Protein AF-A0A9W8G4F3-F1 (afdb_monomer)

Sequence (373 aa):
MLRSAVTRVALGRTVASKQLGASAVMTRALAVNTRTITSLSRPAIARNQRAHPLLSMLRASRTRSYSDTVFDRSKPHINVGQMPQTREHLLLAKQVGIKKLVVFINKADAIDDPEMLELVDMEMRELLNDYDFDGDNTPIVSGSALCALESRSPELGVEAIHKLMAAVDEWIPTPERDLDKPFLMPVEDIFSIAGRGTVVTGRVERGQITKGQELEVVGFGSPFKTTLIGVEMFHKQLEKGQAGDNMGALLRGVKREALTRGQVLAAPGTIKAHKKFIASLYVLTKEEGGRHTPFSDNYRPQLFVRTCDVTAVLTHKRGPNGEDPENMMVMPGDNVTMQCELLAEIAVEKGMRFTIREGGRTVGTGVITEIVE

Secondary structure (DSSP, 8-state):
------------------------------------------------------SSS---S--PPP------TTS-----S--HHHHHHHHHHHHTT-----EEE--GGG---HHHHHHHHHHHHHHHHHTTS-TTTS-EEE--HHHHHHT--TTTTHHHHHHHHHHHHHHSPPP---TTSPPEEE--EEEEETTTEEEEEEE--BSEEETT-EEEEESSSS-EEEEEEEEEETTEEESEEETT-EEEEEESS--GGG--TT-EEESTTS--EEEEEEEEEEEPPTTTT--SS-B-TTB--EEEETTEEEEEEEE-SS-TTS--GGG--BPTT-EEEEEEEEEEEEE--TT-EEEEEETTEEEEEEEEEEE--

InterPro domains:
  IPR000795 Translational (tr)-type GTP-binding domain [PF00009] (79-173)
  IPR004160 Translation elongation factor EFTu/EF1A, C-terminal [PF03143] (270-371)
  IPR004161 Translation elongation factor EFTu-like, domain 2 [PF03144] (197-266)
  IPR009000 Translation protein, beta-barrel domain superfamily [SSF50447] (177-271)
  IPR009001 Translation elongation factor EF1A/initiation factor IF2gamma, C-terminal [SSF50465] (274-373)
  IPR027417 P-loop containing nucleoside triphosphate hydrolase [G3DSA:3.40.50.300] (74-175)
  IPR027417 P-loop containing nucleoside triphosphate hydrolase [SSF52540] (79-191)
  IPR033720 Elongation factor Tu, domain 2 [cd03697] (183-269)
  IPR050055 Elongation factor Tu GTPase [PTHR43721] (79-373)

Solvent-accessible surface area (backbone atoms only — not comparable to full-atom values): 22394 Å² total; per-residue (Å²): 133,88,80,89,86,87,82,88,88,86,86,80,90,82,89,88,88,82,86,87,79,92,84,83,88,81,91,81,89,83,90,83,86,90,85,81,92,81,87,86,80,88,85,89,82,82,90,82,91,80,88,82,93,86,82,86,83,80,88,75,91,86,81,82,80,76,81,87,69,84,83,76,88,86,64,88,83,73,87,79,65,88,48,79,64,55,55,52,52,51,51,52,40,46,73,76,63,58,81,75,72,74,47,72,50,67,54,45,83,79,53,92,52,71,68,59,56,54,51,41,50,52,55,49,26,54,53,30,44,76,65,77,38,65,27,88,76,43,51,73,37,67,17,14,69,62,30,33,73,70,75,37,65,53,70,41,5,51,50,27,50,50,52,43,52,50,45,45,68,69,68,48,72,78,75,82,60,46,51,88,44,72,28,33,26,45,26,60,47,78,45,76,44,90,98,77,41,20,31,39,28,30,48,24,72,24,2,50,51,46,59,71,40,67,30,22,43,31,28,77,62,84,67,49,76,40,33,34,70,37,33,32,42,94,96,36,80,44,72,59,47,43,33,74,42,65,33,32,42,29,37,50,94,49,56,63,87,81,54,60,68,32,22,30,44,26,34,67,90,73,73,51,56,35,36,31,31,34,27,46,31,41,30,28,28,53,90,74,59,24,38,90,62,61,49,51,52,70,38,70,41,33,37,42,43,95,64,22,76,43,51,28,38,38,34,57,90,60,38,100,84,72,45,62,43,85,78,45,66,49,49,53,62,39,78,46,71,34,37,38,39,40,80,59,35,32,63,64,55,70,70,41,65,36,34,32,29,54,96,91,38,59,34,27,40,34,33,29,70,41,80,75,69

Structure (mmCIF, N/CA/C/O backbone):
data_AF-A0A9W8G4F3-F1
#
_entry.id   AF-A0A9W8G4F3-F1
#
loop_
_atom_site.group_PDB
_atom_site.id
_atom_site.type_symbol
_atom_site.label_atom_id
_atom_site.label_alt_id
_atom_site.label_comp_id
_atom_site.label_asym_id
_atom_site.label_entity_id
_atom_site.label_seq_id
_atom_site.pdbx_PDB_ins_code
_atom_site.Cartn_x
_atom_site.Cartn_y
_atom_site.Cartn_z
_atom_site.occupancy
_atom_site.B_iso_or_equiv
_atom_site.auth_seq_id
_atom_site.auth_comp_id
_atom_site.auth_asym_id
_atom_site.auth_atom_id
_atom_site.pdbx_PDB_model_num
ATOM 1 N N . MET A 1 1 ? -6.812 38.551 -54.529 1.00 30.28 1 MET A N 1
ATOM 2 C CA . MET A 1 1 ? -7.372 39.856 -54.108 1.00 30.28 1 MET A CA 1
ATOM 3 C C . MET A 1 1 ? -7.243 39.937 -52.590 1.00 30.28 1 MET A C 1
ATOM 5 O O . MET A 1 1 ? -7.764 39.047 -51.945 1.00 30.28 1 MET A O 1
ATOM 9 N N . LEU A 1 2 ? -6.266 40.713 -52.082 1.00 27.00 2 LEU A N 1
ATOM 10 C CA . LEU A 1 2 ? -6.442 41.922 -51.229 1.00 27.00 2 LEU A CA 1
ATOM 11 C C . LEU A 1 2 ? -7.052 41.586 -49.839 1.00 27.00 2 LEU A C 1
ATOM 13 O O . LEU A 1 2 ? -8.090 40.956 -49.800 1.00 27.00 2 LEU A O 1
ATOM 17 N N . ARG A 1 3 ? -6.554 41.996 -48.663 1.00 25.73 3 ARG A N 1
ATOM 18 C CA . ARG A 1 3 ? -5.573 43.017 -48.258 1.00 25.73 3 ARG A CA 1
ATOM 19 C C . ARG A 1 3 ? -5.282 42.877 -46.745 1.00 25.73 3 ARG A C 1
ATOM 21 O O . ARG A 1 3 ? -6.160 42.499 -45.987 1.00 25.73 3 ARG A O 1
ATOM 28 N N . SER A 1 4 ? -4.055 43.243 -46.371 1.00 26.64 4 SER A N 1
ATOM 29 C CA . SER A 1 4 ? -3.574 43.896 -45.134 1.00 26.64 4 SER A CA 1
ATOM 30 C C . SER A 1 4 ? -4.476 44.061 -43.894 1.00 26.64 4 SER A C 1
ATOM 32 O O . SER A 1 4 ? -5.552 44.641 -44.000 1.00 26.64 4 SER A O 1
ATOM 34 N N . ALA A 1 5 ? -3.879 43.882 -42.707 1.00 28.47 5 ALA A N 1
ATOM 35 C CA . ALA A 1 5 ? -3.765 44.972 -41.724 1.00 28.47 5 ALA A CA 1
ATOM 36 C C . ALA A 1 5 ? -2.627 44.710 -40.718 1.00 28.47 5 ALA A C 1
ATOM 38 O O . ALA A 1 5 ? -2.668 43.794 -39.904 1.00 28.47 5 ALA A O 1
ATOM 39 N N . VAL A 1 6 ? -1.605 45.556 -40.816 1.00 25.92 6 VAL A N 1
ATOM 40 C CA . VAL A 1 6 ? -0.540 45.791 -39.841 1.00 25.92 6 VAL A CA 1
ATOM 41 C C . VAL A 1 6 ? -1.023 46.907 -38.919 1.00 25.92 6 VAL A C 1
ATOM 43 O O . VAL A 1 6 ? -1.411 47.949 -39.440 1.00 25.92 6 VAL A O 1
ATOM 46 N N . THR A 1 7 ? -0.884 46.760 -37.599 1.00 25.81 7 THR A N 1
ATOM 47 C CA . THR A 1 7 ? -0.779 47.921 -36.698 1.00 25.81 7 THR A CA 1
ATOM 48 C C . THR A 1 7 ? 0.233 47.640 -35.588 1.00 25.81 7 THR A C 1
ATOM 50 O O . THR A 1 7 ? -0.013 46.865 -34.669 1.00 25.81 7 THR A O 1
ATOM 53 N N . ARG A 1 8 ? 1.392 48.299 -35.694 1.00 24.03 8 ARG A N 1
ATOM 54 C CA . ARG A 1 8 ? 2.322 48.581 -34.593 1.00 24.03 8 ARG A CA 1
ATOM 55 C C . ARG A 1 8 ? 1.786 49.776 -33.805 1.00 24.03 8 ARG A C 1
ATOM 57 O O . ARG A 1 8 ? 1.467 50.786 -34.422 1.00 24.03 8 ARG A O 1
ATOM 64 N N . VAL A 1 9 ? 1.874 49.729 -32.479 1.00 27.22 9 VAL A N 1
ATOM 65 C CA . VAL A 1 9 ? 2.225 50.911 -31.679 1.00 27.22 9 VAL A CA 1
ATOM 66 C C . VAL A 1 9 ? 3.314 50.490 -30.699 1.00 27.22 9 VAL A C 1
ATOM 68 O O . VAL A 1 9 ? 3.137 49.578 -29.898 1.00 27.22 9 VAL A O 1
ATOM 71 N N . ALA A 1 10 ? 4.463 51.142 -30.826 1.00 25.77 10 ALA A N 1
ATOM 72 C CA . ALA A 1 10 ? 5.586 51.100 -29.907 1.00 25.77 10 ALA A CA 1
ATOM 73 C C . ALA A 1 10 ? 5.773 52.510 -29.341 1.00 25.77 10 ALA A C 1
ATOM 75 O O . ALA A 1 10 ? 5.615 53.462 -30.100 1.00 25.77 10 ALA A O 1
ATOM 76 N N . LEU A 1 11 ? 6.117 52.602 -28.052 1.00 27.22 11 LEU A N 1
ATOM 77 C CA . LEU A 1 11 ? 6.846 53.663 -27.324 1.00 27.22 11 LEU A CA 1
ATOM 78 C C . LEU A 1 11 ? 6.451 53.512 -25.841 1.00 27.22 11 LEU A C 1
ATOM 80 O O . LEU A 1 11 ? 5.273 53.564 -25.528 1.00 27.22 11 LEU A O 1
ATOM 84 N N . GLY A 1 12 ? 7.324 53.314 -24.860 1.00 24.50 12 GLY A N 1
ATOM 85 C CA . GLY A 1 12 ? 8.775 53.217 -24.823 1.00 24.50 12 GLY A CA 1
ATOM 86 C C . GLY A 1 12 ? 9.249 53.439 -23.378 1.00 24.50 12 GLY A C 1
ATOM 87 O O . GLY A 1 12 ? 8.585 54.152 -22.635 1.00 24.50 12 GLY A O 1
ATOM 88 N N . ARG A 1 13 ? 10.451 52.912 -23.074 1.00 27.67 13 ARG A N 1
ATOM 89 C CA . ARG A 1 13 ? 11.425 53.399 -22.065 1.00 27.67 13 ARG A CA 1
ATOM 90 C C . ARG A 1 13 ? 11.092 53.172 -20.566 1.00 27.67 13 ARG A C 1
ATOM 92 O O . ARG A 1 13 ? 10.010 53.499 -20.127 1.00 27.67 13 ARG A O 1
ATOM 99 N N . THR A 1 14 ? 11.979 52.696 -19.674 1.00 26.14 14 TH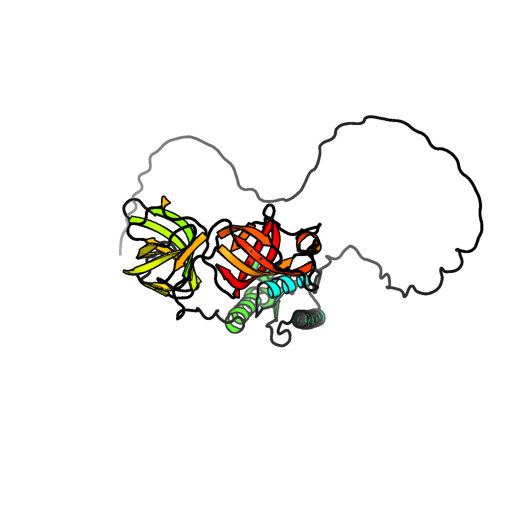R A N 1
ATOM 100 C CA . THR 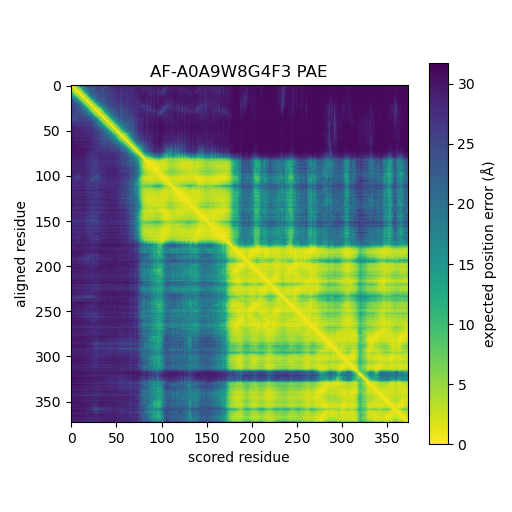A 1 14 ? 13.383 52.223 -19.742 1.00 26.14 14 THR A CA 1
ATOM 101 C C . THR A 1 14 ? 13.795 51.567 -18.397 1.00 26.14 14 THR A C 1
ATOM 103 O O . THR A 1 14 ? 13.257 51.940 -17.365 1.00 26.14 14 THR A O 1
ATOM 106 N N . VAL A 1 15 ? 14.843 50.726 -18.446 1.00 26.31 15 VAL A N 1
ATOM 107 C CA . VAL A 1 15 ? 15.850 50.366 -17.407 1.00 26.31 15 VAL A CA 1
ATOM 108 C C . VAL A 1 15 ? 15.406 49.581 -16.156 1.00 26.31 15 VAL A C 1
ATOM 110 O O . VAL A 1 15 ? 14.877 50.154 -15.216 1.00 26.31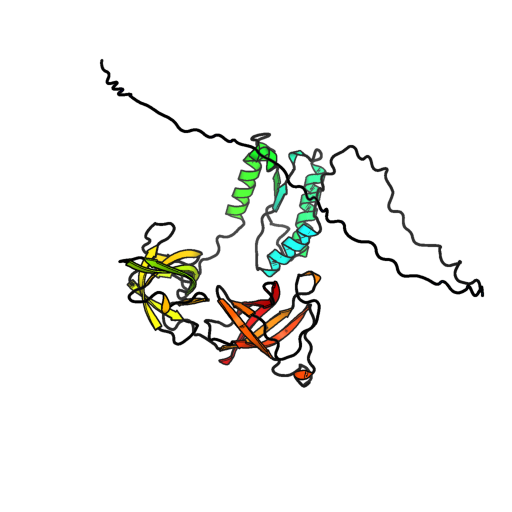 15 VAL A O 1
ATOM 113 N N . ALA A 1 16 ? 15.828 48.311 -16.054 1.00 27.78 16 ALA A N 1
ATOM 114 C CA . ALA A 1 16 ? 16.920 47.908 -15.148 1.00 27.78 16 ALA A CA 1
ATOM 115 C C . ALA A 1 16 ? 17.367 46.450 -15.377 1.00 27.78 16 ALA A C 1
ATOM 117 O O . ALA A 1 16 ? 16.581 45.532 -15.566 1.00 27.78 16 ALA A O 1
ATOM 118 N N . SER A 1 17 ? 18.683 46.302 -15.388 1.00 25.81 17 SER A N 1
ATOM 119 C CA . SER A 1 17 ? 19.540 45.163 -15.711 1.00 25.81 17 SER A CA 1
ATOM 120 C C . SER A 1 17 ? 19.636 44.064 -14.643 1.00 25.81 17 SER A C 1
ATOM 122 O O . SER A 1 17 ? 19.722 44.400 -13.464 1.00 25.81 17 SER 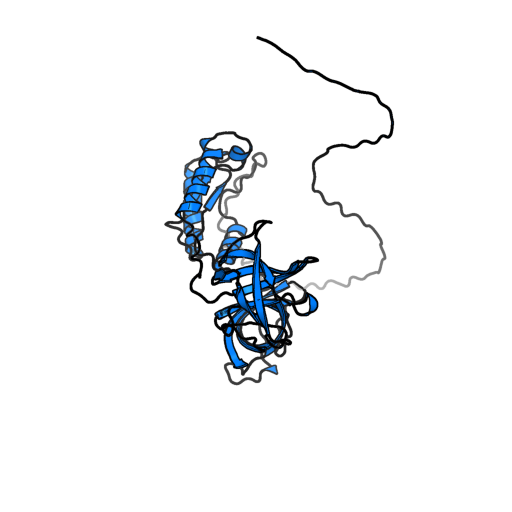A O 1
ATOM 124 N N . LYS A 1 18 ? 19.831 42.807 -15.076 1.00 27.09 18 LYS A N 1
ATOM 125 C CA . LYS A 1 18 ? 20.938 41.864 -14.733 1.00 27.09 18 LYS A CA 1
ATOM 126 C C . LYS A 1 18 ? 20.458 40.428 -15.037 1.00 27.09 18 LYS A C 1
ATOM 128 O O . LYS A 1 18 ? 19.456 40.010 -14.485 1.00 27.09 18 LYS A O 1
ATOM 133 N N . GLN A 1 19 ? 20.944 39.743 -16.075 1.00 26.12 19 GLN A N 1
ATOM 134 C CA . GLN A 1 19 ? 22.258 39.092 -16.237 1.00 26.12 19 GLN A CA 1
ATOM 135 C C . GLN A 1 19 ? 22.348 37.744 -15.491 1.00 26.12 19 GLN A C 1
ATOM 137 O O . GLN A 1 19 ? 22.046 37.688 -14.306 1.00 26.12 19 GLN A O 1
ATOM 142 N N . LEU A 1 20 ? 22.858 36.736 -16.224 1.00 28.36 20 LEU A N 1
ATOM 143 C CA . LEU A 1 20 ? 23.167 35.327 -15.890 1.00 28.36 20 LEU A CA 1
ATOM 144 C C . LEU A 1 20 ? 22.027 34.344 -16.228 1.00 28.36 20 LEU A C 1
ATOM 146 O O . LEU A 1 20 ? 20.926 34.474 -15.721 1.00 28.36 20 LEU A O 1
ATOM 150 N N . GLY A 1 21 ? 22.183 33.344 -17.097 1.00 24.91 21 GLY A N 1
ATOM 151 C CA . GLY A 1 21 ? 23.391 32.736 -17.658 1.00 24.91 21 GLY A CA 1
ATOM 152 C C . GLY A 1 21 ? 23.307 31.226 -17.448 1.00 24.91 21 GLY A C 1
ATOM 153 O O . GLY A 1 21 ? 23.323 30.764 -16.314 1.00 24.91 21 GLY A O 1
ATOM 154 N N . ALA A 1 22 ? 23.181 30.476 -18.539 1.00 25.59 22 ALA A N 1
ATOM 155 C CA . ALA A 1 22 ? 23.283 29.024 -18.552 1.00 25.59 22 ALA A CA 1
ATOM 156 C C . ALA A 1 22 ? 24.659 28.560 -18.042 1.00 25.59 22 ALA A C 1
ATOM 158 O O . ALA A 1 22 ? 25.663 29.179 -18.384 1.00 25.59 22 ALA A O 1
ATOM 159 N N . SER A 1 23 ? 24.717 27.444 -17.311 1.00 23.89 23 SER A N 1
ATOM 160 C CA . SER A 1 23 ? 25.841 26.506 -17.405 1.00 23.89 23 SER A CA 1
ATOM 161 C C . SER A 1 23 ? 25.501 25.160 -16.772 1.00 23.89 23 SER A C 1
ATOM 163 O O . SER A 1 23 ? 24.737 25.058 -15.816 1.00 23.89 23 SER A O 1
ATOM 165 N N . ALA A 1 24 ? 26.105 24.140 -17.358 1.00 23.36 24 ALA A N 1
ATOM 166 C CA . ALA A 1 24 ? 26.012 22.735 -17.043 1.00 23.36 24 ALA A CA 1
ATOM 167 C C . ALA A 1 24 ? 27.080 22.284 -16.016 1.00 23.36 24 ALA A C 1
ATOM 169 O O . ALA A 1 24 ? 27.992 23.041 -15.689 1.00 23.36 24 ALA A O 1
ATOM 170 N N . VAL A 1 25 ? 27.000 20.992 -15.657 1.00 22.02 25 VAL A N 1
ATOM 171 C CA . VAL A 1 25 ? 28.108 20.076 -15.296 1.00 22.02 25 VAL A CA 1
ATOM 172 C C . VAL A 1 25 ? 28.626 20.046 -13.838 1.00 22.02 25 VAL A C 1
ATOM 174 O O . VAL A 1 25 ? 28.949 21.051 -13.221 1.00 22.02 25 VAL A O 1
ATOM 177 N N . MET A 1 26 ? 28.823 18.792 -13.396 1.00 22.20 26 MET A N 1
ATOM 178 C CA . MET A 1 26 ? 29.848 18.246 -12.485 1.00 22.20 26 MET A CA 1
ATOM 179 C C . MET A 1 26 ? 29.536 17.959 -11.009 1.00 22.20 26 MET A C 1
ATOM 181 O O . MET A 1 26 ? 29.540 18.811 -10.129 1.00 22.20 26 MET A O 1
ATOM 185 N N . THR A 1 27 ? 29.486 16.654 -10.745 1.00 20.47 27 THR A N 1
ATOM 186 C CA . THR A 1 27 ? 29.928 15.970 -9.528 1.00 20.47 27 THR A CA 1
ATOM 187 C C . THR A 1 27 ? 31.440 16.148 -9.302 1.00 20.47 27 THR A C 1
ATOM 189 O O . THR A 1 27 ? 32.224 15.785 -10.178 1.00 20.47 27 THR A O 1
ATOM 192 N N . ARG A 1 28 ? 31.870 16.578 -8.104 1.00 21.47 28 ARG A N 1
ATOM 193 C CA . ARG A 1 28 ? 32.982 15.952 -7.351 1.00 21.47 28 ARG A CA 1
ATOM 194 C C . ARG A 1 28 ? 33.114 16.497 -5.926 1.00 21.47 28 ARG A C 1
ATOM 196 O O . ARG A 1 28 ? 32.971 17.686 -5.674 1.00 21.47 28 ARG A O 1
ATOM 203 N N . ALA A 1 29 ? 33.425 15.573 -5.021 1.00 20.91 29 ALA A N 1
ATOM 204 C CA . ALA A 1 29 ? 33.763 15.789 -3.624 1.00 20.91 29 ALA A CA 1
ATOM 205 C C . ALA A 1 29 ? 35.088 16.549 -3.440 1.00 20.91 29 ALA A C 1
ATOM 207 O O . ALA A 1 29 ? 36.037 16.350 -4.200 1.00 20.91 29 ALA A O 1
ATOM 208 N N . LEU A 1 30 ? 35.171 17.328 -2.360 1.00 21.39 30 LEU A N 1
ATOM 209 C CA . LEU A 1 30 ? 36.426 17.784 -1.768 1.00 21.39 30 LEU A CA 1
ATOM 210 C C . LEU A 1 30 ? 36.250 17.860 -0.248 1.00 21.39 30 LEU A C 1
ATOM 212 O O . LEU A 1 30 ? 35.540 18.712 0.279 1.00 21.39 30 LEU A O 1
ATOM 216 N N . ALA A 1 31 ? 36.882 16.911 0.439 1.00 22.45 31 ALA A N 1
ATOM 217 C CA . ALA A 1 31 ? 37.095 16.931 1.873 1.00 22.45 31 ALA A CA 1
ATOM 218 C C . ALA A 1 31 ? 38.355 17.750 2.166 1.00 22.45 31 ALA A C 1
ATOM 220 O O . ALA A 1 31 ? 39.434 17.390 1.702 1.00 22.45 31 ALA A O 1
ATOM 221 N N . VAL A 1 32 ? 38.225 18.810 2.962 1.00 23.23 32 VAL A N 1
ATOM 222 C CA . VAL A 1 32 ? 39.327 19.402 3.729 1.00 23.23 32 VAL A CA 1
ATOM 223 C C . VAL A 1 32 ? 38.737 19.943 5.026 1.00 23.23 32 VAL A C 1
ATOM 225 O O . VAL A 1 32 ? 38.001 20.925 5.009 1.00 23.23 32 VAL A O 1
ATOM 228 N N . ASN A 1 33 ? 39.089 19.341 6.161 1.00 23.72 33 ASN A N 1
ATOM 229 C CA . ASN A 1 33 ? 39.322 20.143 7.354 1.00 23.72 33 ASN A CA 1
ATOM 230 C C . ASN A 1 33 ? 40.399 19.498 8.233 1.00 23.72 33 ASN A C 1
ATOM 232 O O . ASN A 1 33 ? 40.224 18.433 8.819 1.00 23.72 33 ASN A O 1
ATOM 236 N N . THR A 1 34 ? 41.547 20.162 8.252 1.00 23.38 34 THR A N 1
ATOM 237 C CA . THR A 1 34 ? 42.728 19.938 9.088 1.00 23.38 34 THR A CA 1
ATOM 238 C C . THR A 1 34 ? 42.567 20.606 10.450 1.00 23.38 34 THR A C 1
ATOM 240 O O . THR A 1 34 ? 42.218 21.785 10.475 1.00 23.38 34 THR A O 1
ATOM 243 N N . ARG A 1 35 ? 42.913 19.893 11.536 1.00 24.83 35 ARG A N 1
ATOM 244 C CA . ARG A 1 35 ? 43.372 20.349 12.881 1.00 24.83 35 ARG A CA 1
ATOM 245 C C . ARG A 1 35 ? 43.205 19.150 13.843 1.00 24.83 35 ARG A C 1
ATOM 247 O O . ARG A 1 35 ? 42.184 18.490 13.764 1.00 24.83 35 ARG A O 1
ATOM 254 N N . THR A 1 36 ? 44.107 18.729 14.728 1.00 24.91 36 THR A N 1
ATOM 255 C CA . THR A 1 36 ? 45.330 19.295 15.311 1.00 24.91 36 THR A CA 1
ATOM 256 C C . THR A 1 36 ? 46.141 18.128 15.900 1.00 24.91 36 THR A C 1
ATOM 258 O O . THR A 1 36 ? 45.570 17.157 16.389 1.00 24.91 36 THR A O 1
ATOM 261 N N . ILE A 1 37 ? 47.467 18.236 15.870 1.00 25.00 37 ILE A N 1
ATOM 262 C CA . ILE A 1 37 ? 48.425 17.344 16.535 1.00 25.00 37 ILE A CA 1
ATOM 263 C C . ILE A 1 37 ? 48.356 17.555 18.055 1.00 25.00 37 ILE A C 1
ATOM 265 O O . ILE A 1 37 ? 48.392 18.694 18.517 1.00 25.00 37 ILE A O 1
ATOM 269 N N . THR A 1 38 ? 48.355 16.482 18.847 1.00 26.61 38 THR A N 1
ATOM 270 C CA . THR A 1 38 ? 48.973 16.510 20.183 1.00 26.61 38 THR A CA 1
ATOM 271 C C . THR A 1 38 ? 49.488 15.127 20.570 1.00 26.61 38 THR A C 1
ATOM 273 O O . THR A 1 38 ? 48.805 14.114 20.471 1.00 26.61 38 THR A O 1
ATOM 276 N N . SER A 1 39 ? 50.759 15.136 20.942 1.00 25.12 39 SER A N 1
ATOM 277 C CA . SER A 1 39 ? 51.622 14.062 21.417 1.00 25.12 39 SER A CA 1
ATOM 278 C C . SER A 1 39 ? 51.117 13.366 22.677 1.00 25.12 39 SER A C 1
ATOM 280 O O . SER A 1 39 ? 50.646 14.057 23.574 1.00 25.12 39 SER A O 1
ATOM 282 N N . LEU A 1 40 ? 51.397 12.067 22.817 1.00 28.39 40 LEU A N 1
ATOM 283 C CA . LEU A 1 40 ? 51.819 11.455 24.084 1.00 28.39 40 LEU A CA 1
ATOM 284 C C . LEU A 1 40 ? 52.575 10.139 23.817 1.00 28.39 40 LEU A C 1
ATOM 286 O O . LEU A 1 40 ? 52.420 9.478 22.795 1.00 28.39 40 LEU A O 1
ATOM 290 N N . SER A 1 41 ? 53.499 9.862 24.719 1.00 25.31 41 SER A N 1
ATOM 291 C CA . SER A 1 41 ? 54.752 9.119 24.591 1.00 25.31 41 SER A CA 1
ATOM 292 C C . SER A 1 41 ? 54.695 7.654 25.059 1.00 25.31 41 SER A C 1
ATOM 294 O O . SER A 1 41 ? 54.064 7.411 26.075 1.00 25.31 41 SER A O 1
ATOM 296 N N . ARG A 1 42 ? 55.436 6.766 24.349 1.00 26.11 42 ARG A N 1
ATOM 297 C CA . ARG A 1 42 ? 56.309 5.601 24.738 1.00 26.11 42 ARG A CA 1
ATOM 298 C C . ARG A 1 42 ? 55.988 4.747 26.005 1.00 26.11 42 ARG A C 1
ATOM 300 O O . ARG A 1 42 ? 55.478 5.308 26.960 1.00 26.11 42 ARG A O 1
ATOM 307 N N . PRO A 1 43 ? 56.430 3.459 26.129 1.00 34.34 43 PRO A N 1
ATOM 308 C CA . PRO A 1 43 ? 57.577 2.826 25.449 1.00 34.34 43 PRO A CA 1
ATOM 309 C C . PRO A 1 43 ? 57.402 1.365 24.959 1.00 34.34 43 PRO A C 1
ATOM 311 O O . PRO A 1 43 ? 56.465 0.648 25.286 1.00 34.34 43 PRO A O 1
ATOM 314 N N . ALA A 1 44 ? 58.406 0.929 24.193 1.00 27.03 44 ALA A N 1
ATOM 315 C CA . ALA A 1 44 ? 58.705 -0.456 23.852 1.00 27.03 44 ALA A CA 1
ATOM 316 C C . ALA A 1 44 ? 59.395 -1.192 25.017 1.00 27.03 44 ALA A C 1
ATOM 318 O O . ALA A 1 44 ? 60.299 -0.624 25.630 1.00 27.03 44 ALA A O 1
ATOM 319 N N . ILE A 1 45 ? 59.055 -2.469 25.245 1.00 29.62 45 ILE A N 1
ATOM 320 C CA . ILE A 1 45 ? 59.869 -3.412 26.030 1.00 29.62 45 ILE A CA 1
ATOM 321 C C . ILE A 1 45 ? 59.943 -4.780 25.325 1.00 29.62 45 ILE A C 1
ATOM 323 O O . ILE A 1 45 ? 58.944 -5.449 25.099 1.00 29.62 45 ILE A O 1
ATOM 327 N N . ALA A 1 46 ? 61.192 -5.115 24.995 1.00 28.84 46 ALA A N 1
ATOM 328 C CA . ALA A 1 46 ? 61.892 -6.401 24.971 1.00 28.84 46 ALA A CA 1
ATOM 329 C C . ALA A 1 46 ? 61.303 -7.656 24.289 1.00 28.84 46 ALA A C 1
ATOM 331 O O . ALA A 1 46 ? 60.373 -8.313 24.743 1.00 28.84 46 ALA A O 1
ATOM 332 N N . ARG A 1 47 ? 62.068 -8.064 23.267 1.00 28.47 47 ARG A N 1
ATOM 333 C CA . ARG A 1 47 ? 62.296 -9.423 22.760 1.00 28.47 47 ARG A CA 1
ATOM 334 C C . ARG A 1 47 ? 62.359 -10.480 23.871 1.00 28.47 47 ARG A C 1
ATOM 336 O O . ARG A 1 47 ? 63.119 -10.316 24.820 1.00 28.47 47 ARG A O 1
ATOM 343 N N . ASN A 1 48 ? 61.755 -11.640 23.620 1.00 28.61 48 ASN A N 1
ATOM 344 C CA . ASN A 1 48 ? 62.338 -12.900 24.068 1.00 28.61 48 ASN A CA 1
ATOM 345 C C . ASN A 1 48 ? 62.261 -13.949 22.950 1.00 28.61 48 ASN A C 1
ATOM 347 O O . ASN A 1 48 ? 61.197 -14.238 22.408 1.00 28.61 48 ASN A O 1
ATOM 351 N N . GLN A 1 49 ? 63.433 -14.452 22.570 1.00 30.22 49 GLN A N 1
ATOM 352 C CA . GLN A 1 49 ? 63.642 -15.514 21.594 1.00 30.22 49 GLN A CA 1
ATOM 353 C C . GLN A 1 49 ? 63.385 -16.865 22.264 1.00 30.22 49 GLN A C 1
ATOM 355 O O . GLN A 1 49 ? 64.066 -17.176 23.235 1.00 30.22 49 GLN A O 1
ATOM 360 N N . ARG A 1 50 ? 62.515 -17.707 21.697 1.00 28.72 50 ARG A N 1
ATOM 361 C CA . ARG A 1 50 ? 62.722 -19.166 21.646 1.00 28.72 50 ARG A CA 1
ATOM 362 C C . ARG A 1 50 ? 62.123 -19.708 20.354 1.00 28.72 50 ARG A C 1
ATOM 364 O O . ARG A 1 50 ? 60.922 -19.627 20.127 1.00 28.72 50 ARG A O 1
ATOM 371 N N . ALA A 1 51 ? 63.002 -20.214 19.500 1.00 28.14 51 ALA A N 1
ATOM 372 C CA . ALA A 1 51 ? 62.667 -20.955 18.299 1.00 28.14 51 ALA A CA 1
ATOM 373 C C . ALA A 1 51 ? 62.304 -22.405 18.657 1.00 28.14 51 ALA A C 1
ATOM 375 O O . ALA A 1 51 ? 62.963 -23.011 19.499 1.00 28.14 51 ALA A O 1
ATOM 376 N N . HIS A 1 52 ? 61.323 -22.978 17.958 1.00 29.67 52 HIS A N 1
ATOM 377 C CA . HIS A 1 52 ? 61.355 -24.390 17.575 1.00 29.67 52 HIS A CA 1
ATOM 378 C C . HIS A 1 52 ? 60.703 -24.548 16.186 1.00 29.67 52 HIS A C 1
ATOM 380 O O . HIS A 1 52 ? 59.688 -23.896 15.928 1.00 29.67 52 HIS A O 1
ATOM 386 N N . PRO A 1 53 ? 61.275 -25.345 15.262 1.00 31.31 53 PRO A N 1
ATOM 387 C CA . PRO A 1 53 ? 60.960 -25.273 13.840 1.00 31.31 53 PRO A CA 1
ATOM 388 C C . PRO A 1 53 ?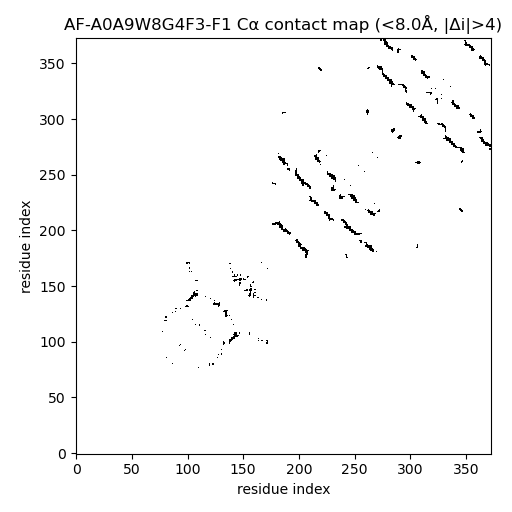 60.092 -26.462 13.419 1.00 31.31 53 PRO A C 1
ATOM 390 O O . PRO A 1 53 ? 60.618 -27.548 13.238 1.00 31.31 53 PRO A O 1
ATOM 393 N N . LEU A 1 54 ? 58.777 -26.287 13.266 1.00 28.16 54 LEU A N 1
ATOM 394 C CA . LEU A 1 54 ? 57.897 -27.351 12.743 1.00 28.16 54 LEU A CA 1
ATOM 395 C C . LEU A 1 54 ? 56.629 -26.820 12.040 1.00 28.16 54 LEU A C 1
ATOM 397 O O . LEU A 1 54 ? 55.594 -27.472 12.021 1.00 28.16 54 LEU A O 1
ATOM 401 N N . LEU A 1 55 ? 56.695 -25.628 11.436 1.00 29.11 55 LEU A N 1
ATOM 402 C CA . LEU A 1 55 ? 55.558 -25.036 10.707 1.00 29.11 55 LEU A CA 1
ATOM 403 C C . LEU A 1 55 ? 55.954 -24.368 9.378 1.00 29.11 55 LEU A C 1
ATOM 405 O O . LEU A 1 55 ? 55.245 -23.512 8.861 1.00 29.11 55 LEU A O 1
ATOM 409 N N . SER A 1 56 ? 57.078 -24.793 8.792 1.00 28.95 56 SER A N 1
ATOM 410 C CA . SER A 1 56 ? 57.534 -24.390 7.451 1.00 28.95 56 SER A CA 1
ATOM 411 C C . SER A 1 56 ? 57.360 -25.479 6.378 1.00 28.95 56 SER A C 1
ATOM 413 O O . SER A 1 56 ? 57.878 -25.333 5.276 1.00 28.95 56 SER A O 1
ATOM 415 N N . MET A 1 57 ? 56.607 -26.552 6.654 1.00 29.94 57 MET A N 1
ATOM 416 C CA . MET A 1 57 ? 56.468 -27.712 5.752 1.00 29.94 57 MET A CA 1
ATOM 417 C C . MET A 1 57 ? 55.018 -28.092 5.400 1.00 29.94 57 MET A C 1
ATOM 419 O O . MET A 1 57 ? 54.714 -29.254 5.176 1.00 29.94 57 MET A O 1
ATOM 423 N N . LEU A 1 58 ? 54.113 -27.115 5.288 1.00 28.72 58 LEU A N 1
ATOM 424 C CA . LEU A 1 58 ? 52.804 -27.321 4.638 1.00 28.72 58 LEU A CA 1
ATOM 425 C C . LEU A 1 58 ? 52.368 -26.109 3.793 1.00 28.72 58 LEU A C 1
ATOM 427 O O . LEU A 1 58 ? 51.205 -25.729 3.732 1.00 28.72 58 LEU A O 1
ATOM 431 N N . ARG A 1 59 ? 53.335 -25.511 3.085 1.00 28.55 59 ARG A N 1
ATOM 432 C CA . ARG A 1 59 ? 53.095 -24.760 1.843 1.00 28.55 59 ARG A CA 1
ATOM 433 C C . ARG A 1 59 ? 53.572 -25.607 0.667 1.00 28.55 59 ARG A C 1
ATOM 435 O O . ARG A 1 59 ? 54.653 -25.390 0.136 1.00 28.55 59 ARG A O 1
ATOM 442 N N . ALA A 1 60 ? 52.766 -26.584 0.281 1.00 30.08 60 ALA A N 1
ATOM 443 C CA . ALA A 1 60 ? 52.804 -27.171 -1.052 1.00 30.08 60 ALA A CA 1
ATOM 444 C C . ALA A 1 60 ? 51.463 -27.866 -1.308 1.00 30.08 60 ALA A C 1
ATOM 446 O O . ALA A 1 60 ? 50.985 -28.612 -0.461 1.00 30.08 60 ALA A O 1
ATOM 447 N N . SER A 1 61 ? 50.899 -27.638 -2.494 1.00 28.30 61 SER A N 1
ATOM 448 C CA . SER A 1 61 ? 49.691 -28.261 -3.059 1.00 28.30 61 SER A CA 1
ATOM 449 C C . SER A 1 61 ? 48.325 -27.674 -2.655 1.00 28.30 61 SER A C 1
ATOM 451 O O . SER A 1 61 ? 47.588 -28.223 -1.848 1.00 28.30 61 SER A O 1
ATOM 453 N N . ARG A 1 62 ? 47.956 -26.563 -3.309 1.00 30.61 62 ARG A N 1
ATOM 454 C CA . ARG A 1 62 ? 46.716 -26.395 -4.111 1.00 30.61 62 ARG A CA 1
ATOM 455 C C . ARG A 1 62 ? 46.479 -24.907 -4.392 1.00 30.61 62 ARG A C 1
ATOM 457 O O . ARG A 1 62 ? 45.606 -24.272 -3.820 1.00 30.61 62 ARG A O 1
ATOM 464 N N . THR A 1 63 ? 47.246 -24.363 -5.327 1.00 26.09 63 THR A N 1
ATOM 465 C CA . THR A 1 63 ? 46.845 -23.185 -6.104 1.00 26.09 63 THR A CA 1
ATOM 466 C C . THR A 1 63 ? 46.738 -23.651 -7.545 1.00 26.09 63 THR A C 1
ATOM 468 O O . THR A 1 63 ? 47.749 -23.851 -8.216 1.00 26.09 63 THR A O 1
ATOM 471 N N . ARG A 1 64 ? 45.508 -23.925 -7.992 1.00 26.48 64 ARG A N 1
ATOM 472 C CA . ARG A 1 64 ? 45.216 -24.070 -9.418 1.00 26.48 64 ARG A CA 1
ATOM 473 C C . ARG A 1 64 ? 45.169 -22.654 -9.987 1.00 26.48 64 ARG A C 1
ATOM 475 O O . ARG A 1 64 ? 44.459 -21.800 -9.470 1.00 26.48 64 ARG A O 1
ATOM 482 N N . SER A 1 65 ? 46.019 -22.438 -10.974 1.00 24.98 65 SER A N 1
ATOM 483 C CA . SER A 1 65 ? 46.275 -21.203 -11.702 1.00 24.98 65 SER A CA 1
ATOM 484 C C . SER A 1 65 ? 44.998 -20.580 -12.270 1.00 24.98 65 SER A C 1
ATOM 486 O O . SER A 1 65 ? 44.365 -21.177 -13.139 1.00 24.98 65 SER A O 1
ATOM 488 N N . TYR A 1 66 ? 44.672 -19.367 -11.828 1.00 27.97 66 TYR A N 1
ATOM 489 C CA . TYR A 1 66 ? 43.976 -18.400 -12.671 1.00 27.97 66 TYR A CA 1
ATOM 490 C C . TYR A 1 66 ? 45.060 -17.773 -13.550 1.00 27.97 66 TYR A C 1
ATOM 492 O O . TYR A 1 66 ? 46.063 -17.277 -13.038 1.00 27.97 66 TYR A O 1
ATOM 500 N N . SER A 1 67 ? 44.941 -17.929 -14.861 1.00 31.11 67 SER A N 1
ATOM 501 C CA . SER A 1 67 ? 45.887 -17.381 -15.824 1.00 31.11 67 SER A CA 1
ATOM 502 C C . SER A 1 67 ? 45.833 -15.855 -15.785 1.00 31.11 67 SER A C 1
ATOM 504 O O . SER A 1 67 ? 44.856 -15.255 -16.228 1.00 31.11 67 SER A O 1
ATOM 506 N N . ASP A 1 68 ? 46.898 -15.242 -15.272 1.00 30.62 68 ASP A N 1
ATOM 507 C CA . ASP A 1 68 ? 47.225 -13.834 -15.479 1.00 30.62 68 ASP A CA 1
ATOM 508 C C . ASP A 1 68 ? 47.516 -13.605 -16.970 1.00 30.62 68 ASP A C 1
ATOM 510 O O . ASP A 1 68 ? 48.653 -13.704 -17.436 1.00 30.62 68 ASP A O 1
ATOM 514 N N . THR A 1 69 ? 46.474 -13.316 -17.746 1.00 29.86 69 THR A N 1
ATOM 515 C CA . THR A 1 69 ? 46.625 -12.678 -19.054 1.00 29.86 69 THR A CA 1
ATOM 516 C C . THR A 1 69 ? 46.799 -11.177 -18.853 1.00 29.86 69 THR A C 1
ATOM 518 O O . THR A 1 69 ? 45.993 -10.508 -18.212 1.00 29.86 69 THR A O 1
ATOM 521 N N . VAL A 1 70 ? 47.909 -10.679 -19.389 1.00 31.41 70 VAL A N 1
ATOM 522 C CA . VAL A 1 70 ? 48.397 -9.298 -19.377 1.00 31.41 70 VAL A CA 1
ATOM 523 C C . VAL A 1 70 ? 47.268 -8.281 -19.605 1.00 31.41 70 VAL A C 1
ATOM 525 O O . VAL A 1 70 ? 46.648 -8.248 -20.664 1.00 31.41 70 VAL A O 1
ATOM 528 N N . PHE A 1 71 ? 47.024 -7.436 -18.600 1.00 35.97 71 PHE A N 1
ATOM 529 C CA . PHE A 1 71 ? 46.024 -6.367 -18.628 1.00 35.97 71 PHE A CA 1
ATOM 530 C C . PHE A 1 71 ? 46.509 -5.171 -19.459 1.00 35.97 71 PHE A C 1
ATOM 532 O O . PHE A 1 71 ? 47.347 -4.387 -19.008 1.00 35.97 71 PHE A O 1
ATOM 539 N N . ASP A 1 72 ? 45.932 -4.995 -20.645 1.00 31.23 72 ASP A N 1
ATOM 540 C CA . ASP A 1 72 ? 46.013 -3.750 -21.410 1.00 31.23 72 ASP A CA 1
ATOM 541 C C . ASP A 1 72 ? 44.969 -2.743 -20.882 1.00 31.23 72 ASP A C 1
ATOM 543 O O . ASP A 1 72 ? 43.768 -3.009 -20.878 1.00 31.23 72 ASP A O 1
ATOM 547 N N . ARG A 1 73 ? 45.434 -1.581 -20.401 1.00 33.31 73 ARG A N 1
ATOM 548 C CA . ARG A 1 73 ? 44.619 -0.509 -19.791 1.00 33.31 73 ARG A CA 1
ATOM 549 C C . ARG A 1 73 ? 44.053 0.497 -20.808 1.00 33.31 73 ARG A C 1
ATOM 551 O O . ARG A 1 73 ? 43.566 1.550 -20.400 1.00 33.31 73 ARG A O 1
ATOM 558 N N . SER A 1 74 ? 44.158 0.230 -22.110 1.00 29.97 74 SER A N 1
ATOM 559 C CA . SER A 1 74 ? 43.813 1.199 -23.163 1.00 29.97 74 SER A CA 1
ATOM 560 C C . SER A 1 74 ? 42.401 1.065 -23.757 1.00 29.97 74 SER A C 1
ATOM 562 O O . SER A 1 74 ? 41.985 1.951 -24.504 1.00 29.97 74 SER A O 1
ATOM 564 N N . LYS A 1 75 ? 41.626 0.026 -23.407 1.00 32.31 75 LYS A N 1
ATOM 565 C CA . LYS A 1 75 ? 40.246 -0.164 -23.896 1.00 32.31 75 LYS A CA 1
ATOM 566 C C . LYS A 1 75 ? 39.206 0.090 -22.794 1.00 32.31 75 LYS A C 1
ATOM 568 O O . LYS A 1 75 ? 39.413 -0.359 -21.667 1.00 32.31 75 LYS A O 1
ATOM 573 N N . PRO A 1 76 ? 38.086 0.787 -23.075 1.00 35.06 76 PRO A N 1
ATOM 574 C CA . PRO A 1 76 ? 37.005 0.942 -22.107 1.00 35.06 76 PRO A CA 1
ATOM 575 C C . PRO A 1 76 ? 36.444 -0.440 -21.752 1.00 35.06 76 PRO A C 1
ATOM 577 O O . PRO A 1 76 ? 35.918 -1.144 -22.609 1.00 35.06 76 PRO A O 1
ATOM 580 N N . HIS A 1 77 ? 36.581 -0.840 -20.488 1.00 43.19 77 HIS A N 1
ATOM 581 C CA . HIS A 1 77 ? 35.997 -2.075 -19.976 1.00 43.19 77 HIS A CA 1
ATOM 582 C C . HIS A 1 77 ? 34.473 -1.937 -19.972 1.00 43.19 77 HIS A C 1
ATOM 584 O O . HIS A 1 77 ? 33.893 -1.268 -19.113 1.00 43.19 77 HIS A O 1
ATOM 590 N N . ILE A 1 78 ? 33.815 -2.536 -20.956 1.00 47.31 78 ILE A N 1
ATOM 591 C CA . ILE A 1 78 ? 32.372 -2.719 -20.920 1.00 47.31 78 ILE A CA 1
ATOM 592 C C . ILE A 1 78 ? 32.149 -3.904 -19.979 1.00 47.31 78 ILE A C 1
ATOM 594 O O . ILE A 1 78 ? 32.564 -5.018 -20.277 1.00 47.31 78 ILE A O 1
ATOM 598 N N . ASN A 1 79 ? 31.555 -3.660 -18.809 1.00 55.75 79 ASN A N 1
ATOM 599 C CA . ASN A 1 79 ? 31.032 -4.743 -17.977 1.00 55.75 79 ASN A CA 1
ATOM 600 C C . ASN A 1 79 ? 29.819 -5.318 -18.714 1.00 55.75 79 ASN A C 1
ATOM 602 O O . ASN A 1 79 ? 28.720 -4.768 -18.615 1.00 55.75 79 ASN A O 1
ATOM 606 N N . VAL A 1 80 ? 30.060 -6.339 -19.530 1.00 55.25 80 VAL A N 1
ATOM 607 C CA . VAL A 1 80 ? 29.041 -7.074 -20.279 1.00 55.25 80 VAL A CA 1
ATOM 608 C C . VAL A 1 80 ? 28.604 -8.251 -19.405 1.00 55.25 80 VAL A C 1
ATOM 610 O O . VAL A 1 80 ? 29.460 -9.002 -18.945 1.00 55.25 80 VAL A O 1
ATOM 613 N N . GLY A 1 81 ? 27.303 -8.380 -19.133 1.00 68.56 81 GLY A N 1
ATOM 614 C CA . GLY A 1 81 ? 26.732 -9.499 -18.370 1.00 68.56 81 GLY A CA 1
ATOM 615 C C . GLY A 1 81 ? 26.126 -9.128 -17.012 1.00 68.56 81 GLY A C 1
ATOM 616 O O . GLY A 1 81 ? 26.008 -7.954 -16.639 1.00 68.56 81 GLY A O 1
ATOM 617 N N . GLN A 1 82 ? 25.692 -10.153 -16.275 1.00 74.25 82 GLN A N 1
ATOM 618 C CA . GLN A 1 82 ? 25.071 -9.988 -14.960 1.00 74.25 82 GLN A CA 1
ATOM 619 C C . GLN A 1 82 ? 26.073 -9.490 -13.905 1.00 74.25 82 GLN A C 1
ATOM 621 O O . GLN A 1 82 ? 27.185 -9.998 -13.771 1.00 74.25 82 GLN A O 1
ATOM 626 N N . MET A 1 83 ? 25.657 -8.513 -13.098 1.00 83.06 83 MET A N 1
ATOM 627 C CA . MET A 1 83 ? 26.443 -7.984 -11.979 1.00 83.06 83 MET A CA 1
ATOM 628 C C . MET A 1 83 ? 25.826 -8.430 -10.645 1.00 83.06 83 MET A C 1
ATOM 630 O O . MET A 1 83 ? 24.636 -8.748 -10.602 1.00 83.06 83 MET A O 1
ATOM 634 N N . PRO A 1 84 ? 26.563 -8.379 -9.516 1.00 76.94 84 PRO A N 1
ATOM 635 C CA . PRO A 1 84 ? 25.988 -8.665 -8.196 1.00 76.94 84 PRO A CA 1
ATOM 636 C C . PRO A 1 84 ? 24.717 -7.852 -7.890 1.00 76.94 84 PRO A C 1
ATOM 638 O O . PRO A 1 84 ? 23.786 -8.360 -7.278 1.00 76.94 84 PRO A O 1
ATOM 641 N N . GLN A 1 85 ? 24.640 -6.620 -8.400 1.00 76.19 85 GLN A N 1
ATOM 642 C CA . GLN A 1 85 ? 23.465 -5.749 -8.282 1.00 76.19 85 GLN A CA 1
ATOM 643 C C . GLN A 1 85 ? 22.241 -6.283 -9.043 1.00 76.19 85 GLN A C 1
ATOM 645 O O . GLN A 1 85 ? 21.115 -6.109 -8.590 1.00 76.19 85 GLN A O 1
ATOM 650 N N . THR A 1 86 ? 22.435 -6.964 -10.179 1.00 82.81 86 THR A N 1
ATOM 651 C CA . THR A 1 86 ? 21.341 -7.590 -10.942 1.00 82.81 86 THR A CA 1
ATOM 652 C C . THR A 1 86 ? 20.627 -8.637 -10.090 1.00 82.81 86 THR A C 1
ATOM 654 O O . THR A 1 86 ? 19.400 -8.681 -10.059 1.00 82.81 86 THR A O 1
ATOM 657 N N . ARG A 1 87 ? 21.398 -9.425 -9.334 1.00 81.06 87 ARG A N 1
ATOM 658 C CA . ARG A 1 87 ? 20.885 -10.448 -8.415 1.00 81.06 87 ARG A CA 1
ATOM 659 C C . ARG A 1 87 ? 20.084 -9.842 -7.268 1.00 81.06 87 ARG A C 1
ATOM 661 O O . ARG A 1 87 ? 18.991 -10.306 -6.963 1.00 81.06 87 ARG A O 1
ATOM 668 N N . GLU A 1 88 ? 20.605 -8.772 -6.671 1.00 77.94 88 GLU A N 1
ATOM 669 C CA . GLU A 1 88 ? 19.917 -8.039 -5.605 1.00 77.94 88 GLU A CA 1
ATOM 670 C C . GLU A 1 88 ? 18.582 -7.458 -6.095 1.00 77.94 88 GLU A C 1
ATOM 672 O O . GLU A 1 88 ? 17.558 -7.614 -5.434 1.00 77.94 88 GLU A O 1
ATOM 677 N N . HIS A 1 89 ? 18.549 -6.867 -7.293 1.00 78.69 89 HIS A N 1
ATOM 678 C CA . HIS A 1 89 ? 17.308 -6.347 -7.869 1.00 78.69 89 HIS A CA 1
ATOM 679 C C . HIS A 1 89 ? 16.266 -7.442 -8.134 1.00 78.69 89 HIS A C 1
ATOM 681 O O . HIS A 1 89 ? 15.087 -7.219 -7.860 1.00 78.69 89 HIS A O 1
ATOM 687 N N . LEU A 1 90 ? 16.674 -8.617 -8.630 1.00 82.25 90 LEU A N 1
ATOM 688 C CA . LEU A 1 90 ? 15.761 -9.750 -8.833 1.00 82.25 90 LEU A CA 1
ATOM 689 C C . LEU A 1 90 ? 15.215 -10.287 -7.506 1.00 82.25 90 LEU A C 1
ATOM 691 O O . LEU A 1 90 ? 14.010 -10.522 -7.389 1.00 82.25 90 LEU A O 1
ATOM 695 N N . LEU A 1 91 ? 16.069 -10.398 -6.486 1.00 75.88 91 LEU A N 1
ATOM 696 C CA . LEU A 1 91 ? 15.660 -10.796 -5.140 1.00 75.88 91 LEU A CA 1
ATOM 697 C C . LEU A 1 91 ? 14.619 -9.826 -4.561 1.00 75.88 91 LEU A C 1
ATOM 699 O O . LEU A 1 91 ? 13.558 -10.251 -4.100 1.00 75.88 91 LEU A O 1
ATOM 703 N N . LEU A 1 92 ? 14.887 -8.521 -4.633 1.00 77.06 92 LEU A N 1
ATOM 704 C CA . LEU A 1 92 ? 13.960 -7.492 -4.160 1.00 77.06 92 LEU A CA 1
ATOM 705 C C . LEU A 1 92 ? 12.646 -7.515 -4.949 1.00 77.06 92 LEU A C 1
ATOM 707 O O . LEU A 1 92 ? 11.572 -7.444 -4.350 1.00 77.06 92 LEU A O 1
ATOM 711 N N . ALA A 1 93 ? 12.711 -7.668 -6.277 1.00 77.88 93 ALA A N 1
ATOM 712 C CA . ALA A 1 93 ? 11.534 -7.769 -7.139 1.00 77.88 93 ALA A CA 1
ATOM 713 C C . ALA A 1 93 ? 10.631 -8.944 -6.731 1.00 77.88 93 ALA A C 1
ATOM 715 O O . ALA A 1 93 ? 9.405 -8.798 -6.649 1.00 77.88 93 ALA A O 1
ATOM 716 N N . LYS A 1 94 ? 11.234 -10.089 -6.400 1.00 78.50 94 LYS A N 1
ATOM 717 C CA . LYS A 1 94 ? 10.511 -11.258 -5.897 1.00 78.50 94 LYS A CA 1
ATOM 718 C C . LYS A 1 94 ? 9.851 -10.979 -4.547 1.00 78.50 94 LYS A C 1
ATOM 720 O O . LYS A 1 94 ? 8.674 -11.294 -4.367 1.00 78.50 94 LYS A O 1
ATOM 725 N N . GLN A 1 95 ? 10.571 -10.343 -3.622 1.00 68.25 95 GLN A N 1
ATOM 726 C CA . GLN A 1 95 ? 10.061 -10.016 -2.285 1.00 68.25 95 GLN A CA 1
ATOM 727 C C . GLN A 1 95 ? 8.851 -9.069 -2.325 1.00 68.25 95 GLN A C 1
ATOM 729 O O . GLN A 1 95 ? 7.915 -9.236 -1.540 1.00 68.25 95 GLN A O 1
ATOM 734 N N . VAL A 1 96 ? 8.822 -8.116 -3.263 1.00 70.75 96 VAL A N 1
ATOM 735 C CA . VAL A 1 96 ? 7.667 -7.215 -3.452 1.00 70.75 96 VAL A CA 1
ATOM 736 C C . VAL A 1 96 ? 6.516 -7.852 -4.247 1.00 70.75 96 VAL A C 1
ATOM 738 O O . VAL A 1 96 ? 5.462 -7.237 -4.401 1.00 70.75 96 VAL A O 1
ATOM 741 N N . GLY A 1 97 ? 6.682 -9.091 -4.719 1.00 76.25 97 GLY A N 1
ATOM 742 C CA . GLY A 1 97 ? 5.640 -9.860 -5.398 1.00 76.25 97 GLY A CA 1
ATOM 743 C C . GLY A 1 97 ? 5.498 -9.570 -6.893 1.00 76.25 97 GLY A C 1
ATOM 744 O O . GLY A 1 97 ? 4.430 -9.833 -7.453 1.00 76.25 97 GLY A O 1
ATOM 745 N N . ILE A 1 98 ? 6.537 -9.044 -7.554 1.00 81.88 98 ILE A N 1
ATOM 746 C CA . ILE A 1 98 ? 6.550 -8.934 -9.019 1.00 81.88 98 ILE A CA 1
ATOM 747 C C . ILE A 1 98 ? 6.538 -10.349 -9.607 1.00 81.88 98 ILE A C 1
ATOM 749 O O . ILE A 1 98 ? 7.338 -11.198 -9.226 1.00 81.88 98 ILE A O 1
ATOM 753 N N . LYS A 1 99 ? 5.597 -10.607 -10.522 1.00 84.69 99 LYS A N 1
ATOM 754 C CA . LYS A 1 99 ? 5.395 -11.933 -11.134 1.00 84.69 99 LYS A CA 1
ATOM 755 C C . LYS A 1 99 ? 6.014 -12.066 -12.522 1.00 84.69 99 LYS A C 1
ATOM 757 O O . LYS A 1 99 ? 6.353 -13.170 -12.923 1.00 84.69 99 LYS A O 1
ATOM 762 N N . LYS A 1 100 ? 6.113 -10.961 -13.261 1.00 90.75 100 LYS A N 1
ATOM 763 C CA . LYS A 1 100 ? 6.622 -10.923 -14.633 1.00 90.75 100 LYS A CA 1
ATOM 764 C C . LYS A 1 100 ? 7.584 -9.759 -14.809 1.00 90.75 100 LYS A C 1
ATOM 766 O O . LYS A 1 100 ? 7.371 -8.692 -14.237 1.00 90.75 100 LYS A O 1
ATOM 771 N N . LEU A 1 101 ? 8.612 -9.984 -15.614 1.00 93.06 101 LEU A N 1
ATOM 772 C CA . LEU A 1 101 ? 9.669 -9.033 -15.937 1.00 93.06 101 LEU A CA 1
ATOM 773 C C . LEU A 1 101 ? 9.850 -8.989 -17.457 1.00 93.06 101 LEU A C 1
ATOM 775 O O . LEU A 1 101 ? 9.498 -9.941 -18.145 1.00 93.06 101 LEU A O 1
ATOM 779 N N . VAL A 1 102 ? 10.413 -7.895 -17.957 1.00 95.25 102 VAL A N 1
ATOM 780 C CA . VAL A 1 102 ? 10.955 -7.786 -19.317 1.00 95.25 102 VAL A CA 1
ATOM 781 C C . VAL A 1 102 ? 12.393 -7.307 -19.170 1.00 95.25 102 VAL A C 1
ATOM 783 O O . VAL A 1 102 ? 12.656 -6.392 -18.384 1.00 95.25 102 VAL A O 1
ATOM 786 N N . VAL A 1 103 ? 13.326 -7.934 -19.884 1.00 95.12 103 VAL A N 1
ATOM 787 C CA . VAL A 1 103 ? 14.757 -7.617 -19.787 1.00 95.12 103 VAL A CA 1
ATOM 788 C C . VAL A 1 103 ? 15.190 -6.820 -21.012 1.00 95.12 103 VAL A C 1
ATOM 790 O O . VAL A 1 103 ? 14.846 -7.156 -22.142 1.00 95.12 103 VAL A O 1
ATOM 793 N N . PHE A 1 104 ? 15.978 -5.769 -20.788 1.00 96.06 104 PHE A N 1
ATOM 794 C CA . PHE A 1 104 ? 16.624 -5.013 -21.856 1.00 96.06 104 PHE A CA 1
ATOM 795 C C . PHE A 1 104 ? 18.147 -5.119 -21.735 1.00 96.06 104 PHE A C 1
ATOM 797 O O . PHE A 1 104 ? 18.733 -4.573 -20.793 1.00 96.06 104 PHE A O 1
ATOM 804 N N . ILE A 1 105 ? 18.792 -5.805 -22.681 1.00 93.06 105 ILE A N 1
ATOM 805 C CA . ILE A 1 105 ? 20.255 -5.883 -22.769 1.00 93.06 105 ILE A CA 1
ATOM 806 C C . ILE A 1 105 ? 20.742 -4.600 -23.443 1.00 93.06 105 ILE A C 1
ATOM 808 O O . ILE A 1 105 ? 20.686 -4.439 -24.663 1.00 93.06 105 ILE A O 1
ATOM 812 N N . ASN A 1 106 ? 21.169 -3.648 -22.617 1.00 92.06 106 ASN A N 1
ATOM 813 C CA . ASN A 1 106 ? 21.612 -2.334 -23.067 1.00 92.06 106 ASN A CA 1
ATOM 814 C C . ASN A 1 106 ? 23.080 -2.347 -23.533 1.00 92.06 106 ASN A C 1
ATOM 816 O O . ASN A 1 106 ? 23.873 -3.176 -23.091 1.00 92.06 106 ASN A O 1
ATOM 820 N N . LYS A 1 107 ? 23.460 -1.331 -24.319 1.00 91.06 107 LYS A N 1
ATOM 821 C CA . LYS A 1 107 ? 24.801 -1.118 -24.899 1.00 91.06 107 LYS A CA 1
ATOM 822 C C . LYS A 1 107 ? 25.197 -2.130 -25.981 1.00 91.06 107 LYS A C 1
ATOM 824 O O . LYS A 1 107 ? 26.383 -2.398 -26.160 1.00 91.06 107 LYS A O 1
ATOM 829 N N . ALA A 1 108 ? 24.225 -2.652 -26.730 1.00 88.81 108 ALA A N 1
ATOM 830 C CA . ALA A 1 108 ? 24.500 -3.516 -27.881 1.00 88.81 108 ALA A CA 1
ATOM 831 C C . ALA A 1 108 ? 25.333 -2.815 -28.978 1.00 88.81 108 ALA A C 1
ATOM 833 O O . ALA A 1 108 ? 25.994 -3.482 -29.757 1.00 88.81 108 ALA A O 1
ATOM 834 N N . ASP A 1 109 ? 25.360 -1.476 -29.012 1.00 88.69 109 ASP A N 1
ATOM 835 C CA . ASP A 1 109 ? 26.205 -0.687 -29.922 1.00 88.69 109 ASP A CA 1
ATOM 836 C C . ASP A 1 109 ? 27.706 -0.785 -29.628 1.00 88.69 109 ASP A C 1
ATOM 838 O O . ASP A 1 109 ? 28.523 -0.424 -30.471 1.00 88.69 109 ASP A O 1
ATOM 842 N N . ALA A 1 110 ? 28.062 -1.236 -28.426 1.00 87.19 110 ALA A N 1
ATOM 843 C CA . ALA A 1 110 ? 29.438 -1.356 -27.973 1.00 87.19 110 ALA A CA 1
ATOM 844 C C . ALA A 1 110 ? 29.933 -2.817 -27.982 1.00 87.19 110 ALA A C 1
ATOM 846 O O . ALA A 1 110 ? 31.033 -3.094 -27.502 1.00 87.19 110 ALA A O 1
ATOM 847 N N . ILE A 1 111 ? 29.115 -3.746 -28.489 1.00 83.81 111 ILE A N 1
ATOM 848 C CA . ILE A 1 111 ? 29.431 -5.170 -28.604 1.00 83.81 111 ILE A CA 1
ATOM 849 C C . ILE A 1 111 ? 29.571 -5.499 -30.091 1.00 83.81 111 ILE A C 1
ATOM 851 O O . ILE A 1 111 ? 28.599 -5.459 -30.836 1.00 83.81 111 ILE A O 1
ATOM 855 N N . ASP A 1 112 ? 30.795 -5.823 -30.505 1.00 79.31 112 ASP A N 1
ATOM 856 C CA . ASP A 1 112 ? 31.119 -6.119 -31.907 1.00 79.31 112 ASP A CA 1
ATOM 857 C C . ASP A 1 112 ? 30.833 -7.585 -32.291 1.00 79.31 112 ASP A C 1
ATOM 859 O O . ASP A 1 112 ? 30.761 -7.910 -33.474 1.00 79.31 112 ASP A O 1
ATOM 863 N N . ASP A 1 113 ? 30.690 -8.470 -31.298 1.00 84.25 113 ASP A N 1
ATOM 864 C CA . ASP A 1 113 ? 30.522 -9.914 -31.476 1.00 84.25 113 ASP A CA 1
ATOM 865 C C . ASP A 1 113 ? 29.083 -10.362 -31.148 1.00 84.25 113 ASP A C 1
ATOM 867 O O . ASP A 1 113 ? 28.669 -10.279 -29.986 1.00 84.25 113 ASP A O 1
ATOM 871 N N . PRO A 1 114 ? 28.310 -10.852 -32.135 1.00 81.69 114 PRO A N 1
ATOM 872 C CA . PRO A 1 114 ? 26.975 -11.398 -31.906 1.00 81.69 114 PRO A CA 1
ATOM 873 C C . PRO A 1 114 ? 26.937 -12.580 -30.925 1.00 81.69 114 PRO A C 1
ATOM 875 O O . PRO A 1 114 ? 25.971 -12.688 -30.170 1.00 81.69 114 PRO A O 1
ATOM 878 N N . GLU A 1 115 ? 27.980 -13.420 -30.866 1.00 84.88 115 GLU A N 1
ATOM 879 C CA . GLU A 1 115 ? 28.015 -14.594 -29.972 1.00 84.88 115 GLU A CA 1
ATOM 880 C C . GLU A 1 115 ? 28.026 -14.177 -28.491 1.00 84.88 115 GLU A C 1
ATOM 882 O O . GLU A 1 115 ? 27.448 -14.842 -27.630 1.00 84.88 115 GLU A O 1
ATOM 887 N N . MET A 1 116 ? 28.610 -13.013 -28.184 1.00 85.50 116 MET A N 1
ATOM 888 C CA . MET A 1 116 ? 28.592 -12.441 -26.835 1.00 85.50 116 MET A CA 1
ATOM 889 C C . MET A 1 116 ? 27.184 -12.022 -26.398 1.00 85.50 116 MET A C 1
ATOM 891 O O . MET A 1 116 ? 26.855 -12.140 -25.219 1.00 85.50 116 MET A O 1
ATOM 895 N N . LEU A 1 117 ? 26.347 -11.525 -27.317 1.00 85.44 117 LEU A N 1
ATOM 896 C CA . LEU A 1 117 ? 24.962 -11.158 -26.997 1.00 85.44 117 LEU A CA 1
ATOM 897 C C . LEU A 1 117 ? 24.113 -12.395 -26.704 1.00 85.44 117 LEU A C 1
ATOM 899 O O . LEU A 1 117 ? 23.309 -12.364 -25.773 1.00 85.44 117 LEU A O 1
ATOM 903 N N . GLU A 1 118 ? 24.319 -13.473 -27.459 1.00 86.38 118 GLU A N 1
ATOM 904 C CA . GLU A 1 118 ? 23.649 -14.755 -27.223 1.00 86.38 118 GLU A CA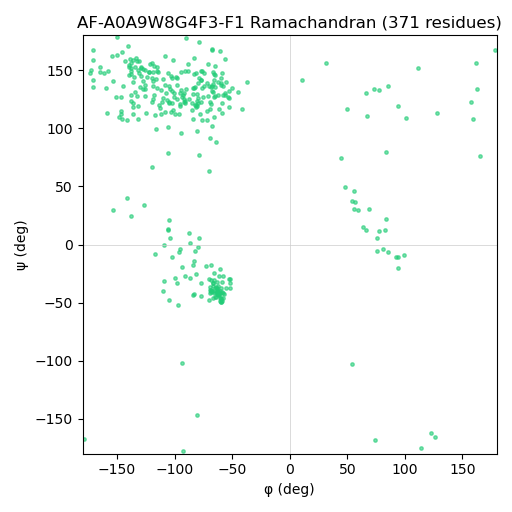 1
ATOM 905 C C . GLU A 1 118 ? 24.054 -15.358 -25.872 1.00 86.38 118 GLU A C 1
ATOM 907 O O . GLU A 1 118 ? 23.192 -15.808 -25.117 1.00 86.38 118 GLU A O 1
ATOM 912 N N . LEU A 1 119 ? 25.339 -15.286 -25.508 1.00 89.00 119 LEU A N 1
ATOM 913 C CA . LEU A 1 119 ? 25.806 -15.750 -24.200 1.00 89.00 119 LEU A CA 1
ATOM 914 C C . LEU A 1 119 ? 25.167 -14.962 -23.046 1.00 89.00 119 LEU A C 1
ATOM 916 O O . LEU A 1 119 ? 24.721 -15.555 -22.066 1.00 89.00 119 LEU A O 1
ATOM 920 N N . VAL A 1 120 ? 25.082 -13.633 -23.167 1.00 89.19 120 VAL A N 1
ATOM 921 C CA . VAL A 1 120 ? 24.431 -12.789 -22.150 1.00 89.19 120 VAL A CA 1
ATOM 922 C C . VAL A 1 120 ? 22.936 -13.094 -22.052 1.00 89.19 120 VAL A C 1
ATOM 924 O O . VAL A 1 120 ? 22.399 -13.093 -20.945 1.00 89.19 120 VAL A O 1
ATOM 927 N N . ASP A 1 121 ? 22.261 -13.366 -23.172 1.00 89.50 121 ASP A N 1
ATOM 928 C CA . ASP A 1 121 ? 20.856 -13.794 -23.166 1.00 89.50 121 ASP A CA 1
ATOM 929 C C . ASP A 1 121 ? 20.692 -15.092 -22.365 1.00 89.50 121 ASP A C 1
ATOM 931 O O . ASP A 1 121 ? 19.894 -15.131 -21.427 1.00 89.50 121 ASP A O 1
ATOM 935 N N . MET A 1 122 ? 21.516 -16.107 -22.643 1.00 90.31 122 MET A N 1
ATOM 936 C CA . MET A 1 122 ? 21.500 -17.381 -21.914 1.00 90.31 122 MET A CA 1
ATOM 937 C C . MET A 1 122 ? 21.766 -17.201 -20.4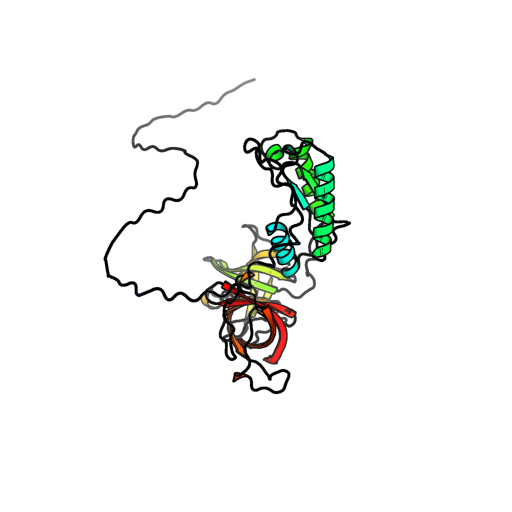13 1.00 90.31 122 MET A C 1
ATOM 939 O O . MET A 1 122 ? 20.986 -17.686 -19.592 1.00 90.31 122 MET A O 1
ATOM 943 N N . GLU A 1 123 ? 22.809 -16.449 -20.042 1.00 90.75 123 GLU A N 1
ATOM 944 C CA . GLU A 1 123 ? 23.124 -16.164 -18.635 1.00 90.75 123 GLU A CA 1
ATOM 945 C C . GLU A 1 123 ? 21.972 -15.445 -17.918 1.00 90.75 123 GLU A C 1
ATOM 947 O O . GLU A 1 123 ? 21.705 -15.702 -16.741 1.00 90.75 123 GLU A O 1
ATOM 952 N N . MET A 1 124 ? 21.277 -14.539 -18.612 1.00 91.31 124 MET A N 1
ATOM 953 C CA . MET A 1 124 ? 20.126 -13.838 -18.048 1.00 91.31 124 MET A CA 1
ATOM 954 C C . MET A 1 124 ? 18.927 -14.764 -17.847 1.00 91.31 124 MET A C 1
ATOM 956 O O . MET A 1 124 ? 18.221 -14.609 -16.849 1.00 91.31 124 MET A O 1
ATOM 960 N N . ARG A 1 125 ? 18.696 -15.731 -18.741 1.00 94.06 125 ARG A N 1
ATOM 961 C CA . ARG A 1 125 ? 17.619 -16.723 -18.581 1.00 94.06 125 ARG A CA 1
ATOM 962 C C . ARG A 1 125 ? 17.870 -17.648 -17.401 1.00 94.06 125 ARG A C 1
ATOM 964 O O . ARG A 1 125 ? 16.973 -17.831 -16.581 1.00 94.06 125 ARG A O 1
ATOM 971 N N . GLU A 1 126 ? 19.090 -18.165 -17.278 1.00 91.38 126 GLU A N 1
ATOM 972 C CA . GLU A 1 126 ? 19.495 -18.978 -16.126 1.00 91.38 126 GLU A CA 1
ATOM 973 C C . GLU A 1 126 ? 19.317 -18.199 -14.822 1.00 91.38 126 GLU A C 1
ATOM 975 O O . GLU A 1 126 ? 18.692 -18.687 -13.881 1.00 91.38 126 GLU A O 1
ATOM 980 N N . LEU A 1 127 ? 19.764 -16.940 -14.800 1.00 89.75 127 LEU A N 1
ATOM 981 C CA . LEU A 1 127 ? 19.610 -16.084 -13.633 1.00 89.75 127 LEU A CA 1
ATOM 982 C C . LEU A 1 127 ? 18.137 -15.833 -13.274 1.00 89.75 127 LEU A C 1
ATOM 984 O O . LEU A 1 127 ? 17.790 -15.803 -12.099 1.00 89.75 127 LEU A O 1
ATOM 988 N N . LEU A 1 128 ? 17.253 -15.622 -14.250 1.00 92.88 128 LEU A N 1
ATOM 989 C CA . LEU A 1 128 ? 15.823 -15.462 -13.972 1.00 92.88 128 LEU A CA 1
ATOM 990 C C . LEU A 1 128 ? 15.232 -16.732 -13.345 1.00 92.88 128 LEU A C 1
ATOM 992 O O . LEU A 1 128 ? 14.496 -16.631 -12.360 1.00 92.88 128 LEU A O 1
ATOM 996 N N . ASN A 1 129 ? 15.604 -17.902 -13.868 1.00 92.25 129 ASN A N 1
ATOM 997 C CA . ASN A 1 129 ? 15.169 -19.196 -13.346 1.00 92.25 129 ASN A CA 1
ATOM 998 C C . ASN A 1 129 ? 15.663 -19.429 -11.902 1.00 92.25 129 ASN A C 1
ATOM 1000 O O . ASN A 1 129 ? 14.878 -19.875 -11.066 1.00 92.25 129 ASN A O 1
ATOM 1004 N N . ASP A 1 130 ? 16.900 -19.036 -11.567 1.00 88.44 130 ASP A N 1
ATOM 1005 C CA . ASP A 1 130 ? 17.454 -19.121 -10.200 1.00 88.44 130 ASP A CA 1
ATOM 1006 C C . ASP A 1 130 ? 16.632 -18.342 -9.153 1.00 88.44 130 ASP A C 1
ATOM 1008 O O . ASP A 1 130 ? 16.638 -18.681 -7.968 1.00 88.44 130 ASP A O 1
ATOM 1012 N N . TYR A 1 131 ? 15.927 -17.289 -9.578 1.00 83.75 131 TYR A N 1
ATOM 1013 C CA . TYR A 1 131 ? 15.096 -16.437 -8.717 1.00 83.75 131 TYR A CA 1
ATOM 1014 C C . TYR A 1 131 ? 13.588 -16.703 -8.876 1.00 83.75 131 TYR A C 1
ATOM 1016 O O . TYR A 1 131 ? 12.760 -15.853 -8.520 1.00 83.75 131 TYR A O 1
ATOM 1024 N N . ASP A 1 132 ? 13.214 -17.884 -9.381 1.00 86.44 132 ASP A N 1
ATOM 1025 C CA . ASP A 1 132 ? 11.828 -18.313 -9.608 1.00 86.44 132 ASP A CA 1
ATOM 1026 C C . ASP A 1 132 ? 11.037 -17.349 -10.520 1.00 86.44 132 ASP A C 1
ATOM 1028 O O . ASP A 1 132 ? 9.850 -17.069 -10.275 1.00 86.44 132 ASP A O 1
ATOM 1032 N N . PHE A 1 133 ? 11.693 -16.784 -11.533 1.00 91.81 133 PHE A N 1
ATOM 1033 C CA . PHE A 1 133 ? 11.044 -16.123 -12.665 1.00 91.81 133 PHE A CA 1
ATOM 1034 C C . PHE A 1 133 ? 11.041 -17.055 -13.882 1.00 91.81 133 PHE A C 1
ATOM 1036 O O . PHE A 1 133 ? 11.828 -17.988 -13.964 1.00 91.81 133 PHE A O 1
ATOM 1043 N N . ASP A 1 134 ? 10.142 -16.802 -14.832 1.00 91.62 134 ASP A N 1
ATOM 1044 C CA . ASP A 1 134 ? 10.027 -17.581 -16.070 1.00 91.62 134 ASP A CA 1
ATOM 1045 C C . ASP A 1 134 ? 11.116 -17.159 -17.071 1.00 91.62 134 ASP A C 1
ATOM 1047 O O . ASP A 1 134 ? 10.858 -16.361 -17.974 1.00 91.62 134 ASP A O 1
ATOM 1051 N N . GLY A 1 135 ? 12.357 -17.606 -16.866 1.00 91.12 135 GLY A N 1
ATOM 1052 C CA . GLY A 1 135 ? 13.499 -17.247 -17.714 1.00 91.12 135 GLY A CA 1
ATOM 1053 C C . GLY A 1 135 ? 13.353 -17.732 -19.156 1.00 91.12 135 GLY A C 1
ATOM 1054 O O . GLY A 1 135 ? 13.770 -17.041 -20.088 1.00 91.12 135 GLY A O 1
ATOM 1055 N N . ASP A 1 136 ? 12.690 -18.868 -19.358 1.00 89.81 136 ASP A N 1
ATOM 1056 C CA . ASP A 1 136 ? 12.524 -19.477 -20.678 1.00 89.81 136 ASP A CA 1
ATOM 1057 C C . ASP A 1 136 ? 11.606 -18.638 -21.578 1.00 89.81 136 ASP A C 1
ATOM 1059 O O . ASP A 1 136 ? 11.921 -18.427 -22.750 1.00 89.81 136 ASP A O 1
ATOM 1063 N N . ASN A 1 137 ? 10.512 -18.093 -21.032 1.00 93.19 137 ASN A N 1
ATOM 1064 C CA . ASN A 1 137 ? 9.549 -17.308 -21.814 1.00 93.19 137 ASN A CA 1
ATOM 1065 C C . ASN A 1 137 ? 9.681 -15.788 -21.637 1.00 93.19 137 ASN A C 1
ATOM 1067 O O . ASN A 1 137 ? 9.048 -15.036 -22.380 1.00 93.19 137 ASN A O 1
ATOM 1071 N N . THR A 1 138 ? 10.469 -15.305 -20.668 1.00 94.88 138 THR A N 1
ATOM 1072 C CA . THR A 1 138 ? 10.643 -13.860 -20.452 1.00 94.88 138 THR A CA 1
ATOM 1073 C C . THR A 1 138 ? 11.175 -13.185 -21.724 1.00 94.88 138 THR A C 1
ATOM 1075 O O . THR A 1 138 ? 12.201 -13.617 -22.263 1.00 94.88 138 THR A O 1
ATOM 1078 N N . PRO A 1 139 ? 10.526 -12.104 -22.204 1.00 95.94 139 PRO A N 1
ATOM 1079 C CA . PRO A 1 139 ? 11.036 -11.333 -23.323 1.00 95.94 139 PRO A CA 1
ATOM 1080 C C . PRO A 1 139 ? 12.342 -10.637 -22.948 1.00 95.94 139 PRO A C 1
ATOM 1082 O O . PRO A 1 139 ? 12.412 -9.888 -21.965 1.00 95.94 139 PRO A O 1
ATOM 1085 N N . ILE A 1 140 ? 13.361 -10.862 -23.772 1.00 95.19 140 ILE A N 1
ATOM 1086 C CA . ILE A 1 140 ? 14.662 -10.210 -23.681 1.00 95.19 140 ILE A CA 1
ATOM 1087 C C . ILE A 1 140 ? 14.880 -9.446 -24.986 1.00 95.19 140 ILE A C 1
ATOM 1089 O O . ILE A 1 140 ? 14.786 -10.014 -26.073 1.00 95.19 140 ILE A O 1
ATOM 1093 N N . VAL A 1 141 ? 15.110 -8.138 -24.881 1.00 95.19 141 VAL A N 1
ATOM 1094 C CA . VAL A 1 141 ? 15.327 -7.255 -26.033 1.00 95.19 141 VAL A CA 1
ATOM 1095 C C . VAL A 1 141 ? 16.716 -6.641 -25.937 1.00 95.19 141 VAL A C 1
ATOM 1097 O O . VAL A 1 141 ? 17.047 -5.999 -24.942 1.00 95.19 141 VAL A O 1
ATOM 1100 N N . SER A 1 142 ? 17.519 -6.802 -26.983 1.00 93.81 142 SER A N 1
ATOM 1101 C CA . SER A 1 142 ? 18.864 -6.226 -27.069 1.00 93.81 142 SER A CA 1
ATOM 1102 C C . SER A 1 142 ? 18.850 -4.927 -27.867 1.00 93.81 142 SER A C 1
ATOM 1104 O O . SER A 1 142 ? 18.200 -4.833 -28.909 1.00 93.81 142 SER A O 1
ATOM 1106 N N . GLY A 1 143 ? 19.574 -3.916 -27.389 1.00 94.00 143 GLY A N 1
ATOM 1107 C CA . GLY A 1 143 ? 19.668 -2.631 -28.073 1.00 94.00 143 GLY A CA 1
ATOM 1108 C C . GLY A 1 143 ? 20.571 -1.624 -27.368 1.00 94.00 143 GLY A C 1
ATOM 1109 O O . GLY A 1 143 ? 21.339 -1.939 -26.458 1.00 94.00 143 GLY A O 1
ATOM 1110 N N . SER A 1 144 ? 20.475 -0.374 -27.799 1.00 95.25 144 SER A N 1
ATOM 1111 C CA . SER A 1 144 ? 21.212 0.750 -27.244 1.00 95.25 144 SER A CA 1
ATOM 1112 C C . SER A 1 144 ? 20.281 1.920 -26.972 1.00 95.25 144 SER A C 1
ATOM 1114 O O . SER A 1 144 ? 19.838 2.639 -27.872 1.00 95.25 144 SER A O 1
ATOM 1116 N N . ALA A 1 145 ? 20.035 2.160 -25.684 1.00 93.06 145 ALA A N 1
ATOM 1117 C CA . ALA A 1 145 ? 19.292 3.333 -25.242 1.00 93.06 145 ALA A CA 1
ATOM 1118 C C . ALA A 1 145 ? 20.007 4.645 -25.628 1.00 93.06 145 ALA A C 1
ATOM 1120 O O . ALA A 1 145 ? 19.349 5.665 -25.827 1.00 93.06 145 ALA A O 1
ATOM 1121 N N . LEU A 1 146 ? 21.341 4.621 -25.772 1.00 93.25 146 LEU A N 1
ATOM 1122 C CA . LEU A 1 146 ? 22.123 5.780 -26.209 1.00 93.25 146 LEU A CA 1
ATOM 1123 C C . LEU A 1 146 ? 21.869 6.093 -27.687 1.00 93.25 146 LEU A C 1
ATOM 1125 O O . LEU A 1 146 ? 21.566 7.236 -28.020 1.00 93.25 146 LEU A O 1
ATOM 1129 N N . CYS A 1 147 ? 21.920 5.079 -28.555 1.00 92.75 147 CYS A N 1
ATOM 1130 C CA . CYS A 1 147 ? 21.572 5.218 -29.970 1.00 92.75 147 CYS A CA 1
ATOM 1131 C C . CYS A 1 147 ? 20.144 5.746 -30.154 1.00 92.75 147 CYS A C 1
ATOM 1133 O O . CYS A 1 147 ? 19.927 6.659 -30.951 1.00 92.75 147 CYS A O 1
ATOM 1135 N N . ALA A 1 148 ? 19.188 5.239 -29.367 1.00 93.69 148 ALA A N 1
ATOM 1136 C CA . ALA A 1 148 ? 17.809 5.727 -29.380 1.00 93.69 148 ALA A CA 1
ATOM 1137 C C . ALA A 1 148 ? 17.724 7.218 -29.014 1.00 93.69 148 ALA A C 1
ATOM 1139 O O . ALA A 1 148 ? 17.063 7.991 -29.705 1.00 93.69 148 ALA A O 1
ATOM 1140 N N . LEU A 1 149 ? 18.424 7.631 -27.953 1.00 94.06 149 LEU A N 1
ATOM 1141 C CA . LEU A 1 149 ? 18.410 9.009 -27.464 1.00 94.06 149 LEU A CA 1
ATOM 1142 C C . LEU A 1 149 ? 19.084 9.987 -28.436 1.00 94.06 149 LEU A C 1
ATOM 1144 O O . LEU A 1 149 ? 18.597 11.096 -28.645 1.00 94.06 149 LEU A O 1
ATOM 1148 N N . GLU A 1 150 ? 20.197 9.579 -29.040 1.00 93.69 150 GLU A N 1
ATOM 1149 C CA . GLU A 1 150 ? 20.975 10.405 -29.969 1.00 93.69 150 GLU A CA 1
ATOM 1150 C C . GLU A 1 150 ? 20.482 10.308 -31.419 1.00 93.69 150 GLU A C 1
ATOM 1152 O O . GLU A 1 150 ? 21.065 10.931 -32.307 1.00 93.69 150 GLU A O 1
ATOM 1157 N N . SER A 1 151 ? 19.415 9.540 -31.674 1.00 91.25 151 SER A N 1
ATOM 1158 C CA . SER A 1 151 ? 18.890 9.272 -33.021 1.00 91.25 151 SER A CA 1
ATOM 1159 C C . SER A 1 151 ? 19.956 8.717 -33.979 1.00 91.25 151 SER A C 1
ATOM 1161 O O . SER A 1 151 ? 19.988 9.047 -35.166 1.00 91.25 151 SER A O 1
ATOM 1163 N N . ARG A 1 152 ? 20.848 7.870 -33.455 1.00 88.88 152 ARG A N 1
ATOM 1164 C CA . ARG A 1 152 ? 21.874 7.147 -34.218 1.00 88.88 152 ARG A CA 1
ATOM 1165 C C . ARG A 1 152 ? 21.460 5.686 -34.346 1.00 88.88 152 ARG A C 1
ATOM 1167 O O . ARG A 1 152 ? 20.840 5.161 -33.434 1.00 88.88 152 ARG A O 1
ATOM 1174 N N . SER A 1 153 ? 21.809 5.039 -35.459 1.00 86.75 153 SER A N 1
ATOM 1175 C CA . SER A 1 153 ? 21.573 3.602 -35.701 1.00 86.75 153 SER A CA 1
ATOM 1176 C C . SER A 1 153 ? 20.162 3.129 -35.293 1.00 86.75 153 SER A C 1
ATOM 1178 O O . SER A 1 153 ? 20.016 2.476 -34.257 1.00 86.75 153 SER A O 1
ATOM 1180 N N . PRO A 1 154 ? 19.114 3.462 -36.076 1.00 89.00 154 PRO A N 1
ATOM 1181 C CA . PRO A 1 154 ? 17.711 3.242 -35.707 1.00 89.00 154 PRO A CA 1
ATOM 1182 C C . PRO A 1 154 ? 17.371 1.817 -35.253 1.00 89.00 154 PRO A C 1
ATOM 1184 O O . PRO A 1 154 ? 16.622 1.668 -34.291 1.00 89.00 154 PRO A O 1
ATOM 1187 N N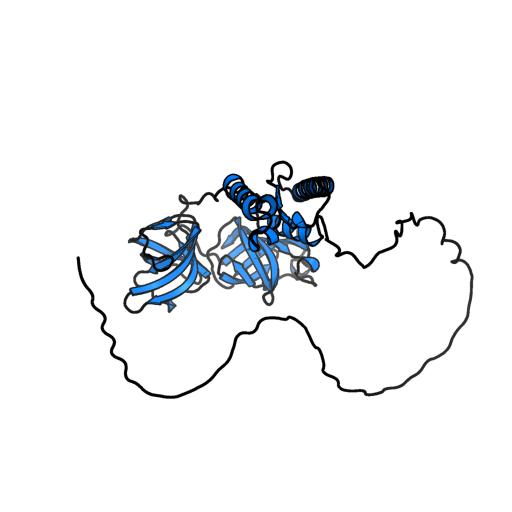 . GLU A 1 155 ? 17.976 0.804 -35.880 1.00 89.94 155 GLU A N 1
ATOM 1188 C CA . GLU A 1 155 ? 17.772 -0.620 -35.576 1.00 89.94 155 GLU A CA 1
ATOM 1189 C C . GLU A 1 155 ? 18.154 -0.979 -34.130 1.00 89.94 155 GLU A C 1
ATOM 1191 O O . GLU A 1 155 ? 17.393 -1.634 -33.419 1.00 89.94 155 GLU A O 1
ATOM 1196 N N . LEU A 1 156 ? 19.315 -0.500 -33.669 1.00 88.94 156 LEU A N 1
ATOM 1197 C CA . LEU A 1 156 ? 19.787 -0.695 -32.294 1.00 88.94 156 LEU A CA 1
ATOM 1198 C C . LEU A 1 156 ? 19.151 0.305 -31.324 1.00 88.94 156 LEU A C 1
ATOM 1200 O O . LEU A 1 156 ? 19.081 0.041 -30.128 1.00 88.94 156 LEU A O 1
ATOM 1204 N N . GLY A 1 157 ? 18.725 1.464 -31.823 1.00 92.19 157 GLY A N 1
ATOM 1205 C CA . GLY A 1 157 ? 18.149 2.543 -31.035 1.00 92.19 157 GLY A CA 1
ATOM 1206 C C . GLY A 1 157 ? 16.626 2.485 -30.961 1.00 92.19 157 GLY A C 1
ATOM 1207 O O . GLY A 1 157 ? 16.044 1.756 -30.159 1.00 92.19 157 GLY A O 1
ATOM 1208 N N . VAL A 1 158 ? 15.977 3.330 -31.762 1.00 93.25 158 VAL A N 1
ATOM 1209 C CA . VAL A 1 158 ? 14.530 3.594 -31.700 1.00 93.25 158 VAL A CA 1
ATOM 1210 C C . VAL A 1 158 ? 13.706 2.321 -31.913 1.00 93.25 158 VAL A C 1
ATOM 1212 O O . VAL A 1 158 ? 12.741 2.089 -31.186 1.00 93.25 158 VAL A O 1
ATOM 1215 N N . GLU A 1 159 ? 14.098 1.461 -32.851 1.00 94.38 159 GLU A N 1
ATOM 1216 C CA . GLU A 1 159 ? 13.375 0.217 -33.129 1.00 94.38 159 GLU A CA 1
ATOM 1217 C C . GLU A 1 159 ? 13.488 -0.791 -31.982 1.00 94.38 159 GLU A C 1
ATOM 1219 O O . GLU A 1 159 ? 12.496 -1.431 -31.632 1.00 94.38 159 GLU A O 1
ATOM 1224 N N . ALA A 1 160 ? 14.656 -0.899 -31.343 1.00 94.38 160 ALA A N 1
ATOM 1225 C CA . ALA A 1 160 ? 14.833 -1.742 -30.163 1.00 94.38 160 ALA A CA 1
ATOM 1226 C C . ALA A 1 160 ? 13.966 -1.264 -28.986 1.00 94.38 160 ALA A C 1
ATOM 1228 O O . ALA A 1 160 ? 13.381 -2.083 -28.280 1.00 94.38 160 ALA A O 1
ATOM 1229 N N . ILE A 1 161 ? 13.806 0.053 -28.808 1.00 95.75 161 ILE A N 1
ATOM 1230 C CA . ILE A 1 161 ? 12.892 0.604 -27.796 1.00 95.75 161 ILE A CA 1
ATOM 1231 C C . ILE A 1 161 ? 11.431 0.305 -28.143 1.00 95.75 161 ILE A C 1
ATOM 1233 O O . ILE A 1 161 ? 10.665 -0.069 -27.257 1.00 95.75 161 ILE A O 1
ATOM 1237 N N . HIS A 1 162 ? 11.029 0.396 -29.412 1.00 95.50 162 HIS A N 1
ATOM 1238 C CA . HIS A 1 162 ? 9.680 -0.013 -29.814 1.00 95.50 162 HIS A CA 1
ATOM 1239 C C . HIS A 1 162 ? 9.427 -1.505 -29.567 1.00 95.50 162 HIS A C 1
ATOM 1241 O O . HIS A 1 162 ? 8.359 -1.852 -29.066 1.00 95.50 162 HIS A O 1
ATOM 1247 N N . LYS A 1 163 ? 10.410 -2.374 -29.837 1.00 95.62 163 LYS A N 1
ATOM 1248 C CA . LYS A 1 163 ? 10.337 -3.808 -29.506 1.00 95.62 163 LYS A CA 1
ATOM 1249 C C . LYS A 1 163 ? 10.224 -4.040 -27.999 1.00 95.62 163 LYS A C 1
ATOM 1251 O O . LYS A 1 163 ? 9.403 -4.846 -27.576 1.00 95.62 163 LYS A O 1
ATOM 1256 N N . LEU A 1 164 ? 10.993 -3.306 -27.192 1.00 96.06 164 LEU A N 1
ATOM 1257 C CA . LEU A 1 164 ? 10.903 -3.355 -25.731 1.00 96.06 164 LEU A CA 1
ATOM 1258 C C . LEU A 1 164 ? 9.503 -2.966 -25.243 1.00 96.06 164 LEU A C 1
ATOM 1260 O O . LEU A 1 164 ? 8.928 -3.670 -24.418 1.00 96.06 164 LEU A O 1
ATOM 1264 N N . MET A 1 165 ? 8.943 -1.873 -25.763 1.00 96.12 165 MET A N 1
ATOM 1265 C CA . MET A 1 165 ? 7.605 -1.423 -25.374 1.00 96.12 165 MET A CA 1
ATOM 1266 C C . MET A 1 165 ? 6.514 -2.399 -25.820 1.00 96.12 165 MET A C 1
ATOM 1268 O O . MET A 1 165 ? 5.623 -2.695 -25.034 1.00 96.12 165 MET A O 1
ATOM 1272 N N . ALA A 1 166 ? 6.623 -2.967 -27.023 1.00 95.81 166 ALA A N 1
ATOM 1273 C CA . ALA A 1 166 ? 5.704 -4.007 -27.483 1.00 95.81 166 ALA A CA 1
ATOM 1274 C C . ALA A 1 166 ? 5.756 -5.254 -26.583 1.00 95.81 166 ALA A C 1
ATOM 1276 O O . ALA A 1 166 ? 4.717 -5.785 -26.200 1.00 95.81 166 ALA A O 1
ATOM 1277 N N . ALA A 1 167 ? 6.959 -5.679 -26.179 1.00 95.69 167 ALA A N 1
ATOM 1278 C CA . ALA A 1 167 ? 7.128 -6.786 -25.243 1.00 95.69 167 ALA A CA 1
ATOM 1279 C C . ALA A 1 167 ? 6.525 -6.477 -23.864 1.00 95.69 167 ALA A C 1
ATOM 1281 O O . ALA A 1 167 ? 5.918 -7.353 -23.257 1.00 95.69 167 ALA A O 1
ATOM 1282 N N . VAL A 1 168 ? 6.654 -5.241 -23.371 1.00 92.38 168 VAL A N 1
ATOM 1283 C CA . VAL A 1 168 ? 5.995 -4.793 -22.132 1.00 92.38 168 VAL A CA 1
ATOM 1284 C C . VAL A 1 168 ? 4.475 -4.891 -22.254 1.00 92.38 168 VAL A C 1
ATOM 1286 O O . VAL A 1 168 ? 3.851 -5.468 -21.364 1.00 92.38 168 VAL A O 1
ATOM 1289 N N . ASP A 1 169 ? 3.903 -4.380 -23.344 1.00 89.94 169 ASP A N 1
ATOM 1290 C CA . ASP A 1 169 ? 2.453 -4.356 -23.566 1.00 89.94 169 ASP A CA 1
ATOM 1291 C C . ASP A 1 169 ? 1.847 -5.767 -23.679 1.00 89.94 169 ASP A C 1
ATOM 1293 O O . ASP A 1 169 ? 0.740 -6.005 -23.194 1.00 89.94 169 ASP A O 1
ATOM 1297 N N . GLU A 1 170 ? 2.561 -6.712 -24.297 1.00 94.12 170 GLU A N 1
ATOM 1298 C CA . GLU A 1 170 ? 2.090 -8.090 -24.491 1.00 94.12 170 GLU A CA 1
ATOM 1299 C C . GLU A 1 170 ? 2.355 -8.990 -23.274 1.00 94.12 170 GLU A C 1
ATOM 1301 O O . GLU A 1 170 ? 1.500 -9.781 -22.864 1.00 94.12 170 GLU A O 1
ATOM 1306 N N . TRP A 1 171 ? 3.546 -8.891 -22.679 1.00 92.75 171 TRP A N 1
ATOM 1307 C CA . TRP A 1 171 ? 3.983 -9.835 -21.654 1.00 92.75 171 TRP A CA 1
ATOM 1308 C C . TRP A 1 171 ? 3.462 -9.494 -20.266 1.00 92.75 171 TRP A C 1
ATOM 1310 O O . TRP A 1 171 ? 3.058 -10.401 -19.526 1.00 92.75 171 TRP A O 1
ATOM 1320 N N . ILE A 1 172 ? 3.491 -8.212 -19.888 1.00 90.25 172 ILE A N 1
ATOM 1321 C CA . ILE A 1 172 ? 3.116 -7.768 -18.547 1.00 90.25 172 ILE A CA 1
ATOM 1322 C C . ILE A 1 172 ? 1.593 -7.605 -18.519 1.00 90.25 172 ILE A C 1
ATOM 1324 O O . ILE A 1 172 ? 1.068 -6.660 -19.106 1.00 90.25 172 ILE A O 1
ATOM 1328 N N . PRO A 1 173 ? 0.848 -8.500 -17.835 1.00 85.06 173 PRO A N 1
ATOM 1329 C CA . PRO A 1 173 ? -0.596 -8.397 -17.800 1.00 85.06 173 PRO A CA 1
ATOM 1330 C C . PRO A 1 173 ? -0.978 -7.084 -17.133 1.00 85.06 173 PRO A C 1
ATOM 1332 O O . PRO A 1 173 ? -0.408 -6.698 -16.107 1.00 85.06 173 PRO A O 1
ATOM 1335 N N . THR A 1 174 ? -1.997 -6.432 -17.684 1.00 80.50 174 THR A N 1
ATOM 1336 C CA . THR A 1 174 ? -2.657 -5.354 -16.955 1.00 80.50 174 THR A CA 1
ATOM 1337 C C . THR A 1 174 ? -3.175 -5.953 -15.648 1.00 80.50 174 THR A C 1
ATOM 1339 O O . THR A 1 174 ? -3.923 -6.931 -15.707 1.00 80.50 174 THR A O 1
ATOM 1342 N N . PRO A 1 175 ? -2.772 -5.430 -14.475 1.00 73.19 175 PRO A N 1
ATOM 1343 C CA . PRO A 1 175 ? -3.247 -5.957 -13.208 1.00 73.19 175 PRO A CA 1
ATOM 1344 C C . PRO A 1 175 ? -4.772 -5.973 -13.209 1.00 73.19 175 PRO A C 1
ATOM 1346 O O . PRO A 1 175 ? -5.397 -4.947 -13.498 1.00 73.19 175 PRO A O 1
ATOM 1349 N N . GLU A 1 176 ? -5.362 -7.129 -12.906 1.00 70.56 176 GLU A N 1
ATOM 1350 C CA . GLU A 1 176 ? -6.804 -7.224 -12.734 1.00 70.56 176 GLU A CA 1
ATOM 1351 C C . GLU A 1 176 ? -7.203 -6.261 -11.620 1.00 70.56 176 GLU A C 1
ATOM 1353 O O . GLU A 1 176 ? -6.796 -6.389 -10.462 1.00 70.56 176 GLU A O 1
ATOM 1358 N N . ARG A 1 177 ? -7.945 -5.222 -11.999 1.00 73.44 177 ARG A N 1
ATOM 1359 C CA . ARG A 1 177 ? -8.502 -4.287 -11.035 1.00 73.44 177 ARG A CA 1
ATOM 1360 C C . ARG A 1 177 ? -9.577 -5.050 -10.276 1.00 73.44 177 ARG A C 1
ATOM 1362 O O . ARG A 1 177 ? -10.527 -5.532 -10.883 1.00 73.44 177 ARG A O 1
ATOM 1369 N N . ASP A 1 178 ? -9.443 -5.121 -8.957 1.00 77.56 178 ASP A N 1
ATOM 1370 C CA . ASP A 1 178 ? -10.438 -5.711 -8.060 1.00 77.56 178 ASP A CA 1
ATOM 1371 C C . ASP A 1 178 ? -11.703 -4.826 -7.990 1.00 77.56 178 ASP A C 1
ATOM 1373 O O . ASP A 1 178 ? -12.015 -4.258 -6.946 1.00 77.56 178 ASP A O 1
ATOM 1377 N N . LEU A 1 179 ? -12.417 -4.640 -9.104 1.00 86.19 179 LEU A N 1
ATOM 1378 C CA . LEU A 1 179 ? -13.554 -3.713 -9.207 1.00 86.19 179 LEU A CA 1
ATOM 1379 C C . LEU A 1 179 ? -14.784 -4.192 -8.429 1.00 86.19 179 LEU A C 1
ATOM 1381 O O . LEU A 1 179 ? -15.549 -3.365 -7.935 1.00 86.19 179 LEU A O 1
ATOM 1385 N N . ASP A 1 180 ? -14.940 -5.509 -8.292 1.00 87.75 180 ASP A N 1
ATOM 1386 C CA . ASP A 1 180 ? -16.082 -6.134 -7.618 1.00 87.75 180 ASP A CA 1
ATOM 1387 C C . ASP A 1 180 ? -15.921 -6.189 -6.094 1.00 87.75 180 ASP A C 1
ATOM 1389 O O . ASP A 1 180 ? -16.886 -6.426 -5.364 1.00 87.75 180 ASP A O 1
ATOM 1393 N N . LYS A 1 181 ? -14.702 -5.962 -5.584 1.00 91.12 181 LYS A N 1
ATOM 1394 C CA . LYS A 1 181 ? -14.477 -5.886 -4.139 1.00 91.12 181 LYS A CA 1
ATOM 1395 C C . LYS A 1 181 ? -15.077 -4.594 -3.578 1.00 91.12 181 LYS A C 1
ATOM 1397 O O . LYS A 1 181 ? -15.191 -3.596 -4.289 1.00 91.12 181 LYS A O 1
ATOM 1402 N N . PRO A 1 182 ? -15.423 -4.559 -2.282 1.00 95.19 182 PRO A N 1
ATOM 1403 C CA . PRO A 1 182 ? -15.872 -3.323 -1.670 1.00 95.19 182 PRO A CA 1
ATOM 1404 C C . PRO A 1 182 ? -14.816 -2.221 -1.756 1.00 95.19 182 PRO A C 1
ATOM 1406 O O . PRO A 1 182 ? -13.631 -2.484 -1.538 1.00 95.19 182 PRO A O 1
ATOM 1409 N N . PHE A 1 183 ? -15.264 -0.998 -2.051 1.00 97.12 183 PHE A N 1
ATOM 1410 C CA . PHE A 1 183 ? -14.401 0.173 -2.185 1.00 97.12 183 PHE A CA 1
ATOM 1411 C C . PHE A 1 183 ? -13.501 0.356 -0.960 1.00 97.12 183 PHE A C 1
ATOM 1413 O O . PHE A 1 183 ? -13.988 0.327 0.172 1.00 97.12 183 PHE A O 1
ATOM 1420 N N . LEU A 1 184 ? -12.208 0.574 -1.196 1.00 96.62 184 LEU A N 1
ATOM 1421 C CA . LEU A 1 184 ? -11.239 0.956 -0.174 1.00 96.62 184 LEU A CA 1
ATOM 1422 C C . LEU A 1 184 ? -10.181 1.878 -0.784 1.00 96.62 184 LEU A C 1
ATOM 1424 O O . LEU A 1 184 ? -9.539 1.539 -1.780 1.00 96.62 184 LEU A O 1
ATOM 1428 N N . MET A 1 185 ? -9.976 3.030 -0.155 1.00 97.44 185 MET A N 1
ATOM 1429 C CA . MET A 1 185 ? -8.978 4.025 -0.535 1.00 97.44 185 MET A CA 1
ATOM 1430 C C . MET A 1 185 ? -8.259 4.530 0.724 1.00 97.44 185 MET A C 1
ATOM 1432 O O . MET A 1 185 ? -8.888 5.193 1.556 1.00 97.44 185 MET A O 1
ATOM 1436 N N . PRO A 1 186 ? -6.961 4.236 0.902 1.00 96.88 186 PRO A N 1
ATOM 1437 C CA . PRO A 1 186 ? -6.179 4.781 2.004 1.00 96.88 186 PRO A CA 1
ATOM 1438 C C . PRO A 1 186 ? -6.017 6.296 1.871 1.00 96.88 186 PRO A C 1
ATOM 1440 O O . PRO A 1 186 ? -5.835 6.820 0.774 1.00 96.88 186 PRO A O 1
ATOM 1443 N N . VAL A 1 187 ? -6.073 7.004 2.996 1.00 97.06 187 VAL A N 1
ATOM 1444 C CA . VAL A 1 187 ? -5.906 8.459 3.035 1.00 97.06 187 VAL A CA 1
ATOM 1445 C C . VAL A 1 187 ? -4.422 8.806 3.021 1.00 97.06 187 VAL A C 1
ATOM 1447 O O . VAL A 1 187 ? -3.690 8.442 3.948 1.00 97.06 187 VAL A O 1
ATOM 1450 N N . GLU A 1 188 ? -3.985 9.523 1.987 1.00 94.31 188 GLU A N 1
ATOM 1451 C CA . GLU A 1 188 ? -2.611 10.016 1.835 1.00 94.31 188 GLU A CA 1
ATOM 1452 C C . GLU A 1 188 ? -2.482 11.466 2.296 1.00 94.31 188 GLU A C 1
ATOM 1454 O O . GLU A 1 188 ? -1.642 11.762 3.143 1.00 94.31 188 GLU A O 1
ATOM 1459 N N . ASP A 1 189 ? -3.345 12.344 1.781 1.00 94.31 189 ASP A N 1
ATOM 1460 C CA . ASP A 1 189 ? -3.351 13.773 2.088 1.00 94.31 189 ASP A CA 1
ATOM 1461 C C . ASP A 1 189 ? -4.780 14.324 2.159 1.00 94.31 189 ASP A C 1
ATOM 1463 O O . ASP A 1 189 ? -5.740 13.751 1.635 1.00 94.31 189 ASP A O 1
ATOM 1467 N N . ILE A 1 190 ? -4.932 15.446 2.866 1.00 95.81 190 ILE A N 1
ATOM 1468 C CA . ILE A 1 190 ? -6.227 16.078 3.128 1.00 95.81 190 ILE A CA 1
ATOM 1469 C C . ILE A 1 190 ? -6.119 17.571 2.832 1.00 95.81 190 ILE A C 1
ATOM 1471 O O . ILE A 1 190 ? -5.271 18.285 3.379 1.00 95.81 190 ILE A O 1
ATOM 1475 N N . PHE A 1 191 ? -7.037 18.067 2.012 1.00 92.44 191 PHE A N 1
ATOM 1476 C CA . PHE A 1 191 ? -7.130 19.460 1.600 1.00 92.44 191 PHE A CA 1
ATOM 1477 C C . PHE A 1 191 ? -8.498 20.026 1.963 1.00 92.44 191 PHE A C 1
ATOM 1479 O O . PHE A 1 191 ? -9.507 19.329 1.958 1.00 92.44 191 PHE A O 1
ATOM 1486 N N . SER A 1 192 ? -8.548 21.320 2.265 1.00 91.62 192 SER A N 1
ATOM 1487 C CA . SER A 1 192 ? -9.810 22.042 2.409 1.00 91.62 192 SER A CA 1
ATOM 1488 C C . SER A 1 192 ? -9.894 23.054 1.282 1.00 91.62 192 SER A C 1
ATOM 1490 O O . SER A 1 192 ? -9.011 23.902 1.148 1.00 91.62 192 SER A O 1
ATOM 1492 N N . ILE A 1 193 ? -10.927 22.942 0.453 1.00 89.00 193 ILE A N 1
ATOM 1493 C CA . ILE A 1 193 ? -11.183 23.879 -0.633 1.00 89.00 193 ILE A CA 1
ATOM 1494 C C . ILE A 1 193 ? -12.294 24.818 -0.172 1.00 89.00 193 ILE A C 1
ATOM 1496 O O . ILE A 1 193 ? -13.435 24.392 0.041 1.00 89.00 193 ILE A O 1
ATOM 1500 N N . ALA A 1 194 ? -11.962 26.103 -0.036 1.00 87.81 194 ALA A N 1
ATOM 1501 C CA . ALA A 1 194 ? -12.911 27.133 0.369 1.00 87.81 194 ALA A CA 1
ATOM 1502 C C . ALA A 1 194 ? -14.160 27.104 -0.530 1.00 87.81 194 ALA A C 1
ATOM 1504 O O . ALA A 1 194 ? -14.066 27.117 -1.757 1.00 87.81 194 ALA A O 1
ATOM 1505 N N . GLY A 1 195 ? -15.337 27.009 0.088 1.00 85.31 195 GLY A N 1
ATOM 1506 C CA . GLY A 1 195 ? -16.622 26.960 -0.615 1.00 85.31 195 GLY A CA 1
ATOM 1507 C C . GLY A 1 195 ? -16.974 25.627 -1.292 1.00 85.31 195 GLY A C 1
ATOM 1508 O O . GLY A 1 195 ? -18.097 25.502 -1.769 1.00 85.31 195 GLY A O 1
ATOM 1509 N N . ARG A 1 196 ? -16.082 24.622 -1.319 1.00 86.69 196 ARG A N 1
ATOM 1510 C CA . ARG A 1 196 ? -16.403 23.267 -1.826 1.00 86.69 196 ARG A CA 1
ATOM 1511 C C . ARG A 1 196 ? -16.465 22.212 -0.725 1.00 86.69 196 ARG A C 1
ATOM 1513 O O . ARG A 1 196 ? -17.349 21.363 -0.766 1.00 86.69 196 ARG A O 1
ATOM 1520 N N . GLY A 1 197 ? -15.553 22.267 0.246 1.00 90.12 197 GLY A N 1
ATOM 1521 C CA . GLY A 1 197 ? -15.462 21.297 1.340 1.00 90.12 197 GLY A CA 1
ATOM 1522 C C . GLY A 1 197 ? -14.096 20.617 1.425 1.00 90.12 197 GLY A C 1
ATOM 1523 O O . GLY A 1 197 ? -13.105 21.112 0.884 1.00 90.12 197 GLY A O 1
ATOM 1524 N N . THR A 1 198 ? -14.045 19.488 2.129 1.00 96.00 198 THR A N 1
ATOM 1525 C CA . THR A 1 198 ? -12.806 18.746 2.381 1.00 96.00 198 THR A CA 1
ATOM 1526 C C . THR A 1 198 ? -12.593 17.659 1.335 1.00 96.00 198 THR A C 1
ATOM 1528 O O . THR A 1 198 ? -13.472 16.833 1.091 1.00 96.00 198 THR A O 1
ATOM 1531 N N . VAL A 1 199 ? -11.414 17.680 0.716 1.00 95.62 199 VAL A N 1
ATOM 1532 C CA . VAL A 1 199 ? -10.964 16.709 -0.280 1.00 95.62 199 VAL A CA 1
ATOM 1533 C C . VAL A 1 199 ? -9.904 15.821 0.342 1.00 95.62 199 VAL A C 1
ATOM 1535 O O . VAL A 1 199 ? -8.946 16.310 0.936 1.00 95.62 199 VAL A O 1
ATOM 1538 N N . VAL A 1 200 ? -10.076 14.520 0.178 1.00 96.69 200 VAL A N 1
ATOM 1539 C CA . VAL A 1 200 ? -9.140 13.493 0.623 1.00 96.69 200 VAL A CA 1
ATOM 1540 C C . VAL A 1 200 ? -8.499 12.871 -0.603 1.00 96.69 200 VAL A C 1
ATOM 1542 O O . VAL A 1 200 ? -9.217 12.435 -1.499 1.00 96.69 200 VAL A O 1
ATOM 1545 N N . THR A 1 201 ? -7.175 12.836 -0.665 1.00 96.00 201 THR A N 1
ATOM 1546 C CA . THR A 1 201 ? -6.454 12.207 -1.772 1.00 96.00 201 THR A CA 1
ATOM 1547 C C . THR A 1 201 ? -5.903 10.853 -1.366 1.00 96.00 201 THR A C 1
ATOM 1549 O O . THR A 1 201 ? -5.481 10.657 -0.223 1.00 96.00 201 THR A O 1
ATOM 1552 N N . GLY A 1 202 ? -5.892 9.931 -2.320 1.00 95.19 202 GLY A N 1
ATOM 1553 C CA . GLY A 1 202 ? -5.264 8.631 -2.163 1.00 95.19 202 GLY A CA 1
ATOM 1554 C C . GLY A 1 202 ? -5.444 7.762 -3.395 1.00 95.19 202 GLY A C 1
ATOM 1555 O O . GLY A 1 202 ? -6.253 8.058 -4.285 1.00 95.19 202 GLY A O 1
ATOM 1556 N N . ARG A 1 203 ? -4.682 6.674 -3.440 1.00 94.75 203 ARG A N 1
ATOM 1557 C CA . ARG A 1 203 ? -4.876 5.625 -4.435 1.00 94.75 203 ARG A CA 1
ATOM 1558 C C . ARG A 1 203 ? -6.015 4.695 -4.036 1.00 94.75 203 ARG A C 1
ATOM 1560 O O . ARG A 1 203 ? -6.015 4.155 -2.934 1.00 94.75 203 ARG A O 1
ATOM 1567 N N . VAL A 1 204 ? -6.961 4.445 -4.936 1.00 95.50 204 VAL A N 1
ATOM 1568 C CA . VAL A 1 204 ? -7.989 3.420 -4.703 1.00 95.50 204 VAL A CA 1
ATOM 1569 C C . VAL A 1 204 ? -7.324 2.044 -4.743 1.00 95.50 204 VAL A C 1
ATOM 1571 O O . VAL A 1 204 ? -6.783 1.642 -5.774 1.00 95.50 204 VAL A O 1
ATOM 1574 N N . GLU A 1 205 ? -7.350 1.325 -3.623 1.00 92.56 205 GLU A N 1
ATOM 1575 C CA . GLU A 1 205 ? -6.727 0.004 -3.486 1.00 92.56 205 GLU A CA 1
ATOM 1576 C C . GLU A 1 205 ? -7.586 -1.070 -4.158 1.00 92.56 205 GLU A C 1
ATOM 1578 O O . GLU A 1 205 ? -7.073 -1.913 -4.891 1.00 92.56 205 GLU A O 1
ATOM 1583 N N . ARG A 1 206 ? -8.903 -1.014 -3.936 1.00 94.00 206 ARG A N 1
ATOM 1584 C CA . ARG A 1 206 ? -9.875 -1.966 -4.480 1.00 94.00 206 ARG A CA 1
ATOM 1585 C C . ARG A 1 206 ? -11.265 -1.348 -4.599 1.00 94.00 206 ARG A C 1
ATOM 1587 O O . ARG A 1 206 ? -11.573 -0.344 -3.954 1.00 94.00 206 ARG A O 1
ATOM 1594 N N . GLY A 1 207 ? -12.099 -1.988 -5.404 1.00 94.88 207 GLY A N 1
ATOM 1595 C CA . GLY A 1 207 ? -13.483 -1.628 -5.652 1.00 94.88 207 GLY A CA 1
ATOM 1596 C C . GLY A 1 207 ? -13.668 -0.409 -6.539 1.00 94.88 207 GLY A C 1
ATOM 1597 O O . GLY A 1 207 ? -12.740 0.103 -7.173 1.00 94.88 207 GLY A O 1
ATOM 1598 N N . GLN A 1 208 ? -14.908 0.061 -6.565 1.00 95.19 208 GLN A N 1
ATOM 1599 C CA . GLN A 1 208 ? -15.320 1.262 -7.274 1.00 95.19 208 GLN A CA 1
ATOM 1600 C C . GLN A 1 208 ? -16.289 2.077 -6.423 1.00 95.19 208 GLN A C 1
ATOM 1602 O O . GLN A 1 208 ? -17.057 1.525 -5.634 1.00 95.19 208 GLN A O 1
ATOM 1607 N N . ILE A 1 209 ? -16.264 3.393 -6.606 1.00 96.00 209 ILE A N 1
ATOM 1608 C CA . ILE A 1 209 ? -17.184 4.316 -5.952 1.00 96.00 209 ILE A CA 1
ATOM 1609 C C . ILE A 1 209 ? -17.685 5.356 -6.948 1.00 96.00 209 ILE A C 1
ATOM 1611 O O . ILE A 1 209 ? -16.942 5.859 -7.789 1.00 96.00 209 ILE A O 1
ATOM 1615 N N . THR A 1 210 ? -18.965 5.683 -6.855 1.00 95.19 210 THR A N 1
ATOM 1616 C CA . THR A 1 210 ? -19.638 6.675 -7.698 1.00 95.19 210 THR A CA 1
ATOM 1617 C C . THR A 1 210 ? -20.097 7.843 -6.839 1.00 95.19 210 THR A C 1
ATOM 1619 O O . THR A 1 210 ? -20.434 7.683 -5.661 1.00 95.19 210 THR A O 1
ATOM 1622 N N . LYS A 1 211 ? -20.129 9.040 -7.426 1.00 94.62 211 LYS A N 1
ATOM 1623 C CA . LYS A 1 211 ? -20.675 10.229 -6.766 1.00 94.62 211 LYS A CA 1
ATOM 1624 C C . LYS A 1 211 ? -22.073 9.954 -6.190 1.00 94.62 211 LYS A C 1
ATOM 1626 O O . LYS A 1 211 ? -22.940 9.403 -6.858 1.00 94.62 211 LYS A O 1
ATOM 1631 N N . GLY A 1 212 ? -22.293 10.392 -4.955 1.00 94.12 212 GLY A N 1
ATOM 1632 C CA . GLY A 1 212 ? -23.539 10.211 -4.212 1.00 94.12 212 GLY A CA 1
ATOM 1633 C C . GLY A 1 212 ? -23.567 8.979 -3.308 1.00 94.12 212 GLY A C 1
ATOM 1634 O O . GLY A 1 212 ? -24.465 8.888 -2.476 1.00 94.12 212 GLY A O 1
ATOM 1635 N N . GLN A 1 213 ? -22.597 8.066 -3.417 1.00 96.06 213 GLN A N 1
ATOM 1636 C CA . GLN A 1 213 ? -22.521 6.903 -2.533 1.00 96.06 213 GLN A CA 1
ATOM 1637 C C . GLN A 1 213 ? -22.028 7.269 -1.127 1.00 96.06 213 GLN A C 1
ATOM 1639 O O . GLN A 1 213 ? -21.235 8.197 -0.934 1.00 96.06 213 GLN A O 1
ATOM 1644 N N . GLU A 1 214 ? -22.531 6.527 -0.142 1.00 96.88 214 GLU A N 1
ATOM 1645 C CA . GLU A 1 214 ? -22.074 6.593 1.243 1.00 96.88 214 GLU A CA 1
ATOM 1646 C C . GLU A 1 214 ? -20.740 5.853 1.393 1.00 96.88 214 GLU A C 1
ATOM 1648 O O . GLU A 1 214 ? -20.526 4.802 0.788 1.00 96.88 214 GLU A O 1
ATOM 1653 N N . LEU A 1 215 ? -19.856 6.408 2.213 1.00 96.44 215 LEU A N 1
ATOM 1654 C CA . LEU A 1 215 ? -18.590 5.809 2.606 1.00 96.44 215 LEU A CA 1
ATOM 1655 C C . LEU A 1 215 ? -18.370 5.991 4.103 1.00 96.44 215 LEU A C 1
ATOM 1657 O O . LEU A 1 215 ? -18.956 6.870 4.739 1.00 96.44 215 LEU A O 1
ATOM 1661 N N . GLU A 1 216 ? -17.514 5.154 4.659 1.00 97.44 216 GLU A N 1
ATOM 1662 C CA . GLU A 1 216 ? -17.133 5.168 6.060 1.00 97.44 216 GLU A CA 1
ATOM 1663 C C . GLU A 1 216 ? -15.648 5.500 6.181 1.00 97.44 216 GLU A C 1
ATOM 1665 O O . GLU A 1 216 ? -14.815 4.977 5.437 1.00 97.44 216 GLU A O 1
ATOM 1670 N N . VAL A 1 217 ? -15.327 6.404 7.101 1.00 97.50 217 VAL A N 1
ATOM 1671 C CA . VAL A 1 217 ? -13.953 6.730 7.475 1.00 97.50 217 VAL A CA 1
ATOM 1672 C C . VAL A 1 217 ? -13.570 5.827 8.639 1.00 97.50 217 VAL A C 1
ATOM 1674 O O . VAL A 1 217 ? -14.239 5.850 9.673 1.00 97.50 217 VAL A O 1
ATOM 1677 N N . VAL A 1 218 ? -12.508 5.037 8.478 1.00 97.19 218 VAL A N 1
ATOM 1678 C CA . VAL A 1 218 ? -12.082 4.030 9.464 1.00 97.19 218 VAL A CA 1
ATOM 1679 C C . VAL A 1 218 ? -10.619 4.242 9.861 1.00 97.19 218 VAL A C 1
ATOM 1681 O O . VAL A 1 218 ? -9.760 4.473 9.008 1.00 97.19 218 VAL A O 1
ATOM 1684 N N . GLY A 1 219 ? -10.334 4.121 11.161 1.00 93.75 219 GLY A N 1
ATOM 1685 C CA . GLY A 1 219 ? -9.004 4.262 11.762 1.00 93.75 219 GLY A CA 1
ATOM 1686 C C . GLY A 1 219 ? -8.879 5.508 12.645 1.00 93.75 219 GLY A C 1
ATOM 1687 O O . GLY A 1 219 ? -9.554 6.511 12.416 1.00 93.75 219 GLY A O 1
ATOM 1688 N N . PHE A 1 220 ? -7.997 5.444 13.644 1.00 91.19 220 PHE A N 1
ATOM 1689 C CA . PHE A 1 220 ? -7.719 6.524 14.600 1.00 91.19 220 PHE A CA 1
ATOM 1690 C C . PHE A 1 220 ? -8.958 7.045 15.351 1.00 91.19 220 PHE A C 1
ATOM 1692 O O . PHE A 1 220 ? -9.156 8.251 15.489 1.00 91.19 220 PHE A O 1
ATOM 1699 N N . GLY A 1 221 ? -9.786 6.129 15.859 1.00 88.31 221 GLY A N 1
ATOM 1700 C CA . GLY A 1 221 ? -10.982 6.441 16.644 1.00 88.31 221 GLY A CA 1
ATOM 1701 C C . GLY A 1 221 ? -12.242 5.787 16.083 1.00 88.31 221 GLY A C 1
ATOM 1702 O O . GLY A 1 221 ? -12.173 4.873 15.262 1.00 88.31 221 GLY A O 1
ATOM 1703 N N . SER A 1 222 ? -13.403 6.253 16.547 1.00 91.25 222 SER A N 1
ATOM 1704 C CA . SER A 1 222 ? -14.691 5.691 16.138 1.00 91.25 222 SER A CA 1
ATOM 1705 C C . SER A 1 222 ? -14.977 5.967 14.659 1.00 91.25 222 SER A C 1
ATOM 1707 O O . SER A 1 222 ? -14.862 7.120 14.228 1.00 91.25 222 SER A O 1
ATOM 1709 N N . PRO A 1 223 ? -15.384 4.946 13.885 1.00 94.62 223 PRO A N 1
ATOM 1710 C CA . PRO A 1 223 ? -15.713 5.136 12.486 1.00 94.62 223 PRO A CA 1
ATOM 1711 C C . PRO A 1 223 ? -16.950 6.024 12.339 1.00 94.62 223 PRO A C 1
ATOM 1713 O O . PRO A 1 223 ? -17.865 5.998 13.167 1.00 94.62 223 PRO A O 1
ATOM 1716 N N . PHE A 1 224 ? -16.982 6.816 11.271 1.00 96.50 224 PHE A N 1
ATOM 1717 C CA . PHE A 1 224 ? -18.125 7.664 10.952 1.00 96.50 224 PHE A CA 1
ATOM 1718 C C . PHE A 1 224 ? -18.406 7.673 9.453 1.00 96.50 224 PHE A C 1
ATOM 1720 O O . PHE A 1 224 ? -17.521 7.486 8.618 1.00 96.50 224 PHE A O 1
ATOM 1727 N N . LYS A 1 225 ? -19.671 7.910 9.114 1.00 97.12 225 LYS A N 1
ATOM 1728 C CA . LYS A 1 225 ? -20.161 7.890 7.737 1.00 97.12 225 LYS A CA 1
ATOM 1729 C C . LYS A 1 225 ? -20.161 9.280 7.118 1.00 97.12 225 LYS A C 1
ATOM 1731 O O . LYS A 1 225 ? -20.399 10.286 7.788 1.00 97.12 225 LYS A O 1
ATOM 1736 N N . THR A 1 226 ? -19.942 9.330 5.814 1.00 96.81 226 THR A N 1
ATOM 1737 C CA . THR A 1 226 ? -20.109 10.527 4.987 1.00 96.81 226 THR A CA 1
ATOM 1738 C C . THR A 1 226 ? -20.503 10.123 3.565 1.00 96.81 226 THR A C 1
ATOM 1740 O O . THR A 1 226 ? -20.639 8.947 3.243 1.00 96.81 226 THR A O 1
ATOM 1743 N N . THR A 1 227 ? -20.727 11.098 2.692 1.00 96.75 227 THR A N 1
ATOM 1744 C CA . THR A 1 227 ? -21.127 10.884 1.300 1.00 96.75 227 THR A CA 1
ATOM 1745 C C . THR A 1 227 ? -20.077 11.457 0.365 1.00 96.75 227 THR A C 1
ATOM 1747 O O . THR A 1 227 ? -19.629 12.594 0.552 1.00 96.75 227 THR A O 1
ATOM 1750 N N . LEU A 1 228 ? -19.746 10.708 -0.684 1.00 96.75 228 LEU A N 1
ATOM 1751 C CA . LEU A 1 228 ? -18.895 11.184 -1.765 1.00 96.75 228 LEU A CA 1
ATOM 1752 C C . LEU A 1 228 ? -19.649 12.209 -2.622 1.00 96.75 228 LEU A C 1
ATOM 1754 O O . LEU A 1 228 ? -20.623 11.880 -3.297 1.00 96.75 228 LEU A O 1
ATOM 1758 N N . ILE A 1 229 ? -19.205 13.463 -2.626 1.00 95.12 229 ILE A N 1
ATOM 1759 C CA . ILE A 1 229 ? -19.801 14.540 -3.435 1.00 95.12 229 ILE A CA 1
ATOM 1760 C C . ILE A 1 229 ? -19.131 14.647 -4.806 1.00 95.12 229 ILE A C 1
ATOM 1762 O O . ILE A 1 229 ? -19.756 15.102 -5.765 1.00 95.12 229 ILE A O 1
ATOM 1766 N N . GLY A 1 230 ? -17.870 14.250 -4.927 1.00 93.88 230 GLY A N 1
ATOM 1767 C CA . GLY A 1 230 ? -17.145 14.376 -6.183 1.00 93.88 230 GLY A CA 1
ATOM 1768 C C . GLY A 1 230 ? -15.875 13.549 -6.208 1.00 93.88 230 GLY A C 1
ATOM 1769 O O . GLY A 1 230 ? -15.272 13.297 -5.166 1.00 93.88 230 GLY A O 1
ATOM 1770 N N . VAL A 1 231 ? -15.499 13.161 -7.421 1.00 95.25 231 VAL A N 1
ATOM 1771 C CA . VAL A 1 231 ? -14.244 12.490 -7.747 1.00 95.25 231 VAL A CA 1
ATOM 1772 C C . VAL A 1 231 ? -13.473 13.401 -8.686 1.00 95.25 231 VAL A C 1
ATOM 1774 O O . VAL A 1 231 ? -14.021 13.867 -9.687 1.00 95.25 231 VAL A O 1
ATOM 1777 N N . GLU A 1 232 ? -12.215 13.670 -8.363 1.00 92.06 232 GLU A N 1
ATOM 1778 C CA . GLU A 1 232 ? -11.332 14.490 -9.187 1.00 92.06 232 GLU A CA 1
ATOM 1779 C C . GLU A 1 232 ? -9.998 13.776 -9.412 1.00 92.06 232 GLU A C 1
ATOM 1781 O O . GLU A 1 232 ? -9.415 13.232 -8.478 1.00 92.06 232 GLU A O 1
ATOM 1786 N N . MET A 1 233 ? -9.496 13.785 -10.644 1.00 91.44 233 MET A N 1
ATOM 1787 C CA . MET A 1 233 ? -8.181 13.247 -10.994 1.00 91.44 233 MET A CA 1
ATOM 1788 C C . MET A 1 233 ? -7.507 14.212 -11.972 1.00 91.44 233 MET A C 1
ATOM 1790 O O . MET A 1 233 ? -8.086 14.547 -13.004 1.00 91.44 233 MET A O 1
ATOM 1794 N N . PHE A 1 234 ? -6.308 14.707 -11.645 1.00 81.88 234 PHE A N 1
ATOM 1795 C CA . PHE A 1 234 ? -5.565 15.688 -12.462 1.00 81.88 234 PHE A CA 1
ATOM 1796 C C . PHE A 1 234 ? -6.408 16.896 -12.927 1.00 81.88 234 PHE A C 1
ATOM 1798 O O . PHE A 1 234 ? -6.426 17.232 -14.112 1.00 81.88 234 PHE A O 1
ATOM 1805 N N . HIS A 1 235 ? -7.136 17.536 -12.006 1.00 80.25 235 HIS A N 1
ATOM 1806 C CA . HIS A 1 235 ? -8.026 18.678 -12.285 1.00 80.25 235 HIS A CA 1
ATOM 1807 C C . HIS A 1 235 ? -9.214 18.385 -13.213 1.00 80.25 235 HIS A C 1
ATOM 1809 O O . HIS A 1 235 ? -9.856 19.307 -13.722 1.00 80.25 235 HIS A O 1
ATOM 1815 N N . LYS A 1 236 ? -9.536 17.106 -13.433 1.00 87.69 236 LYS A N 1
ATOM 1816 C CA . LYS A 1 236 ? -10.719 16.669 -14.178 1.00 87.69 236 LYS A CA 1
ATOM 1817 C C . LYS A 1 236 ? -11.700 15.995 -13.235 1.00 87.69 236 LYS A C 1
ATOM 1819 O O . LYS A 1 236 ? -11.317 15.135 -12.445 1.00 87.69 236 LYS A O 1
ATOM 1824 N N . GLN A 1 237 ? -12.970 16.372 -13.339 1.00 90.38 237 GLN A N 1
ATOM 1825 C CA . GLN A 1 237 ? -14.039 15.684 -12.627 1.00 90.38 237 GLN A CA 1
ATOM 1826 C C . GLN A 1 237 ? -14.351 14.362 -13.320 1.00 90.38 237 GLN A C 1
ATOM 1828 O O . GLN A 1 237 ? -14.466 14.311 -14.544 1.00 90.38 237 GLN A O 1
ATOM 1833 N N . LEU A 1 238 ? -14.489 13.311 -12.521 1.00 91.12 238 LEU A N 1
ATOM 1834 C CA . LEU A 1 238 ? -14.882 11.984 -12.972 1.00 91.12 238 LEU A CA 1
ATOM 1835 C C . LEU A 1 238 ? -16.232 11.617 -12.354 1.00 91.12 238 LEU A C 1
ATOM 1837 O O . LEU A 1 238 ? -16.589 12.083 -11.270 1.00 91.12 238 LEU A O 1
ATOM 1841 N N . GLU A 1 239 ? -16.984 10.760 -13.039 1.00 88.81 239 GLU A N 1
ATOM 1842 C CA . GLU A 1 239 ? -18.259 10.249 -12.520 1.00 88.81 239 GLU A CA 1
ATOM 1843 C C . GLU A 1 239 ? -18.053 9.159 -11.460 1.00 88.81 239 GLU A C 1
ATOM 1845 O O . GLU A 1 239 ? -18.810 9.074 -10.488 1.00 88.81 239 GLU A O 1
ATOM 1850 N N . LYS A 1 240 ? -16.991 8.365 -11.624 1.00 92.94 240 LYS A N 1
ATOM 1851 C CA . LYS A 1 240 ? -16.612 7.262 -10.741 1.00 92.94 240 LYS A CA 1
ATOM 1852 C C . LYS A 1 240 ? -15.106 7.237 -10.492 1.00 92.94 240 LYS A C 1
ATOM 1854 O O . LYS A 1 240 ? -14.332 7.671 -11.342 1.00 92.94 240 LYS A O 1
ATOM 1859 N N . GLY A 1 241 ? -14.722 6.709 -9.337 1.00 93.62 241 GLY A N 1
ATOM 1860 C CA . GLY A 1 241 ? -13.359 6.304 -9.011 1.00 93.62 241 GLY A CA 1
ATOM 1861 C C . GLY A 1 241 ? -13.278 4.785 -8.923 1.00 93.62 241 GLY A C 1
ATOM 1862 O O . GLY A 1 241 ? -14.222 4.141 -8.460 1.00 93.62 241 GLY A O 1
ATOM 1863 N N . GLN A 1 242 ? -12.175 4.206 -9.380 1.00 94.31 242 GLN A N 1
ATOM 1864 C CA . GLN A 1 242 ? -11.991 2.755 -9.428 1.00 94.31 242 GLN A CA 1
ATOM 1865 C C . GLN A 1 242 ? -10.576 2.360 -9.007 1.00 94.31 242 GLN A C 1
ATOM 1867 O O . GLN A 1 242 ? -9.654 3.175 -9.054 1.00 94.31 242 GLN A O 1
ATOM 1872 N N . ALA A 1 243 ? -10.405 1.097 -8.611 1.00 94.19 243 ALA A N 1
ATOM 1873 C CA . ALA A 1 243 ? -9.118 0.537 -8.210 1.00 94.19 243 ALA A CA 1
ATOM 1874 C C . ALA A 1 243 ? -7.985 0.926 -9.180 1.00 94.19 243 ALA A C 1
ATOM 1876 O O . ALA A 1 243 ? -8.122 0.820 -10.404 1.00 94.19 243 ALA A O 1
ATOM 1877 N N . GLY A 1 244 ? -6.872 1.396 -8.615 1.00 90.19 244 GLY A N 1
ATOM 1878 C CA . GLY A 1 244 ? -5.697 1.890 -9.332 1.00 90.19 244 GLY A CA 1
ATOM 1879 C C . GLY A 1 244 ? -5.658 3.404 -9.563 1.00 90.19 244 GLY A C 1
ATOM 1880 O O . GLY A 1 244 ? -4.560 3.932 -9.767 1.00 90.19 244 GLY A O 1
ATOM 1881 N N . ASP A 1 245 ? -6.796 4.101 -9.497 1.00 92.25 245 ASP A N 1
ATOM 1882 C CA . ASP A 1 245 ? -6.857 5.548 -9.718 1.00 92.25 245 ASP A CA 1
ATOM 1883 C C . ASP A 1 245 ? -6.289 6.315 -8.511 1.00 92.25 245 ASP A C 1
ATOM 1885 O O . ASP A 1 245 ? -6.595 6.008 -7.358 1.00 92.25 245 ASP A O 1
ATOM 1889 N N . ASN A 1 246 ? -5.486 7.347 -8.781 1.00 93.38 246 ASN A N 1
ATOM 1890 C CA . ASN A 1 246 ? -5.022 8.303 -7.773 1.00 93.38 246 ASN A CA 1
ATOM 1891 C C . ASN A 1 246 ? -5.973 9.500 -7.775 1.00 93.38 246 ASN A C 1
ATOM 1893 O O . ASN A 1 246 ? -5.833 10.393 -8.613 1.00 93.38 246 ASN A O 1
ATOM 1897 N N . MET A 1 247 ? -6.959 9.510 -6.881 1.00 94.94 247 MET A N 1
ATOM 1898 C CA . MET A 1 247 ? -8.074 10.458 -6.942 1.00 94.94 247 MET A CA 1
ATOM 1899 C C . MET A 1 247 ? -8.180 11.346 -5.702 1.00 94.94 247 MET A C 1
ATOM 1901 O O . MET A 1 247 ? -7.742 10.993 -4.610 1.00 94.94 247 MET A O 1
ATOM 1905 N N . GLY A 1 248 ? -8.812 12.504 -5.882 1.00 96.44 248 GLY A N 1
ATOM 1906 C CA . GLY A 1 248 ? -9.360 13.340 -4.825 1.00 96.44 248 GLY A CA 1
ATOM 1907 C C . GLY A 1 248 ? -10.844 13.040 -4.617 1.00 96.44 248 GLY A C 1
ATOM 1908 O O . GLY A 1 248 ? -11.657 13.223 -5.524 1.00 96.44 248 GLY A O 1
ATOM 1909 N N . ALA A 1 249 ? -11.200 12.604 -3.413 1.00 96.69 249 ALA A N 1
ATOM 1910 C CA . ALA A 1 249 ? -12.561 12.375 -2.951 1.00 96.69 249 ALA A CA 1
ATOM 1911 C C . ALA A 1 249 ? -13.070 13.600 -2.177 1.00 96.69 249 ALA A C 1
ATOM 1913 O O . ALA A 1 249 ? -12.584 13.896 -1.085 1.00 96.69 249 ALA A O 1
ATOM 1914 N N . LEU A 1 250 ? -14.060 14.316 -2.716 1.00 96.12 250 LEU A N 1
ATOM 1915 C CA . LEU A 1 250 ? -14.725 15.416 -2.009 1.00 96.12 250 LEU A CA 1
ATOM 1916 C C . LEU A 1 250 ? -15.800 14.857 -1.070 1.00 96.12 250 LEU A C 1
ATOM 1918 O O . LEU A 1 250 ? -16.754 14.229 -1.535 1.00 96.12 250 LEU A O 1
ATOM 1922 N N . LEU A 1 251 ? -15.672 15.115 0.231 1.00 96.56 251 LEU A N 1
ATOM 1923 C CA . LEU A 1 251 ? -16.540 14.549 1.267 1.00 96.56 251 LEU A CA 1
ATOM 1924 C C . LEU A 1 251 ? -17.584 15.548 1.772 1.00 96.56 251 LEU A C 1
ATOM 1926 O O . LEU A 1 251 ? -17.319 16.744 1.928 1.00 96.56 251 LEU A O 1
ATOM 1930 N N . ARG A 1 252 ? -18.790 15.050 2.064 1.00 95.25 252 ARG A N 1
ATOM 1931 C CA . ARG A 1 252 ? -19.895 15.865 2.580 1.00 95.25 252 ARG A CA 1
ATOM 1932 C C . ARG A 1 252 ? -19.766 16.132 4.070 1.00 95.25 252 ARG A C 1
ATOM 1934 O O . ARG A 1 252 ? -19.818 15.206 4.871 1.00 95.25 252 ARG A O 1
ATOM 1941 N N . GLY A 1 253 ? -19.728 17.411 4.442 1.00 91.75 253 GLY A N 1
ATOM 1942 C CA . GLY A 1 253 ? -19.905 17.837 5.835 1.00 91.75 253 GLY A CA 1
ATOM 1943 C C . GLY A 1 253 ? -18.791 17.391 6.786 1.00 91.75 253 GLY A C 1
ATOM 1944 O O . GLY A 1 253 ? -18.953 17.508 7.995 1.00 91.75 253 GLY A O 1
ATOM 1945 N N . VAL A 1 254 ? -17.670 16.901 6.255 1.00 94.38 254 VAL A N 1
ATOM 1946 C CA . VAL A 1 254 ? -16.496 16.526 7.042 1.00 94.38 254 VAL A CA 1
ATOM 1947 C C . VAL A 1 254 ? -15.549 17.712 7.069 1.00 94.38 254 VAL A C 1
ATOM 1949 O O . VAL A 1 254 ? -15.297 18.325 6.033 1.00 94.38 254 VAL A O 1
ATOM 1952 N N . LYS A 1 255 ? -15.049 18.054 8.257 1.00 93.44 255 LYS A N 1
ATOM 1953 C CA . LYS A 1 255 ? -14.002 19.065 8.410 1.00 93.44 255 LYS A CA 1
ATOM 1954 C C . LYS A 1 255 ? -12.630 18.409 8.302 1.00 93.44 255 LYS A C 1
ATOM 1956 O O . LYS A 1 255 ? -12.480 17.232 8.619 1.00 93.44 255 LYS A O 1
ATOM 1961 N N . ARG A 1 256 ? -11.616 19.187 7.919 1.00 93.44 256 ARG A N 1
ATOM 1962 C CA . ARG A 1 256 ? -10.233 18.703 7.802 1.00 93.44 256 ARG A CA 1
ATOM 1963 C C . ARG A 1 256 ? -9.731 18.071 9.102 1.00 93.44 256 ARG A C 1
ATOM 1965 O O . ARG A 1 256 ? -9.026 17.078 9.037 1.00 93.44 256 ARG A O 1
ATOM 1972 N N . GLU A 1 257 ? -10.107 18.619 10.253 1.00 92.56 257 GLU A N 1
ATOM 1973 C CA . GLU A 1 257 ? -9.619 18.186 11.570 1.00 92.56 257 GLU A CA 1
ATOM 1974 C C . GLU A 1 257 ? -10.194 16.833 12.013 1.00 92.56 257 GLU A C 1
ATOM 1976 O O . GLU A 1 257 ? -9.639 16.195 12.899 1.00 92.56 257 GLU A O 1
ATOM 1981 N N . ALA A 1 258 ? -11.299 16.389 11.404 1.00 92.75 258 ALA A N 1
ATOM 1982 C CA . ALA A 1 258 ? -11.891 15.077 11.666 1.00 92.75 258 ALA A CA 1
ATOM 1983 C C . ALA A 1 258 ? -11.210 13.948 10.874 1.00 92.75 258 ALA A C 1
ATOM 1985 O O . ALA A 1 258 ? -11.567 12.782 11.032 1.00 92.75 258 ALA A O 1
ATOM 1986 N N . LEU A 1 259 ? -10.270 14.296 9.992 1.00 95.31 259 LEU A N 1
ATOM 1987 C CA . LEU A 1 259 ? -9.580 13.374 9.106 1.00 95.31 259 LEU A CA 1
ATOM 1988 C C . LEU A 1 259 ? -8.086 13.406 9.396 1.00 95.31 259 LEU A C 1
ATOM 1990 O O . LEU A 1 259 ? -7.508 14.459 9.663 1.00 95.31 259 LEU A O 1
ATOM 1994 N N . THR A 1 260 ? -7.443 12.251 9.310 1.00 94.38 260 THR A N 1
ATOM 1995 C CA . THR A 1 260 ? -5.997 12.122 9.494 1.00 94.38 260 THR A CA 1
ATOM 1996 C C . THR A 1 260 ? -5.429 11.144 8.474 1.00 94.38 260 THR A C 1
ATOM 1998 O O . THR A 1 260 ? 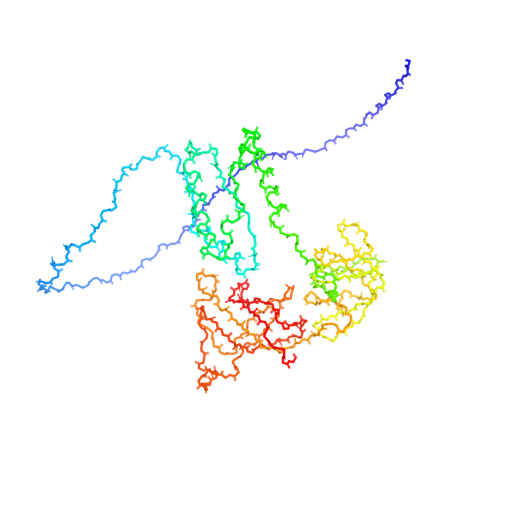-6.073 10.166 8.092 1.00 94.38 260 THR A O 1
ATOM 2001 N N . ARG A 1 261 ? -4.199 11.406 8.021 1.00 94.62 261 ARG A N 1
ATOM 2002 C CA . ARG A 1 261 ? -3.440 10.461 7.198 1.00 94.62 261 ARG A CA 1
ATOM 2003 C C . ARG A 1 261 ? -3.329 9.110 7.909 1.00 94.62 261 ARG A C 1
ATOM 2005 O O . ARG A 1 261 ? -3.111 9.059 9.115 1.00 94.62 261 ARG A O 1
ATOM 2012 N N . GLY A 1 262 ? -3.459 8.029 7.146 1.00 91.00 262 GLY A N 1
ATOM 2013 C CA . GLY A 1 262 ? -3.447 6.663 7.670 1.00 91.00 262 GLY A CA 1
ATOM 2014 C C . GLY A 1 262 ? -4.831 6.099 8.001 1.00 91.00 262 GLY A C 1
ATOM 2015 O O . GLY A 1 262 ? -4.953 4.892 8.198 1.00 91.00 262 GLY A O 1
ATOM 2016 N N . GLN A 1 263 ? -5.881 6.929 8.001 1.00 96.81 263 GLN A N 1
ATOM 2017 C CA . GLN A 1 263 ? -7.256 6.436 7.900 1.00 96.81 263 GLN A CA 1
ATOM 2018 C C . GLN A 1 263 ? -7.514 5.827 6.517 1.00 96.81 263 GLN A C 1
ATOM 2020 O O . GLN A 1 263 ? -6.744 6.022 5.572 1.00 96.81 263 GLN A O 1
ATOM 2025 N N . VAL A 1 264 ? -8.628 5.116 6.378 1.00 97.56 264 VAL A N 1
ATOM 2026 C CA . VAL A 1 264 ? -9.121 4.628 5.086 1.00 97.56 264 VAL A CA 1
ATOM 2027 C C . VAL A 1 264 ? -10.542 5.124 4.845 1.00 97.56 264 VAL A C 1
ATOM 2029 O O . VAL A 1 264 ? -11.340 5.220 5.778 1.00 97.56 264 VAL A O 1
ATOM 2032 N N . LEU A 1 265 ? -10.859 5.429 3.588 1.00 97.75 265 LEU A N 1
ATOM 2033 C CA . LEU A 1 265 ? -12.234 5.555 3.116 1.00 97.75 265 LEU A CA 1
ATOM 2034 C C . LEU A 1 265 ? -12.667 4.192 2.588 1.00 97.75 265 LEU A C 1
ATOM 2036 O O . LEU A 1 265 ? -12.018 3.656 1.690 1.00 97.75 265 LEU A O 1
ATOM 2040 N N . ALA A 1 266 ? -13.746 3.634 3.120 1.00 97.56 266 ALA A N 1
ATOM 2041 C CA . ALA A 1 266 ? -14.223 2.317 2.724 1.00 97.56 266 ALA A CA 1
ATOM 2042 C C . ALA A 1 266 ? -15.729 2.303 2.464 1.00 97.56 266 ALA A C 1
ATOM 2044 O O . ALA A 1 266 ? -16.471 3.170 2.931 1.00 97.56 266 ALA A O 1
ATOM 2045 N N . ALA A 1 267 ? -16.196 1.294 1.730 1.00 97.06 267 ALA A N 1
ATOM 2046 C CA . ALA A 1 267 ? -17.615 0.975 1.706 1.00 97.06 267 ALA A CA 1
ATOM 2047 C C . ALA A 1 267 ? -18.095 0.678 3.148 1.00 97.06 267 ALA A C 1
ATOM 2049 O O . ALA A 1 267 ? -17.388 -0.029 3.879 1.00 97.06 267 ALA A O 1
ATOM 2050 N N . PRO A 1 268 ? -19.262 1.189 3.581 1.00 96.50 268 PRO A N 1
ATOM 2051 C CA . PRO A 1 268 ? -19.684 1.081 4.975 1.00 96.50 268 PRO A CA 1
ATOM 2052 C C . PRO A 1 268 ? -19.742 -0.361 5.491 1.00 96.50 268 PRO A C 1
ATOM 2054 O O . PRO A 1 268 ? -20.341 -1.229 4.856 1.00 96.50 268 PRO A O 1
ATOM 2057 N N . GLY A 1 269 ? -19.138 -0.612 6.653 1.00 93.88 269 GLY A N 1
ATOM 2058 C CA . GLY A 1 269 ? -19.146 -1.908 7.335 1.00 93.88 269 GLY A CA 1
ATOM 2059 C C . GLY A 1 269 ? -18.217 -2.972 6.741 1.00 93.88 269 GLY A C 1
ATOM 2060 O O . GLY A 1 269 ? -18.250 -4.115 7.194 1.00 93.88 269 GLY A O 1
ATOM 2061 N N . THR A 1 270 ? -17.401 -2.631 5.739 1.00 94.56 270 THR A N 1
ATOM 2062 C CA . THR A 1 270 ? -16.595 -3.621 4.995 1.00 94.56 270 THR A CA 1
ATOM 2063 C C . THR A 1 270 ? -15.184 -3.817 5.534 1.00 94.56 270 THR A C 1
ATOM 2065 O O . THR A 1 270 ? -14.578 -4.853 5.279 1.00 94.56 270 THR A O 1
ATOM 2068 N N . ILE A 1 271 ? -14.676 -2.865 6.317 1.00 94.44 271 ILE A N 1
ATOM 2069 C CA . ILE A 1 271 ? -13.413 -2.977 7.046 1.00 94.44 271 ILE A CA 1
ATOM 2070 C C . ILE A 1 271 ? -13.589 -2.399 8.446 1.00 94.44 271 ILE A C 1
ATOM 2072 O O . ILE A 1 271 ? -14.348 -1.451 8.646 1.00 94.44 271 ILE A O 1
ATOM 2076 N N . LYS A 1 272 ? -12.891 -2.978 9.422 1.00 94.56 272 LYS A N 1
ATOM 2077 C CA . LYS A 1 272 ? -12.907 -2.531 10.815 1.00 94.56 272 LYS A CA 1
ATOM 2078 C C . LYS A 1 272 ? -11.516 -2.091 11.246 1.00 94.56 272 LYS A C 1
ATOM 2080 O O . LYS A 1 272 ? -10.511 -2.534 10.688 1.00 94.56 272 LYS A O 1
ATOM 2085 N N . ALA A 1 273 ? -11.475 -1.193 12.223 1.00 95.31 273 ALA A N 1
ATOM 2086 C CA . ALA A 1 273 ? -10.236 -0.846 12.890 1.00 95.31 273 ALA A CA 1
ATOM 2087 C C . ALA A 1 273 ? -9.949 -1.890 13.974 1.00 95.31 273 ALA A C 1
ATOM 2089 O O . ALA A 1 273 ? -10.861 -2.284 14.698 1.00 95.31 273 ALA A O 1
ATOM 2090 N N . HIS A 1 274 ? -8.701 -2.338 14.051 1.00 95.88 274 HIS A N 1
ATOM 2091 C CA . HIS A 1 274 ? -8.244 -3.313 15.034 1.00 95.88 274 HIS A CA 1
ATOM 2092 C C . HIS A 1 274 ? -6.989 -2.794 15.725 1.00 95.88 274 HIS A C 1
ATOM 2094 O O . HIS A 1 274 ? -6.213 -2.012 15.156 1.00 95.88 274 HIS A O 1
ATOM 2100 N N . LYS A 1 275 ? -6.798 -3.242 16.961 1.00 95.50 275 LYS A N 1
ATOM 2101 C CA . LYS A 1 275 ? -5.665 -2.885 17.812 1.00 95.50 275 LYS A CA 1
ATOM 2102 C C . LYS A 1 275 ? -4.710 -4.052 18.005 1.00 95.50 275 LYS A C 1
ATOM 2104 O O . LYS A 1 275 ? -3.513 -3.814 18.163 1.00 95.50 275 LYS A O 1
ATOM 2109 N N . LYS A 1 276 ? -5.202 -5.295 17.999 1.00 95.69 276 LYS A N 1
ATOM 2110 C CA . LYS A 1 276 ? -4.367 -6.479 18.236 1.00 95.69 276 LYS A CA 1
ATOM 2111 C C . LYS A 1 276 ? -4.525 -7.512 17.137 1.00 95.69 276 LYS A C 1
ATOM 2113 O O . LYS A 1 276 ? -5.629 -7.900 16.758 1.00 95.69 276 LYS A O 1
ATOM 2118 N N . PHE A 1 277 ? -3.398 -8.023 16.668 1.00 96.19 277 PHE A N 1
ATOM 2119 C CA . PHE A 1 277 ? -3.358 -9.090 15.676 1.00 96.19 277 PHE A CA 1
ATOM 2120 C C . PHE A 1 277 ? -2.110 -9.953 15.850 1.00 96.19 277 PHE A C 1
ATOM 2122 O O . PHE A 1 277 ? -1.154 -9.566 16.519 1.00 96.19 277 PHE A O 1
ATOM 2129 N N . ILE A 1 278 ? -2.121 -11.139 15.252 1.00 94.25 278 ILE A N 1
ATOM 2130 C CA . ILE A 1 278 ? -0.961 -12.027 15.162 1.00 94.25 278 ILE A CA 1
ATOM 2131 C C . ILE A 1 278 ? -0.384 -11.895 13.762 1.00 94.25 278 ILE A C 1
ATOM 2133 O O . ILE A 1 278 ? -1.117 -11.987 12.769 1.00 94.25 278 ILE A O 1
ATOM 2137 N N . ALA A 1 279 ? 0.926 -11.726 13.663 1.00 94.19 279 ALA A N 1
ATOM 2138 C CA . ALA A 1 279 ? 1.616 -11.632 12.389 1.00 94.19 279 ALA A CA 1
ATOM 2139 C C . ALA A 1 279 ? 2.810 -12.580 12.318 1.00 94.19 279 ALA A C 1
ATOM 2141 O O . ALA A 1 279 ? 3.511 -12.806 13.303 1.00 94.19 279 ALA A O 1
ATOM 2142 N N . SER A 1 280 ? 3.039 -13.101 11.116 1.00 90.44 280 SER A N 1
ATOM 2143 C CA . SER A 1 280 ? 4.295 -13.745 10.751 1.00 90.44 280 SER A CA 1
ATOM 2144 C C . SER A 1 280 ? 5.238 -12.662 10.243 1.00 90.44 280 SER A C 1
ATOM 2146 O O . SER A 1 280 ? 4.860 -11.883 9.366 1.00 90.44 280 SER A O 1
ATOM 2148 N N . LEU A 1 281 ? 6.420 -12.575 10.842 1.00 92.06 281 LEU A N 1
ATOM 2149 C CA . LEU A 1 281 ? 7.416 -11.540 10.618 1.00 92.06 281 LEU A CA 1
ATOM 2150 C C . LEU A 1 281 ? 8.699 -12.164 10.077 1.00 92.06 281 LEU A C 1
ATOM 2152 O O . LEU A 1 281 ? 9.134 -13.198 10.576 1.00 92.06 281 LEU A O 1
ATOM 2156 N N . TYR A 1 282 ? 9.327 -11.483 9.128 1.00 89.94 282 TYR A N 1
ATOM 2157 C CA . TYR A 1 282 ? 10.712 -11.699 8.730 1.00 89.94 282 TYR A CA 1
ATOM 2158 C C . TYR A 1 282 ? 11.537 -10.491 9.172 1.00 89.94 282 TYR A C 1
ATOM 2160 O O . TYR A 1 282 ? 11.215 -9.350 8.814 1.00 89.94 282 TYR A O 1
ATOM 2168 N N . VAL A 1 283 ? 12.575 -10.726 9.971 1.00 93.06 283 VAL A N 1
ATOM 2169 C CA . VAL A 1 283 ? 13.482 -9.673 10.443 1.00 93.06 283 VAL A CA 1
ATOM 2170 C C . VAL A 1 283 ? 14.639 -9.556 9.467 1.00 93.06 283 VAL A C 1
ATOM 2172 O O . VAL A 1 283 ? 15.352 -10.525 9.237 1.00 93.06 283 VAL A O 1
ATOM 2175 N N . LEU A 1 284 ? 14.848 -8.362 8.916 1.00 85.06 284 LEU A N 1
ATOM 2176 C CA . LEU A 1 284 ? 15.899 -8.137 7.929 1.00 85.06 284 LEU A CA 1
ATOM 2177 C C . LEU A 1 284 ? 17.282 -8.307 8.564 1.00 85.06 284 LEU A C 1
ATOM 2179 O O . LEU A 1 284 ? 17.546 -7.810 9.668 1.00 85.06 284 LEU A O 1
ATOM 2183 N N . THR A 1 285 ? 18.170 -8.964 7.828 1.00 87.31 285 THR A N 1
ATOM 2184 C CA . THR A 1 285 ? 19.594 -9.076 8.155 1.00 87.31 285 THR A CA 1
ATOM 2185 C C . THR A 1 285 ? 20.292 -7.718 8.048 1.00 87.31 285 THR A C 1
ATOM 2187 O O . THR A 1 285 ? 19.763 -6.746 7.502 1.00 87.31 285 THR A O 1
ATOM 2190 N N . LYS A 1 286 ? 21.522 -7.635 8.556 1.00 88.31 286 LYS A N 1
ATOM 2191 C CA . LYS A 1 286 ? 22.352 -6.430 8.433 1.00 88.31 286 LYS A CA 1
ATOM 2192 C C . LYS A 1 286 ? 22.630 -6.092 6.965 1.00 88.31 286 LYS A C 1
ATOM 2194 O O . LYS A 1 286 ? 22.648 -4.917 6.600 1.00 88.31 286 LYS A O 1
ATOM 2199 N N . GLU A 1 287 ? 22.874 -7.110 6.152 1.00 83.88 287 GLU A N 1
ATOM 2200 C CA . GLU A 1 287 ? 23.192 -7.001 4.730 1.00 83.88 287 GLU A CA 1
ATOM 2201 C C . GLU A 1 287 ? 21.991 -6.473 3.933 1.00 83.88 287 GLU A C 1
ATOM 2203 O O . GLU A 1 287 ? 22.172 -5.672 3.023 1.00 83.88 287 GLU A O 1
ATOM 2208 N N . GLU A 1 288 ? 20.771 -6.812 4.355 1.00 79.19 288 GLU A N 1
ATOM 2209 C CA . GLU A 1 288 ? 19.509 -6.271 3.821 1.00 79.19 288 GLU A CA 1
ATOM 2210 C C . GLU A 1 288 ? 19.163 -4.870 4.373 1.00 79.19 288 GLU A C 1
ATOM 2212 O O . GLU A 1 288 ? 18.086 -4.332 4.110 1.00 79.19 288 GLU A O 1
ATOM 2217 N N . GLY A 1 289 ? 20.054 -4.258 5.162 1.00 79.62 289 GLY A N 1
ATOM 2218 C CA . GLY A 1 289 ? 19.851 -2.931 5.756 1.00 79.62 289 GLY A CA 1
ATOM 2219 C C . GLY A 1 289 ? 19.019 -2.919 7.044 1.00 79.62 289 GLY A C 1
ATOM 2220 O O . GLY A 1 289 ? 18.613 -1.843 7.495 1.00 79.62 289 GLY A O 1
ATOM 2221 N N . GLY A 1 290 ? 18.784 -4.093 7.635 1.00 86.62 290 GLY A N 1
ATOM 2222 C CA . GLY A 1 290 ? 18.052 -4.291 8.879 1.00 86.62 290 GLY A CA 1
ATOM 2223 C C . GLY A 1 290 ? 18.875 -4.038 10.143 1.00 86.62 290 GLY A C 1
ATOM 2224 O O . GLY A 1 290 ? 19.732 -3.151 10.215 1.00 86.62 290 GLY A O 1
ATOM 2225 N N . ARG A 1 291 ? 18.578 -4.801 11.200 1.00 87.81 291 ARG A N 1
ATOM 2226 C CA . ARG A 1 291 ? 19.232 -4.631 12.506 1.00 87.81 291 ARG A CA 1
ATOM 2227 C C . ARG A 1 291 ? 20.593 -5.322 12.546 1.00 87.81 291 ARG A C 1
ATOM 2229 O O . ARG A 1 291 ? 20.795 -6.384 11.974 1.00 87.81 291 ARG A O 1
ATOM 2236 N N . HIS A 1 292 ? 21.517 -4.736 13.308 1.00 89.06 292 HIS A N 1
ATOM 2237 C CA . HIS A 1 292 ? 22.789 -5.380 13.656 1.00 89.06 292 HIS A CA 1
ATOM 2238 C C . HIS A 1 292 ? 22.678 -6.266 14.897 1.00 89.06 292 HIS A C 1
ATOM 2240 O O . HIS A 1 292 ? 23.451 -7.205 15.060 1.00 89.06 292 HIS A O 1
ATOM 2246 N N . THR A 1 293 ? 21.766 -5.916 15.801 1.00 92.12 293 THR A N 1
ATOM 2247 C CA . THR A 1 293 ? 21.590 -6.565 17.096 1.00 92.12 293 THR A CA 1
ATOM 2248 C C . THR A 1 293 ? 20.195 -7.173 17.194 1.00 92.12 293 THR A C 1
ATOM 2250 O O . THR A 1 293 ? 19.242 -6.621 16.626 1.00 92.12 293 THR A O 1
ATOM 2253 N N . PRO A 1 294 ? 20.049 -8.285 17.934 1.00 92.38 294 PRO A N 1
ATOM 2254 C CA . PRO A 1 294 ? 18.738 -8.857 18.193 1.00 92.38 294 PRO A CA 1
ATOM 2255 C C . PRO A 1 294 ? 17.830 -7.879 18.940 1.00 92.38 294 PRO A C 1
ATOM 2257 O O . PRO A 1 294 ? 18.275 -6.849 19.467 1.00 92.38 294 PRO A O 1
ATOM 2260 N N . PHE A 1 295 ? 16.541 -8.196 18.976 1.00 91.44 295 PHE A N 1
ATOM 2261 C CA . PHE A 1 295 ? 15.600 -7.566 19.896 1.00 91.44 295 PHE A CA 1
ATOM 2262 C C . PHE A 1 295 ? 14.927 -8.627 20.764 1.00 91.44 295 PHE A C 1
ATOM 2264 O O . PHE A 1 295 ? 14.751 -9.772 20.351 1.00 91.44 295 PHE A O 1
ATOM 2271 N N . SER A 1 296 ? 14.600 -8.237 21.990 1.00 88.31 296 SER A N 1
ATOM 2272 C CA . SER A 1 296 ? 13.870 -9.057 22.952 1.00 88.31 296 SER A CA 1
ATOM 2273 C C . SER A 1 296 ? 12.369 -8.787 22.867 1.00 88.31 296 SER A C 1
ATOM 2275 O O . SER A 1 296 ? 11.905 -7.957 22.079 1.00 88.31 296 SER A O 1
ATOM 2277 N N . ASP A 1 297 ? 11.611 -9.445 23.735 1.00 85.25 297 ASP A N 1
ATOM 2278 C CA . ASP A 1 297 ? 10.196 -9.158 23.935 1.00 85.25 297 ASP A CA 1
ATOM 2279 C C . ASP A 1 297 ? 9.921 -7.688 24.313 1.00 85.25 297 ASP A C 1
ATOM 2281 O O . ASP A 1 297 ? 10.813 -6.967 24.779 1.00 85.25 297 ASP A O 1
ATOM 2285 N N . ASN A 1 298 ? 8.677 -7.239 24.101 1.00 88.44 298 ASN A N 1
ATOM 2286 C CA . ASN A 1 298 ? 8.234 -5.854 24.319 1.00 88.44 298 ASN A CA 1
ATOM 2287 C C . ASN A 1 298 ? 9.010 -4.828 23.465 1.00 88.44 298 ASN A C 1
ATOM 2289 O O . ASN A 1 298 ? 9.173 -3.665 23.845 1.00 88.44 298 ASN A O 1
ATOM 2293 N N . TYR A 1 299 ? 9.478 -5.250 22.289 1.00 91.62 299 TYR A N 1
ATOM 2294 C CA . TYR A 1 299 ? 10.070 -4.364 21.294 1.00 91.62 299 TYR A CA 1
ATOM 2295 C C . TYR A 1 299 ? 9.006 -3.413 20.725 1.00 91.62 299 TYR A C 1
ATOM 2297 O O . TYR A 1 299 ? 7.878 -3.824 20.445 1.00 91.62 299 TYR A O 1
ATOM 2305 N N . ARG A 1 300 ? 9.354 -2.125 20.576 1.00 94.81 300 ARG A N 1
ATOM 2306 C CA . ARG A 1 300 ? 8.405 -1.045 20.239 1.00 94.81 300 ARG A CA 1
ATOM 2307 C C . ARG A 1 300 ? 8.731 -0.315 18.932 1.00 94.81 300 ARG A C 1
ATOM 2309 O O . ARG A 1 300 ? 9.112 0.858 18.977 1.00 94.81 300 ARG A O 1
ATOM 2316 N N . PRO A 1 301 ? 8.631 -0.983 17.774 1.00 95.00 301 PRO A N 1
ATOM 2317 C CA . PRO A 1 301 ? 8.863 -0.348 16.485 1.00 95.00 301 PRO A CA 1
ATOM 2318 C C . PRO A 1 301 ? 7.657 0.474 16.010 1.00 95.00 301 PRO A C 1
ATOM 2320 O O . PRO A 1 301 ? 6.565 0.435 16.584 1.00 95.00 301 PRO A O 1
ATOM 2323 N N . GLN A 1 302 ? 7.845 1.183 14.898 1.00 94.69 302 GLN A N 1
ATOM 2324 C CA . GLN A 1 302 ? 6.743 1.709 14.097 1.00 94.69 302 GLN A CA 1
ATOM 2325 C C . GLN A 1 302 ? 6.373 0.694 13.018 1.00 94.69 302 GLN A C 1
ATOM 2327 O O . GLN A 1 302 ? 7.240 0.205 12.298 1.00 94.69 302 GLN A O 1
ATOM 2332 N N . LEU A 1 303 ? 5.092 0.378 12.889 1.00 94.75 303 LEU A N 1
ATOM 2333 C CA . LEU A 1 303 ? 4.575 -0.382 11.762 1.00 94.75 303 LEU A CA 1
ATOM 2334 C C . LEU A 1 303 ? 4.100 0.584 10.691 1.00 94.75 303 LEU A C 1
ATOM 2336 O O . LEU A 1 303 ? 3.304 1.481 10.971 1.00 94.75 303 LEU A O 1
ATOM 2340 N N . PHE A 1 304 ? 4.565 0.367 9.468 1.00 90.81 304 PHE A N 1
ATOM 2341 C CA . PHE A 1 304 ? 4.070 1.067 8.298 1.00 90.81 304 PHE A CA 1
ATOM 2342 C C . PHE A 1 304 ? 3.068 0.180 7.565 1.00 90.81 304 PHE A C 1
ATOM 2344 O O . PHE A 1 304 ? 3.411 -0.878 7.024 1.00 90.81 304 PHE A O 1
ATOM 2351 N N . VAL A 1 305 ? 1.812 0.614 7.586 1.00 90.44 305 VAL A N 1
ATOM 2352 C CA . VAL A 1 305 ? 0.661 -0.088 7.024 1.00 90.44 305 VAL A CA 1
ATOM 2353 C C . VAL A 1 305 ? -0.025 0.853 6.042 1.00 90.44 305 VAL A C 1
ATOM 2355 O O . VAL A 1 305 ? -0.593 1.864 6.448 1.00 90.44 305 VAL A O 1
ATOM 2358 N N . ARG A 1 306 ? 0.002 0.531 4.744 1.00 90.00 306 ARG A N 1
ATOM 2359 C CA . ARG A 1 306 ? -0.509 1.407 3.670 1.00 90.00 306 ARG A CA 1
ATOM 2360 C C . ARG A 1 306 ? 0.122 2.807 3.728 1.00 90.00 306 ARG A C 1
ATOM 2362 O O . ARG A 1 306 ? 1.262 2.978 3.316 1.00 90.00 306 ARG A O 1
ATOM 2369 N N . THR A 1 307 ? -0.616 3.798 4.227 1.00 89.75 307 THR A N 1
ATOM 2370 C CA . THR A 1 307 ? -0.204 5.206 4.359 1.00 89.75 307 THR A CA 1
ATOM 2371 C C . THR A 1 307 ? 0.024 5.624 5.814 1.00 89.75 307 THR A C 1
ATOM 2373 O O . THR A 1 307 ? 0.372 6.782 6.070 1.00 89.75 307 THR A O 1
ATOM 2376 N N . CYS A 1 308 ? -0.190 4.691 6.746 1.00 90.94 308 CYS A N 1
ATOM 2377 C CA . CYS A 1 308 ? -0.179 4.872 8.188 1.00 90.94 308 CYS A CA 1
ATOM 2378 C C . CYS A 1 308 ? 1.145 4.402 8.799 1.00 90.94 308 CYS A C 1
ATOM 2380 O O . CYS A 1 308 ? 1.543 3.258 8.596 1.00 90.94 308 CYS A O 1
ATOM 2382 N N . ASP A 1 309 ? 1.757 5.242 9.632 1.00 91.00 309 ASP A N 1
ATOM 2383 C CA . ASP A 1 309 ? 2.790 4.843 10.589 1.00 91.00 309 ASP A CA 1
ATOM 2384 C C . ASP A 1 309 ? 2.149 4.760 11.985 1.00 91.00 309 ASP A C 1
ATOM 2386 O O . ASP A 1 309 ? 1.585 5.742 12.472 1.00 91.00 309 ASP A O 1
ATOM 2390 N N . VAL A 1 310 ? 2.215 3.599 12.638 1.00 94.38 310 VAL A N 1
ATOM 2391 C CA . VAL A 1 310 ? 1.659 3.397 13.986 1.00 94.38 310 VAL A CA 1
ATOM 2392 C C . VAL A 1 310 ? 2.650 2.652 14.870 1.00 94.38 310 VAL A C 1
ATOM 2394 O O . VAL A 1 310 ? 3.200 1.625 14.484 1.00 94.38 310 VAL A O 1
ATOM 2397 N N . THR A 1 311 ? 2.895 3.156 16.077 1.00 95.62 311 THR A N 1
ATOM 2398 C CA . THR A 1 311 ? 3.733 2.449 17.052 1.00 95.62 311 THR A CA 1
ATOM 2399 C C . THR A 1 311 ? 3.037 1.168 17.493 1.00 95.62 311 THR A C 1
ATOM 2401 O O . THR A 1 311 ? 1.868 1.204 17.888 1.00 95.62 311 THR A O 1
ATOM 2404 N N . ALA A 1 312 ? 3.766 0.058 17.470 1.00 95.81 312 ALA A N 1
ATOM 2405 C CA . ALA A 1 312 ? 3.293 -1.224 17.968 1.00 95.81 312 ALA A CA 1
ATOM 2406 C C . ALA A 1 312 ? 4.202 -1.743 19.075 1.00 95.81 312 ALA A C 1
ATOM 2408 O O . ALA A 1 312 ? 5.380 -1.402 19.136 1.00 95.81 312 ALA A O 1
ATOM 2409 N N . VAL A 1 313 ? 3.648 -2.584 19.934 1.00 95.69 313 VAL A N 1
ATOM 2410 C CA . VAL A 1 313 ? 4.383 -3.425 20.870 1.00 95.69 313 VAL A CA 1
ATOM 2411 C C . VAL A 1 313 ? 4.345 -4.842 20.317 1.00 95.69 313 VAL A C 1
ATOM 2413 O O . VAL A 1 313 ? 3.263 -5.374 20.063 1.00 95.69 313 VAL A O 1
ATOM 2416 N N . LEU A 1 314 ? 5.518 -5.427 20.092 1.00 93.31 314 LEU A N 1
ATOM 2417 C CA . LEU A 1 314 ? 5.655 -6.805 19.639 1.00 93.31 314 LEU A CA 1
ATOM 2418 C C . LEU A 1 314 ? 5.941 -7.703 20.840 1.00 93.31 314 LEU A C 1
ATOM 2420 O O . LEU A 1 314 ? 6.900 -7.459 21.579 1.00 93.31 314 LEU A O 1
ATOM 2424 N N . THR A 1 315 ? 5.115 -8.732 21.019 1.00 90.56 315 THR A N 1
ATOM 2425 C CA . THR A 1 315 ? 5.271 -9.727 22.084 1.00 90.56 315 THR A CA 1
ATOM 2426 C C . THR A 1 315 ? 5.158 -11.159 21.564 1.00 90.56 315 THR A C 1
ATOM 2428 O O . THR A 1 315 ? 4.456 -11.445 20.588 1.00 90.56 315 THR A O 1
ATOM 2431 N N . HIS A 1 316 ? 5.845 -12.088 22.219 1.00 84.88 316 HIS A N 1
ATOM 2432 C CA . HIS A 1 316 ? 5.682 -13.521 21.997 1.00 84.88 316 HIS A CA 1
ATOM 2433 C C . HIS A 1 316 ? 4.507 -14.043 22.830 1.00 84.88 316 HIS A C 1
ATOM 2435 O O . HIS A 1 316 ? 4.396 -13.752 24.018 1.00 84.88 316 HIS A O 1
ATOM 2441 N N . LYS A 1 317 ? 3.630 -14.864 22.235 1.00 70.00 317 LYS A N 1
ATOM 2442 C CA . LYS A 1 317 ? 2.554 -15.521 23.002 1.00 70.00 317 LYS A CA 1
ATOM 2443 C C . LYS A 1 317 ? 3.096 -16.588 23.959 1.00 70.00 317 LYS A C 1
ATOM 2445 O O . LYS A 1 317 ? 2.597 -16.718 25.072 1.00 70.00 317 LYS A O 1
ATOM 2450 N N . ARG A 1 318 ? 4.067 -17.381 23.496 1.00 62.66 318 ARG A N 1
ATOM 2451 C CA . ARG A 1 318 ? 4.812 -18.411 24.240 1.00 62.66 318 ARG A CA 1
ATOM 2452 C C . ARG A 1 318 ? 5.924 -18.949 23.336 1.00 62.66 318 ARG A C 1
ATOM 2454 O O . ARG A 1 318 ? 5.706 -19.017 22.125 1.00 62.66 318 ARG A O 1
ATOM 2461 N N . GLY A 1 319 ? 7.072 -19.347 23.885 1.00 54.84 319 GLY A N 1
ATOM 2462 C CA . GLY A 1 319 ? 8.125 -19.962 23.074 1.00 54.84 319 GLY A CA 1
ATOM 2463 C C . GLY A 1 319 ? 7.709 -21.308 22.466 1.00 54.84 319 GLY A C 1
ATOM 2464 O O . GLY A 1 319 ? 6.877 -22.001 23.060 1.00 54.84 319 GLY A O 1
ATOM 2465 N N . PRO A 1 320 ? 8.298 -21.724 21.323 1.00 51.62 320 PRO A N 1
ATOM 2466 C CA . PRO A 1 320 ? 8.032 -23.024 20.695 1.00 51.62 320 PRO A CA 1
ATOM 2467 C C . PRO A 1 320 ? 8.198 -24.213 21.656 1.00 51.62 320 PRO A C 1
ATOM 2469 O O . PRO A 1 320 ? 7.496 -25.211 21.528 1.00 51.62 320 PRO A O 1
ATOM 2472 N N . ASN A 1 321 ? 9.080 -24.072 22.652 1.00 55.38 321 ASN A N 1
ATOM 2473 C CA . ASN A 1 321 ? 9.421 -25.098 23.642 1.00 55.38 321 ASN A CA 1
ATOM 2474 C C . ASN A 1 321 ? 8.819 -24.837 25.037 1.00 55.38 321 ASN A C 1
ATOM 2476 O O . ASN A 1 321 ? 9.238 -25.449 26.015 1.00 55.38 321 ASN A O 1
ATOM 2480 N N . GLY A 1 322 ? 7.859 -23.912 25.157 1.00 58.44 322 GLY A N 1
ATOM 2481 C CA . GLY A 1 322 ? 7.294 -23.515 26.452 1.00 58.44 322 GLY A CA 1
ATOM 2482 C C . GLY A 1 322 ? 8.177 -22.568 27.272 1.00 58.44 322 GLY A C 1
ATOM 2483 O O . GLY A 1 322 ? 7.872 -22.350 28.441 1.00 58.44 322 GLY A O 1
ATOM 2484 N N . GLU A 1 323 ? 9.227 -22.010 26.664 1.00 58.38 323 GLU A N 1
ATOM 2485 C CA . GLU A 1 323 ? 10.113 -21.004 27.260 1.00 58.38 323 GLU A CA 1
ATOM 2486 C C . GLU A 1 323 ? 9.375 -19.687 27.546 1.00 58.38 323 GLU A C 1
ATOM 2488 O O . GLU A 1 323 ? 8.470 -19.284 26.800 1.00 58.38 323 GLU A O 1
ATOM 2493 N N . ASP A 1 324 ? 9.783 -19.031 28.637 1.00 61.00 324 ASP A N 1
ATOM 2494 C CA . ASP A 1 324 ? 9.261 -17.729 29.041 1.00 61.00 324 ASP A CA 1
ATOM 2495 C C . ASP A 1 324 ? 9.635 -16.653 28.001 1.00 61.00 324 ASP A C 1
ATOM 2497 O O . ASP A 1 324 ? 10.796 -16.594 27.579 1.00 61.00 324 ASP A O 1
ATOM 2501 N N . PRO A 1 325 ? 8.690 -15.772 27.604 1.00 60.81 325 PRO A N 1
ATOM 2502 C CA . PRO A 1 325 ? 8.909 -14.740 26.582 1.00 60.81 325 PRO A CA 1
ATOM 2503 C C . PRO A 1 325 ? 10.138 -13.854 26.827 1.00 60.81 325 PRO A C 1
ATOM 2505 O O . PRO A 1 325 ? 10.768 -13.397 25.878 1.00 60.81 325 PRO A O 1
ATOM 2508 N N . GLU A 1 326 ? 10.510 -13.639 28.092 1.00 58.47 326 GLU A N 1
ATOM 2509 C CA . GLU A 1 326 ? 11.608 -12.752 28.498 1.00 58.47 326 GLU A CA 1
ATOM 2510 C C . GLU A 1 326 ? 12.996 -13.235 28.047 1.00 58.47 326 GLU A C 1
ATOM 2512 O O . GLU A 1 326 ? 13.894 -12.415 27.861 1.00 58.47 326 GLU A O 1
ATOM 2517 N N . ASN A 1 327 ? 13.169 -14.541 27.819 1.00 61.31 327 ASN A N 1
ATOM 2518 C CA . ASN A 1 327 ? 14.443 -15.116 27.373 1.00 61.31 327 ASN A CA 1
ATOM 2519 C C . ASN A 1 327 ? 14.529 -15.284 25.848 1.00 61.31 327 ASN A C 1
ATOM 2521 O O . ASN A 1 327 ? 15.576 -15.676 25.329 1.00 61.31 327 ASN A O 1
ATOM 2525 N N . MET A 1 328 ? 13.450 -14.985 25.120 1.00 71.75 328 MET A N 1
ATOM 2526 C CA . MET A 1 328 ? 13.407 -15.126 23.670 1.00 71.75 328 MET A CA 1
ATOM 2527 C C . MET A 1 328 ? 13.982 -13.882 22.990 1.00 71.75 328 MET A C 1
ATOM 2529 O O . MET A 1 328 ? 13.441 -12.778 23.084 1.00 71.75 328 MET A O 1
ATOM 2533 N N . MET A 1 329 ? 15.089 -14.077 22.278 1.00 84.56 329 MET A N 1
ATOM 2534 C CA . MET A 1 329 ? 15.683 -13.067 21.407 1.00 84.56 329 MET A CA 1
ATOM 2535 C C . MET A 1 329 ? 15.379 -13.406 19.952 1.00 84.56 329 MET A C 1
ATOM 2537 O O . MET A 1 329 ? 15.569 -14.544 19.532 1.00 84.56 329 MET A O 1
ATOM 2541 N N . VAL A 1 330 ? 14.950 -12.405 19.187 1.00 89.56 330 VAL A N 1
ATOM 2542 C CA . VAL A 1 330 ? 14.770 -12.517 17.739 1.00 89.56 330 VAL A CA 1
ATOM 2543 C C . VAL A 1 330 ? 16.024 -11.997 17.053 1.00 89.56 330 VAL A C 1
ATOM 2545 O O . VAL A 1 330 ? 16.413 -10.836 17.251 1.00 89.56 330 VAL A O 1
ATOM 2548 N N . MET A 1 331 ? 16.667 -12.852 16.261 1.00 92.25 331 MET A N 1
ATOM 2549 C CA . MET A 1 331 ? 17.890 -12.521 15.541 1.00 92.25 331 MET A CA 1
ATOM 2550 C C . MET A 1 331 ? 17.567 -11.911 14.166 1.00 92.25 331 MET A C 1
ATOM 2552 O O . MET A 1 331 ? 16.555 -12.247 13.548 1.00 92.25 331 MET A O 1
ATOM 2556 N N . PRO A 1 332 ? 18.419 -11.011 13.644 1.00 93.12 332 PRO A N 1
ATOM 2557 C CA . PRO A 1 332 ? 18.339 -10.601 12.244 1.00 93.12 332 PRO A CA 1
ATOM 2558 C C . PRO A 1 332 ? 18.426 -11.821 11.309 1.00 93.12 332 PRO A C 1
ATOM 2560 O O . PRO A 1 332 ? 19.355 -12.616 11.434 1.00 93.12 332 PRO A O 1
ATOM 2563 N N . GLY A 1 333 ? 17.479 -11.951 10.378 1.00 86.25 333 GLY A N 1
ATOM 2564 C CA . GLY A 1 333 ? 17.314 -13.106 9.484 1.00 86.25 333 GLY A CA 1
ATOM 2565 C C . GLY A 1 333 ? 16.245 -14.114 9.925 1.00 86.25 333 GLY A C 1
ATOM 2566 O O . GLY A 1 333 ? 15.895 -15.004 9.148 1.00 86.25 333 GLY A O 1
ATOM 2567 N N . ASP A 1 334 ? 15.697 -13.985 11.137 1.00 87.75 334 ASP A N 1
ATOM 2568 C CA . ASP A 1 334 ? 14.698 -14.929 11.638 1.00 87.75 334 ASP A CA 1
ATOM 2569 C C . ASP A 1 334 ? 13.306 -14.702 11.036 1.00 87.75 334 ASP A C 1
ATOM 2571 O O . ASP A 1 334 ? 12.870 -13.574 10.776 1.00 87.75 334 ASP A O 1
ATOM 2575 N N . ASN A 1 335 ? 12.568 -15.808 10.911 1.00 85.69 335 ASN A N 1
ATOM 2576 C CA . ASN A 1 335 ? 11.128 -15.808 10.689 1.00 85.69 335 ASN A CA 1
ATOM 2577 C C . ASN A 1 335 ? 10.422 -16.149 12.004 1.00 85.69 335 ASN A C 1
ATOM 2579 O O . ASN A 1 335 ? 10.540 -17.270 12.501 1.00 85.69 335 ASN A O 1
ATOM 2583 N N . VAL A 1 336 ? 9.673 -15.200 12.562 1.00 89.19 336 VAL A N 1
ATOM 2584 C CA . VAL A 1 336 ? 9.004 -15.351 13.863 1.00 89.19 336 VAL A CA 1
ATOM 2585 C C . VAL A 1 336 ? 7.522 -15.033 13.766 1.00 89.19 336 VAL A C 1
ATOM 2587 O O . VAL A 1 336 ? 7.089 -14.231 12.946 1.00 89.19 336 VAL A O 1
ATOM 2590 N N . THR A 1 337 ? 6.714 -15.659 14.618 1.00 90.00 337 THR A N 1
ATOM 2591 C CA . THR A 1 337 ? 5.301 -15.293 14.771 1.00 90.00 337 THR A CA 1
ATOM 2592 C C . THR A 1 337 ? 5.140 -14.522 16.068 1.00 90.00 337 THR A C 1
ATOM 2594 O O . THR A 1 337 ? 5.472 -15.038 17.134 1.00 90.00 337 THR A O 1
ATOM 2597 N N . MET A 1 338 ? 4.631 -13.295 15.982 1.00 91.31 338 MET A N 1
ATOM 2598 C CA . MET A 1 338 ? 4.476 -12.407 17.133 1.00 91.31 338 MET A CA 1
ATOM 2599 C C . MET A 1 338 ? 3.061 -11.844 17.208 1.00 91.31 338 MET A C 1
ATOM 2601 O O . MET A 1 338 ? 2.365 -11.692 16.199 1.00 91.31 338 MET A O 1
ATOM 2605 N N . GLN A 1 339 ? 2.637 -11.529 18.426 1.00 93.81 339 GLN A N 1
ATOM 2606 C CA . GLN A 1 339 ? 1.461 -10.717 18.670 1.00 93.81 339 GLN A CA 1
ATOM 2607 C C . GLN A 1 339 ? 1.856 -9.242 18.585 1.00 93.81 339 GLN A C 1
ATOM 2609 O O . GLN A 1 339 ? 2.815 -8.800 19.214 1.00 93.81 339 GLN A O 1
ATOM 2614 N N . CYS A 1 340 ? 1.103 -8.488 17.797 1.00 95.06 340 CYS A N 1
ATOM 2615 C CA . CYS A 1 340 ? 1.263 -7.055 17.632 1.00 95.06 340 CYS A CA 1
ATOM 2616 C C . CYS A 1 340 ? 0.121 -6.353 18.364 1.00 95.06 340 CYS A C 1
ATOM 2618 O O . CYS A 1 340 ? -1.048 -6.609 18.065 1.00 95.06 340 CYS A O 1
ATOM 2620 N N . GLU A 1 341 ? 0.448 -5.450 19.285 1.00 96.06 341 GLU A N 1
ATOM 2621 C CA . GLU A 1 341 ? -0.509 -4.516 19.882 1.00 96.06 341 GLU A CA 1
ATOM 2622 C C . GLU A 1 341 ? -0.186 -3.089 19.444 1.00 96.06 341 GLU A C 1
ATOM 2624 O O . GLU A 1 341 ? 0.883 -2.556 19.734 1.00 96.06 341 GLU A O 1
ATOM 2629 N N . LEU A 1 342 ? -1.117 -2.461 18.739 1.00 95.88 342 LEU A N 1
ATOM 2630 C CA . LEU A 1 342 ? -0.972 -1.104 18.240 1.00 95.88 342 LEU A CA 1
ATOM 2631 C C . LEU A 1 342 ? -1.332 -0.080 19.312 1.00 95.88 342 LEU A C 1
ATOM 2633 O O . LEU A 1 342 ? -2.255 -0.274 20.104 1.00 95.88 342 LEU A O 1
ATOM 2637 N N . LEU A 1 343 ? -0.654 1.066 19.301 1.00 94.62 343 LEU A N 1
ATOM 2638 C CA . LEU A 1 343 ? -1.004 2.175 20.189 1.00 94.62 343 LEU A CA 1
ATOM 2639 C C . LEU A 1 343 ? -2.357 2.809 19.819 1.00 94.62 343 LEU A C 1
ATOM 2641 O O . LEU A 1 343 ? -3.067 3.293 20.699 1.00 94.62 343 LEU A O 1
ATOM 2645 N N . ALA A 1 344 ? -2.717 2.776 18.535 1.00 93.69 344 ALA A N 1
ATOM 2646 C CA . ALA A 1 344 ? -3.983 3.266 18.002 1.00 93.69 344 ALA A CA 1
ATOM 2647 C C . ALA A 1 344 ? -4.623 2.216 17.084 1.00 93.69 344 ALA A C 1
ATOM 2649 O O . ALA A 1 344 ? -3.923 1.477 16.395 1.00 93.69 344 ALA A O 1
ATOM 2650 N N . GLU A 1 345 ? -5.954 2.178 17.064 1.00 94.25 345 GLU A N 1
ATOM 2651 C CA . GLU A 1 345 ? -6.722 1.313 16.169 1.00 94.25 345 GLU A CA 1
ATOM 2652 C C . GLU A 1 345 ? -6.617 1.800 14.724 1.00 94.25 345 GLU A C 1
ATOM 2654 O O . GLU A 1 345 ? -6.896 2.965 14.422 1.00 94.25 345 GLU A O 1
ATOM 2659 N N . ILE A 1 346 ? -6.253 0.901 13.814 1.00 95.62 346 ILE A N 1
ATOM 2660 C CA . ILE A 1 346 ? -6.169 1.191 12.379 1.00 95.62 346 ILE A CA 1
ATOM 2661 C C . ILE A 1 346 ? -6.862 0.101 11.572 1.00 95.62 346 ILE A C 1
ATOM 2663 O O . ILE A 1 346 ? -7.056 -1.019 12.041 1.00 95.62 346 ILE A O 1
ATOM 2667 N N . ALA A 1 347 ? -7.256 0.441 10.348 1.00 95.25 347 ALA A N 1
ATOM 2668 C CA . ALA A 1 347 ? -7.949 -0.477 9.459 1.00 95.25 347 ALA A CA 1
ATOM 2669 C C . ALA A 1 347 ? -6.989 -1.557 8.937 1.00 95.25 347 ALA A C 1
ATOM 2671 O O . ALA A 1 347 ? -6.131 -1.286 8.090 1.00 95.25 347 ALA A O 1
ATOM 2672 N N . VAL A 1 348 ? -7.141 -2.784 9.434 1.00 94.19 348 VAL A N 1
ATOM 2673 C CA . VAL A 1 348 ? -6.281 -3.923 9.093 1.00 94.19 348 VAL A CA 1
ATOM 2674 C C . VAL A 1 348 ? -7.113 -5.170 8.808 1.00 94.19 348 VAL A C 1
ATOM 2676 O O . VAL A 1 348 ? -8.213 -5.326 9.325 1.00 94.19 348 VAL A O 1
ATOM 2679 N N . GLU A 1 349 ? -6.588 -6.067 7.977 1.00 92.69 349 GLU A N 1
ATOM 2680 C CA . GLU A 1 349 ? -7.262 -7.307 7.585 1.00 92.69 349 GLU A CA 1
ATOM 2681 C C . GLU A 1 349 ? -6.272 -8.474 7.582 1.00 92.69 349 GLU A C 1
ATOM 2683 O O . GLU A 1 349 ? -5.060 -8.296 7.415 1.00 92.69 349 GLU A O 1
ATOM 2688 N N . LYS A 1 350 ? -6.792 -9.694 7.729 1.00 92.19 350 LYS A N 1
ATOM 2689 C CA . LYS A 1 350 ? -5.992 -10.910 7.571 1.00 92.19 350 LYS A CA 1
ATOM 2690 C C . LYS A 1 350 ? -5.385 -10.977 6.163 1.00 92.19 350 LYS A C 1
ATOM 2692 O O . LYS A 1 350 ? -6.057 -10.714 5.172 1.00 92.19 350 LYS A O 1
ATOM 2697 N N . GLY A 1 351 ? -4.115 -11.363 6.088 1.00 88.00 351 GLY A N 1
ATOM 2698 C CA . GLY A 1 351 ? -3.323 -11.440 4.860 1.00 88.00 351 GLY A CA 1
ATOM 2699 C C . GLY A 1 351 ? -2.658 -10.121 4.464 1.00 88.00 351 GLY A C 1
ATOM 2700 O O . GLY A 1 351 ? -1.855 -10.104 3.530 1.00 88.00 351 GLY A O 1
ATOM 2701 N N . MET A 1 352 ? -2.947 -9.021 5.164 1.00 90.12 352 MET A N 1
ATOM 2702 C CA . MET A 1 352 ? -2.346 -7.733 4.848 1.00 90.12 352 MET A CA 1
ATOM 2703 C C . MET A 1 352 ? -0.865 -7.701 5.232 1.00 90.12 352 MET A C 1
ATOM 2705 O O . MET A 1 352 ? -0.469 -8.183 6.295 1.00 90.12 352 MET A O 1
ATOM 2709 N N . ARG A 1 353 ? -0.051 -7.108 4.357 1.00 91.00 353 ARG A N 1
ATOM 2710 C CA . ARG A 1 353 ? 1.385 -6.923 4.571 1.00 91.00 353 ARG A CA 1
ATOM 2711 C C . ARG A 1 353 ? 1.669 -5.582 5.235 1.00 91.00 353 ARG A C 1
ATOM 2713 O O . ARG A 1 353 ? 0.966 -4.603 4.994 1.00 91.00 353 ARG A O 1
ATOM 2720 N N . PHE A 1 354 ? 2.730 -5.536 6.024 1.00 93.62 354 PHE A N 1
ATOM 2721 C CA . PHE A 1 354 ? 3.254 -4.312 6.616 1.00 93.62 354 PHE A CA 1
ATOM 2722 C C . PHE A 1 354 ? 4.774 -4.378 6.724 1.00 93.62 354 PHE A C 1
ATOM 2724 O O . PHE A 1 354 ? 5.384 -5.445 6.586 1.00 93.62 354 PHE A O 1
ATOM 2731 N N . THR A 1 355 ? 5.400 -3.232 6.966 1.00 91.50 355 THR A N 1
ATOM 2732 C CA . THR A 1 355 ? 6.829 -3.169 7.277 1.00 91.50 355 THR A CA 1
ATOM 2733 C C . THR A 1 355 ? 7.043 -2.676 8.696 1.00 91.50 355 THR A C 1
ATOM 2735 O O . THR A 1 355 ? 6.249 -1.914 9.243 1.00 91.50 355 THR A O 1
ATOM 2738 N N . ILE A 1 356 ? 8.114 -3.158 9.311 1.00 94.12 356 ILE A N 1
ATOM 2739 C CA . ILE A 1 356 ? 8.549 -2.772 10.646 1.00 94.12 356 ILE A CA 1
ATOM 2740 C C . ILE A 1 356 ? 9.677 -1.770 10.456 1.00 94.12 356 ILE A C 1
ATOM 2742 O O . ILE A 1 356 ? 10.632 -2.045 9.725 1.00 94.12 356 ILE A O 1
ATOM 2746 N N . ARG A 1 357 ? 9.569 -0.607 11.090 1.00 90.44 357 ARG A N 1
ATOM 2747 C CA . ARG A 1 357 ? 10.513 0.495 10.950 1.00 90.44 357 ARG A CA 1
ATOM 2748 C C . ARG A 1 357 ? 11.019 0.975 12.302 1.00 90.44 357 ARG A C 1
ATOM 2750 O O . ARG A 1 357 ? 10.268 1.103 13.268 1.00 90.44 357 ARG A O 1
ATOM 2757 N N . GLU A 1 358 ? 12.302 1.303 12.338 1.00 88.19 358 GLU A N 1
ATOM 2758 C CA . GLU A 1 358 ? 12.986 1.896 13.484 1.00 88.19 358 GLU A CA 1
ATOM 2759 C C . GLU A 1 358 ? 13.911 3.007 12.987 1.00 88.19 358 GLU A C 1
ATOM 2761 O O . GLU A 1 358 ? 14.675 2.817 12.040 1.00 88.19 358 GLU A O 1
ATOM 2766 N N . GLY A 1 359 ? 13.814 4.201 13.579 1.00 83.62 359 GLY A N 1
ATOM 2767 C CA . GLY A 1 359 ? 14.644 5.342 13.171 1.00 83.62 359 GLY A CA 1
ATOM 2768 C C . GLY A 1 359 ? 14.530 5.690 11.678 1.00 83.62 359 GLY A C 1
ATOM 2769 O O . GLY A 1 359 ? 15.505 6.124 11.069 1.00 83.62 359 GLY A O 1
ATOM 2770 N N . GLY A 1 360 ? 13.366 5.439 11.066 1.00 77.06 360 GLY A N 1
ATOM 2771 C CA . GLY A 1 360 ? 13.113 5.662 9.639 1.00 77.06 360 GLY A CA 1
ATOM 2772 C C . GLY A 1 360 ? 13.624 4.564 8.698 1.00 77.06 360 GLY A C 1
ATOM 2773 O O . GLY A 1 360 ? 13.330 4.630 7.501 1.00 77.06 360 GLY A O 1
ATOM 2774 N N . ARG A 1 361 ? 14.322 3.540 9.205 1.00 83.38 361 ARG A N 1
ATOM 2775 C CA . ARG A 1 361 ? 14.813 2.390 8.426 1.00 83.38 361 ARG A CA 1
ATOM 2776 C C . ARG A 1 361 ? 13.875 1.201 8.560 1.00 83.38 361 ARG A C 1
ATOM 2778 O O . ARG A 1 361 ? 13.338 0.973 9.639 1.00 83.38 361 ARG A O 1
ATOM 2785 N N . THR A 1 362 ? 13.691 0.447 7.483 1.00 87.25 362 THR A N 1
ATOM 2786 C CA . THR A 1 362 ? 12.965 -0.826 7.529 1.00 87.25 362 THR A CA 1
ATOM 2787 C C . THR A 1 362 ? 13.855 -1.882 8.168 1.00 87.25 362 THR A C 1
ATOM 2789 O O . THR A 1 362 ? 14.987 -2.072 7.744 1.00 87.25 362 THR A O 1
ATOM 2792 N N . VAL A 1 363 ? 13.344 -2.550 9.195 1.00 91.69 363 VAL A N 1
ATOM 2793 C CA . VAL A 1 363 ? 14.054 -3.587 9.958 1.00 91.69 363 VAL A CA 1
ATOM 2794 C C . VAL A 1 363 ? 13.386 -4.956 9.856 1.00 91.69 363 VAL A C 1
ATOM 2796 O O . VAL A 1 363 ? 13.946 -5.951 10.302 1.00 91.69 363 VAL A O 1
ATOM 2799 N N . GLY A 1 364 ? 12.197 -5.021 9.261 1.00 90.69 364 GLY A N 1
ATOM 2800 C CA . GLY A 1 364 ? 11.462 -6.260 9.060 1.00 90.69 364 GLY A CA 1
ATOM 2801 C C . GLY A 1 364 ? 10.245 -6.068 8.167 1.00 90.69 364 GLY A C 1
ATOM 2802 O O . GLY A 1 364 ? 9.804 -4.944 7.906 1.00 90.69 364 GLY A O 1
ATOM 2803 N N . THR A 1 365 ? 9.674 -7.178 7.727 1.00 92.38 365 THR A N 1
ATOM 2804 C CA . THR A 1 365 ? 8.382 -7.234 7.039 1.00 92.38 365 THR A CA 1
ATOM 2805 C C . THR A 1 365 ? 7.467 -8.210 7.758 1.00 92.38 365 THR A C 1
ATOM 2807 O O . THR A 1 365 ? 7.936 -9.147 8.397 1.00 92.38 365 THR A O 1
ATOM 2810 N N . GLY A 1 366 ? 6.162 -7.976 7.696 1.00 91.50 366 GLY A N 1
ATOM 2811 C CA . GLY A 1 366 ? 5.178 -8.826 8.339 1.00 91.50 366 GLY A CA 1
ATOM 2812 C C . GLY A 1 366 ? 3.944 -9.043 7.483 1.00 91.50 366 GLY A C 1
ATOM 2813 O O . GLY A 1 366 ? 3.593 -8.215 6.639 1.00 91.50 366 GLY A O 1
ATOM 2814 N N . VAL A 1 367 ? 3.272 -10.163 7.729 1.00 92.44 367 VAL A N 1
ATOM 2815 C CA . VAL A 1 367 ? 1.951 -10.479 7.185 1.00 92.44 367 VAL A CA 1
ATOM 2816 C C . VAL A 1 367 ? 1.015 -10.806 8.336 1.00 92.44 367 VAL A C 1
ATOM 2818 O O . VAL A 1 367 ? 1.322 -11.650 9.178 1.00 92.44 367 VAL A O 1
ATOM 2821 N N . ILE A 1 368 ? -0.140 -10.146 8.371 1.00 94.44 368 ILE A N 1
ATOM 2822 C CA . ILE A 1 368 ? -1.173 -10.402 9.373 1.00 94.44 368 ILE A CA 1
ATOM 2823 C C . ILE A 1 368 ? -1.770 -11.789 9.129 1.00 94.44 368 ILE A C 1
ATOM 2825 O O . ILE A 1 368 ? -2.330 -12.064 8.070 1.00 94.44 368 ILE A O 1
ATOM 2829 N N . THR A 1 369 ? -1.678 -12.667 10.120 1.00 90.38 369 THR A N 1
ATOM 2830 C CA . THR A 1 369 ? -2.173 -14.052 10.045 1.00 90.38 369 THR A CA 1
ATOM 2831 C C . THR A 1 369 ? -3.546 -14.216 10.692 1.00 90.38 369 THR A C 1
ATOM 2833 O O . THR A 1 369 ? -4.372 -14.992 10.205 1.00 90.38 369 THR A O 1
ATOM 2836 N N . GLU A 1 370 ? -3.819 -13.449 11.747 1.00 93.44 370 GLU A N 1
ATOM 2837 C CA . GLU A 1 370 ? -5.050 -13.526 12.530 1.00 93.44 370 GLU A CA 1
ATOM 2838 C C . GLU A 1 370 ? -5.339 -12.179 13.197 1.00 93.44 370 GLU A C 1
ATOM 2840 O O . GLU A 1 370 ? -4.420 -11.522 13.681 1.00 93.44 370 GLU A O 1
ATOM 2845 N N . ILE A 1 371 ? -6.608 -11.776 13.240 1.00 95.12 371 ILE A N 1
ATOM 2846 C CA . ILE A 1 371 ? -7.067 -10.594 13.975 1.00 95.12 371 ILE A CA 1
ATOM 2847 C C . ILE A 1 371 ? -7.570 -11.043 15.345 1.00 95.12 371 ILE A C 1
ATOM 2849 O O . ILE A 1 371 ? -8.364 -11.978 15.419 1.00 95.12 371 ILE A O 1
ATOM 2853 N N . VAL A 1 372 ? -7.109 -10.381 16.406 1.00 91.75 372 VAL A N 1
ATOM 2854 C CA . VAL A 1 372 ? -7.450 -10.729 17.794 1.00 91.75 372 VAL A CA 1
ATOM 2855 C C . VAL A 1 372 ? -8.458 -9.743 18.375 1.00 91.75 372 VAL A C 1
ATOM 2857 O O . VAL A 1 372 ? -9.442 -10.171 18.973 1.00 91.75 372 VAL A O 1
ATOM 2860 N N . GLU A 1 373 ? -8.208 -8.442 18.209 1.00 87.19 373 GLU A N 1
ATOM 2861 C CA . GLU A 1 373 ? -9.027 -7.349 18.757 1.00 87.19 373 GLU A CA 1
ATOM 2862 C C . GLU A 1 373 ? -9.107 -6.191 17.775 1.00 87.19 373 GLU A C 1
ATOM 2864 O O . GLU A 1 373 ? -8.029 -5.650 17.427 1.00 87.19 373 GLU A O 1
#

Mean predicted aligned error: 17.24 Å

Radius of gyration: 31.46 Å; Cα contacts (8 Å, |Δi|>4): 663; chains: 1; bounding box: 87×82×83 Å

Foldseek 3Di:
DDDDDDDDDDDDDDDDDDDDDDDDDDDDDDDDDDDDDDDDDDDDDDDDDDDDDDPPPPPDDDDDDPDPDDDDPPDPDDPQADDPVNLVVLLVCVVVPPAADAAEREDPVVDPDPVSVVVRLVRQLVSCVVSVHRSVPHHYFYAYCPCQVVVHPCVRHVVSVVVSVVSCVPGPDDPPAQAVAWWKWAFQDWDADPPQGIKTWGATAHHKDFFQDKKWKAWQDDIDIWGFHWKDAPNDTDRMDTHGGGIITGTPPDHRVNDDGQIMITRPPRWHWAFKFKKWKAFAAVVSVADPDWDAAQDWWWKAFRRDTWIKGKWDPADPVRDDRRPDTDDHGDTDMTMIGTPITHTDDAQGKIFTDDPRTTGMIIGTHTGDD

Nearest PDB structures (foldseek):
  6mij-assembly1_A  TM=6.565E-01  e=8.244E-38  Acinetobacter baumannii ATCC 19606 = CIP 70.34 = JCM 6841
  8rdw-assembly1_H  TM=6.491E-01  e=1.032E-36  Psychrobacter urativorans
  1d2e-assembly1_D  TM=6.460E-01  e=1.053E-34  Bos taurus
  1xb2-assembly1_A  TM=6.197E-01  e=9.364E-36  Bos taurus
  7o9k-assembly1_t  TM=6.413E-01  e=2.680E-32  Homo sapiens

pLDDT: mean 76.41, std 26.3, range [20.47, 97.75]

Organism: NCBI:txid417178